Protein AF-0000000075079732 (afdb_homodimer)

Organism: Methylotuvimicrobium buryatense (NCBI:txid95641)

Structure (mmCIF, N/CA/C/O backbone):
data_AF-0000000075079732-model_v1
#
loop_
_entity.id
_entity.type
_entity.pdbx_description
1 polymer 'XdhC/CoxI family protein'
#
loop_
_atom_site.group_PDB
_atom_site.id
_atom_site.type_symbol
_atom_site.label_atom_id
_atom_site.label_alt_id
_atom_site.label_comp_id
_atom_site.label_asym_id
_atom_site.label_entity_id
_atom_site.label_seq_id
_atom_site.pdbx_PDB_ins_code
_atom_site.Cartn_x
_atom_site.Cartn_y
_atom_site.Cartn_z
_atom_site.occupancy
_atom_site.B_iso_or_equiv
_atom_site.auth_seq_id
_atom_site.auth_comp_id
_atom_site.auth_asym_id
_atom_site.auth_atom_id
_atom_site.pdbx_PDB_model_num
ATOM 1 N N . MET A 1 1 ? -6.883 -30.672 4.363 1 90.5 1 MET A N 1
ATOM 2 C CA . MET A 1 1 ? -7.301 -30.625 2.967 1 90.5 1 MET A CA 1
ATOM 3 C C . MET A 1 1 ? -7 -29.266 2.361 1 90.5 1 MET A C 1
ATOM 5 O O . MET A 1 1 ? -7.164 -28.234 3.021 1 90.5 1 MET A O 1
ATOM 9 N N . LEU A 1 2 ? -6.52 -29.328 1.132 1 90.88 2 LEU A N 1
ATOM 10 C CA . LEU A 1 2 ? -6.258 -28.125 0.359 1 90.88 2 LEU A CA 1
ATOM 11 C C . LEU A 1 2 ? -7.32 -27.922 -0.716 1 90.88 2 LEU A C 1
ATOM 13 O O . LEU A 1 2 ? -7.652 -28.844 -1.45 1 90.88 2 LEU A O 1
ATOM 17 N N . MET A 1 3 ? -7.914 -26.781 -0.709 1 91.69 3 MET A N 1
ATOM 18 C CA . MET A 1 3 ? -8.828 -26.359 -1.772 1 91.69 3 MET A CA 1
ATOM 19 C C . MET A 1 3 ? -8.18 -25.297 -2.658 1 91.69 3 MET A C 1
ATOM 21 O O . MET A 1 3 ? -7.691 -24.281 -2.162 1 91.69 3 MET A O 1
ATOM 25 N N . ILE A 1 4 ? -8.141 -25.547 -3.943 1 92.5 4 ILE A N 1
ATOM 26 C CA . ILE A 1 4 ? -7.453 -24.656 -4.867 1 92.5 4 ILE A CA 1
ATOM 27 C C . ILE A 1 4 ? -8.367 -24.328 -6.047 1 92.5 4 ILE A C 1
ATOM 29 O O . ILE A 1 4 ? -8.898 -25.219 -6.695 1 92.5 4 ILE A O 1
ATOM 33 N N . VAL A 1 5 ? -8.594 -23.016 -6.246 1 90.5 5 VAL A N 1
ATOM 34 C CA . VAL A 1 5 ? -9.266 -22.656 -7.484 1 90.5 5 VAL A CA 1
ATOM 35 C C . VAL A 1 5 ? -8.352 -22.922 -8.672 1 90.5 5 VAL A C 1
ATOM 37 O O . VAL A 1 5 ? -7.281 -22.328 -8.797 1 90.5 5 VAL A O 1
ATOM 40 N N . VAL A 1 6 ? -8.805 -23.797 -9.531 1 91.5 6 VAL A N 1
ATOM 41 C CA . VAL A 1 6 ? -7.91 -24.188 -10.617 1 91.5 6 VAL A CA 1
ATOM 42 C C . VAL A 1 6 ? -8.375 -23.547 -11.922 1 91.5 6 VAL A C 1
ATOM 44 O O . VAL A 1 6 ? -7.605 -23.438 -12.875 1 91.5 6 VAL A O 1
ATOM 47 N N . GLU A 1 7 ? -9.641 -23.156 -11.984 1 87.25 7 GLU A N 1
ATOM 48 C CA . GLU A 1 7 ? -10.227 -22.5 -13.148 1 87.25 7 GLU A CA 1
ATOM 49 C C . GLU A 1 7 ? -11.336 -21.531 -12.734 1 87.25 7 GLU A C 1
ATOM 51 O O . GLU A 1 7 ? -12.039 -21.781 -11.75 1 87.25 7 GLU A O 1
ATOM 56 N N . SER A 1 8 ? -11.383 -20.438 -13.406 1 81.81 8 SER A N 1
ATOM 57 C CA . SER A 1 8 ? -12.461 -19.484 -13.172 1 81.81 8 SER A CA 1
ATOM 58 C C . SER A 1 8 ? -12.945 -18.859 -14.477 1 81.81 8 SER A C 1
ATOM 60 O O . SER A 1 8 ? -12.148 -18.594 -15.375 1 81.81 8 SER A O 1
ATOM 62 N N . HIS A 1 9 ? -14.234 -18.891 -14.609 1 75.94 9 HIS A N 1
ATOM 63 C CA . HIS A 1 9 ? -14.875 -18.25 -15.75 1 75.94 9 HIS A CA 1
ATOM 64 C C . HIS A 1 9 ? -15.875 -17.188 -15.305 1 75.94 9 HIS A C 1
ATOM 66 O O . HIS A 1 9 ? -16.578 -17.375 -14.312 1 75.94 9 HIS A O 1
ATOM 72 N N . GLY A 1 10 ? -15.906 -16.125 -16.031 1 66.75 10 GLY A N 1
ATOM 73 C CA . GLY A 1 10 ? -16.844 -15.07 -15.703 1 66.75 10 GLY A CA 1
ATOM 74 C C . GLY A 1 10 ? -16.453 -14.297 -14.453 1 66.75 10 GLY A C 1
ATOM 75 O O . GLY A 1 10 ? -15.266 -14.188 -14.133 1 66.75 10 GLY A O 1
ATOM 76 N N . SER A 1 11 ? -17.453 -13.688 -13.734 1 60.59 11 SER A N 1
ATOM 77 C CA . SER A 1 11 ? -17.203 -12.852 -12.562 1 60.59 11 SER A CA 1
ATOM 78 C C . SER A 1 11 ? -17.156 -13.688 -11.289 1 60.59 11 SER A C 1
ATOM 80 O O . SER A 1 11 ? -18.016 -13.531 -10.406 1 60.59 11 SER A O 1
ATOM 82 N N . SER A 1 12 ? -16.297 -14.625 -11.234 1 61.84 12 SER A N 1
ATOM 83 C CA . SER A 1 12 ? -16.172 -15.453 -10.039 1 61.84 12 SER A CA 1
ATOM 84 C C . SER A 1 12 ? -15.258 -14.797 -9.008 1 61.84 12 SER A C 1
ATOM 86 O O . SER A 1 12 ? -14.281 -14.125 -9.367 1 61.84 12 SER A O 1
ATOM 88 N N . PRO A 1 13 ? -15.617 -14.953 -7.715 1 61.12 13 PRO A N 1
ATOM 89 C CA . PRO A 1 13 ? -14.867 -14.258 -6.664 1 61.12 13 PRO A CA 1
ATOM 90 C C . PRO A 1 13 ? -13.453 -14.812 -6.477 1 61.12 13 PRO A C 1
ATOM 92 O O . PRO A 1 13 ? -12.555 -14.094 -6.035 1 61.12 13 PRO A O 1
ATOM 95 N N . GLY A 1 14 ? -13.219 -16.094 -6.793 1 65 14 GLY A N 1
ATOM 96 C CA . GLY A 1 14 ? -11.914 -16.703 -6.633 1 65 14 GLY A CA 1
ATOM 97 C C . GLY A 1 14 ? -11.203 -16.938 -7.953 1 65 14 GLY A C 1
ATOM 98 O O . GLY A 1 14 ? -11.773 -17.531 -8.867 1 65 14 GLY A O 1
ATOM 99 N N . LYS A 1 15 ? -9.906 -16.406 -8.023 1 73.44 15 LYS A N 1
ATOM 100 C CA . LYS A 1 15 ? -9.117 -16.609 -9.234 1 73.44 15 LYS A CA 1
ATOM 101 C C . LYS A 1 15 ? -8.242 -17.844 -9.125 1 73.44 15 LYS A C 1
ATOM 103 O O . LYS A 1 15 ? -7.949 -18.312 -8.023 1 73.44 15 LYS A O 1
ATOM 108 N N . PRO A 1 16 ? -7.961 -18.375 -10.273 1 79.81 16 PRO A N 1
ATOM 109 C CA . PRO A 1 16 ? -7.047 -19.531 -10.234 1 79.81 16 PRO A CA 1
ATOM 110 C C . PRO A 1 16 ? -5.812 -19.266 -9.375 1 79.81 16 PRO A C 1
ATOM 112 O O . PRO A 1 16 ? -5.246 -18.172 -9.414 1 79.81 16 PRO A O 1
ATOM 115 N N . GLY A 1 17 ? -5.465 -20.266 -8.539 1 82.5 17 GLY A N 1
ATOM 116 C CA . GLY A 1 17 ? -4.332 -20.125 -7.645 1 82.5 17 GLY A CA 1
ATOM 117 C C . GLY A 1 17 ? -4.738 -19.828 -6.211 1 82.5 17 GLY A C 1
ATOM 118 O O . GLY A 1 17 ? -3.965 -20.047 -5.281 1 82.5 17 GLY A O 1
ATOM 119 N N . ALA A 1 18 ? -5.965 -19.281 -6.07 1 81.94 18 ALA A N 1
ATOM 120 C CA . ALA A 1 18 ? -6.465 -19.062 -4.715 1 81.94 18 ALA A CA 1
ATOM 121 C C . ALA A 1 18 ? -6.578 -20.391 -3.957 1 81.94 18 ALA A C 1
ATOM 123 O O . ALA A 1 18 ? -7 -21.406 -4.523 1 81.94 18 ALA A O 1
ATOM 124 N N . LYS A 1 19 ? -6.176 -20.297 -2.711 1 87.19 19 LYS A N 1
ATOM 125 C CA . LYS A 1 19 ? -6.125 -21.547 -1.957 1 87.19 19 LYS A CA 1
ATOM 126 C C . LYS A 1 19 ? -6.699 -21.375 -0.554 1 87.19 19 LYS A C 1
ATOM 128 O O . LYS A 1 19 ? -6.609 -20.281 0.023 1 87.19 19 LYS A O 1
ATOM 133 N N . MET A 1 20 ? -7.238 -22.5 -0.096 1 86.56 20 MET A N 1
ATOM 134 C CA . MET A 1 20 ? -7.711 -22.609 1.282 1 86.56 20 MET A CA 1
ATOM 135 C C . MET A 1 20 ? -7.375 -23.969 1.877 1 86.56 20 MET A C 1
ATOM 137 O O . MET A 1 20 ? -7.5 -24.984 1.203 1 86.56 20 MET A O 1
ATOM 141 N N . ALA A 1 21 ? -6.82 -23.906 3.104 1 87.44 21 ALA A N 1
ATOM 142 C CA . ALA A 1 21 ? -6.547 -25.141 3.824 1 87.44 21 ALA A CA 1
ATOM 143 C C . ALA A 1 21 ? -7.539 -25.344 4.965 1 87.44 21 ALA A C 1
ATOM 145 O O . ALA A 1 21 ? -7.895 -24.391 5.66 1 87.44 21 ALA A O 1
ATOM 146 N N . VAL A 1 22 ? -8.008 -26.547 5.039 1 86.62 22 VAL A N 1
ATOM 147 C CA . VAL A 1 22 ? -8.891 -26.891 6.141 1 86.62 22 VAL A CA 1
ATOM 148 C C . VAL A 1 22 ? -8.344 -28.109 6.875 1 86.62 22 VAL A C 1
ATOM 150 O O . VAL A 1 22 ? -7.895 -29.078 6.246 1 86.62 22 VAL A O 1
ATOM 153 N N . THR A 1 23 ? -8.398 -27.953 8.188 1 82.62 23 THR A N 1
ATOM 154 C CA . THR A 1 23 ? -7.91 -29.062 8.992 1 82.62 23 THR A CA 1
ATOM 155 C C . THR A 1 23 ? -9.07 -29.891 9.523 1 82.62 23 THR A C 1
ATOM 157 O O . THR A 1 23 ? -10.227 -29.469 9.477 1 82.62 23 THR A O 1
ATOM 160 N N . SER A 1 24 ? -8.656 -31.078 10.055 1 77.38 24 SER A N 1
ATOM 161 C CA . SER A 1 24 ? -9.656 -31.969 10.633 1 77.38 24 SER A CA 1
ATOM 162 C C . SER A 1 24 ? -10.273 -31.375 11.883 1 77.38 24 SER A C 1
ATOM 164 O O . SER A 1 24 ? -11.383 -31.75 12.281 1 77.38 24 SER A O 1
ATOM 166 N N . HIS A 1 25 ? -9.594 -30.469 12.469 1 75.88 25 HIS A N 1
ATOM 167 C CA . HIS A 1 25 ? -10.078 -29.859 13.695 1 75.88 25 HIS A CA 1
ATOM 168 C C . HIS A 1 25 ? -10.875 -28.578 13.398 1 75.88 25 HIS A C 1
ATOM 170 O O . HIS A 1 25 ? -11.344 -27.906 14.32 1 75.88 25 HIS A O 1
ATOM 176 N N . GLY A 1 26 ? -11.008 -28.312 12.117 1 74.5 26 GLY A N 1
ATOM 177 C CA . GLY A 1 26 ? -11.906 -27.25 11.734 1 74.5 26 GLY A CA 1
ATOM 178 C C . GLY A 1 26 ? -11.195 -25.938 11.469 1 74.5 26 GLY A C 1
ATOM 179 O O . GLY A 1 26 ? -11.828 -24.938 11.094 1 74.5 26 GLY A O 1
ATOM 180 N N . GLU A 1 27 ? -9.906 -25.906 11.664 1 77 27 GLU A N 1
ATOM 181 C CA . GLU A 1 27 ? -9.172 -24.672 11.367 1 77 27 GLU A CA 1
ATOM 182 C C . GLU A 1 27 ? -9.094 -24.438 9.867 1 77 27 GLU A C 1
ATOM 184 O O . GLU A 1 27 ? -8.969 -25.375 9.078 1 77 27 GLU A O 1
ATOM 189 N N . CYS A 1 28 ? -9.336 -23.141 9.438 1 78.25 28 CYS A N 1
ATOM 190 C CA . CYS A 1 28 ? -9.281 -22.766 8.031 1 78.25 28 CYS A CA 1
ATOM 191 C C . CYS A 1 28 ? -8.25 -21.656 7.801 1 78.25 28 CYS A C 1
ATOM 193 O O . CYS A 1 28 ? -8.102 -20.766 8.625 1 78.25 28 CYS A O 1
ATOM 195 N N . PHE A 1 29 ? -7.43 -21.812 6.73 1 76.12 29 PHE A N 1
ATOM 196 C CA . PHE A 1 29 ? -6.449 -20.812 6.328 1 76.12 29 PHE A CA 1
ATOM 197 C C . PHE A 1 29 ? -6.617 -20.453 4.855 1 76.12 29 PHE A C 1
ATOM 199 O O . PHE A 1 29 ? -6.707 -21.328 4 1 76.12 29 PHE A O 1
ATOM 206 N N . GLY A 1 30 ? -6.742 -19.109 4.574 1 75.06 30 GLY A N 1
ATOM 207 C CA . GLY A 1 30 ? -6.879 -18.672 3.195 1 75.06 30 GLY A CA 1
ATOM 208 C C . GLY A 1 30 ? -8.32 -18.531 2.75 1 75.06 30 GLY A C 1
ATOM 209 O O . GLY A 1 30 ? -9.242 -18.609 3.572 1 75.06 30 GLY A O 1
ATOM 210 N N . THR A 1 31 ? -8.492 -18.266 1.383 1 76.75 31 THR A N 1
ATOM 211 C CA . THR A 1 31 ? -9.82 -18.141 0.794 1 76.75 31 THR A CA 1
ATOM 212 C C . THR A 1 31 ? -9.789 -18.484 -0.692 1 76.75 31 THR A C 1
ATOM 214 O O . THR A 1 31 ? -8.758 -18.328 -1.349 1 76.75 31 THR A O 1
ATOM 217 N N . ILE A 1 32 ? -10.883 -19.047 -1.086 1 80.56 32 ILE A N 1
ATOM 218 C CA . ILE A 1 32 ? -11.008 -19.312 -2.514 1 80.56 32 ILE A CA 1
ATOM 219 C C . ILE A 1 32 ? -12.062 -18.391 -3.121 1 80.56 32 ILE A C 1
ATOM 221 O O . ILE A 1 32 ? -12.711 -18.75 -4.109 1 80.56 32 ILE A O 1
ATOM 225 N N . GLY A 1 33 ? -12.273 -17.25 -2.531 1 70.75 33 GLY A N 1
ATOM 226 C CA . GLY A 1 33 ? -13.18 -16.25 -3.084 1 70.75 33 GLY A CA 1
ATOM 227 C C . GLY A 1 33 ? -14.266 -15.828 -2.111 1 70.75 33 GLY A C 1
ATOM 228 O O . GLY A 1 33 ? -14.953 -14.836 -2.342 1 70.75 33 GLY A O 1
ATOM 229 N N . GLY A 1 34 ? -14.406 -16.594 -1.058 1 65.38 34 GLY A N 1
ATOM 230 C CA . GLY A 1 34 ? -15.406 -16.25 -0.058 1 65.38 34 GLY A CA 1
ATOM 231 C C . GLY A 1 34 ? -16.828 -16.578 -0.493 1 65.38 34 GLY A C 1
ATOM 232 O O . GLY A 1 34 ? -17.031 -17.375 -1.414 1 65.38 34 GLY A O 1
ATOM 233 N N . GLY A 1 35 ? -17.828 -16.234 0.413 1 65.81 35 GLY A N 1
ATOM 234 C CA . GLY A 1 35 ? -19.234 -16.328 0.06 1 65.81 35 GLY A CA 1
ATOM 235 C C . GLY A 1 35 ? -19.859 -17.656 0.436 1 65.81 35 GLY A C 1
ATOM 236 O O . GLY A 1 35 ? -19.25 -18.438 1.172 1 65.81 35 GLY A O 1
ATOM 237 N N . ALA A 1 36 ? -21.078 -17.75 -0.12 1 66.94 36 ALA A N 1
ATOM 238 C CA . ALA A 1 36 ? -21.906 -18.891 0.249 1 66.94 36 ALA A CA 1
ATOM 239 C C . ALA A 1 36 ? -21.328 -20.188 -0.334 1 66.94 36 ALA A C 1
ATOM 241 O O . ALA A 1 36 ? -21.375 -21.234 0.31 1 66.94 36 ALA A O 1
ATOM 242 N N . LEU A 1 37 ? -20.812 -20.031 -1.459 1 74.5 37 LEU A N 1
ATOM 243 C CA . LEU A 1 37 ? -20.297 -21.234 -2.111 1 74.5 37 LEU A CA 1
ATOM 244 C C . LEU A 1 37 ? -19.031 -21.734 -1.414 1 74.5 37 LEU A C 1
ATOM 246 O O . LEU A 1 37 ? -18.844 -22.953 -1.273 1 74.5 37 LEU A O 1
ATOM 250 N N . GLU A 1 38 ? -18.188 -20.766 -0.998 1 79.75 38 GLU A N 1
ATOM 251 C CA . GLU A 1 38 ? -17.016 -21.172 -0.218 1 79.75 38 GLU A CA 1
ATOM 252 C C . GLU A 1 38 ? -17.438 -21.859 1.076 1 79.75 38 GLU A C 1
ATOM 254 O O . GLU A 1 38 ? -16.875 -22.906 1.438 1 79.75 38 GLU A O 1
ATOM 259 N N . SER A 1 39 ? -18.469 -21.391 1.698 1 76.5 39 SER A N 1
ATOM 260 C CA . SER A 1 39 ? -18.969 -21.969 2.939 1 76.5 39 SER A CA 1
ATOM 261 C C . SER A 1 39 ? -19.5 -23.375 2.713 1 76.5 39 SER A C 1
ATOM 263 O O . SER A 1 39 ? -19.266 -24.281 3.525 1 76.5 39 SER A O 1
ATOM 265 N N . ALA A 1 40 ? -20.203 -23.484 1.681 1 81.75 40 ALA A N 1
ATOM 266 C CA . ALA A 1 40 ? -20.75 -24.797 1.348 1 81.75 40 ALA A CA 1
ATOM 267 C C . ALA A 1 40 ? -19.641 -25.797 1.081 1 81.75 40 ALA A C 1
ATOM 269 O O . ALA A 1 40 ? -19.703 -26.938 1.537 1 81.75 40 ALA A O 1
ATOM 270 N N . LEU A 1 41 ? -18.688 -25.344 0.39 1 85.88 41 LEU A N 1
ATOM 271 C CA . LEU A 1 41 ? -17.578 -26.219 0.058 1 85.88 41 LEU A CA 1
ATOM 272 C C . LEU A 1 41 ? -16.781 -26.594 1.307 1 85.88 41 LEU A C 1
ATOM 274 O O . LEU A 1 41 ? -16.281 -27.703 1.419 1 85.88 41 LEU A O 1
ATOM 278 N N . LEU A 1 42 ? -16.688 -25.688 2.172 1 83.88 42 LEU A N 1
ATOM 279 C CA . LEU A 1 42 ? -16 -25.922 3.438 1 83.88 42 LEU A CA 1
ATOM 280 C C . LEU A 1 42 ? -16.703 -27.016 4.23 1 83.88 42 LEU A C 1
ATOM 282 O O . LEU A 1 42 ? -16.047 -27.891 4.816 1 83.88 42 LEU A O 1
ATOM 286 N N . LYS A 1 43 ? -17.984 -26.922 4.246 1 82.75 43 LYS A N 1
ATOM 287 C CA . LYS A 1 43 ? -18.75 -27.953 4.93 1 82.75 43 LYS A CA 1
ATOM 288 C C . LYS A 1 43 ? -18.516 -29.328 4.297 1 82.75 43 LYS A C 1
ATOM 290 O O . LYS A 1 43 ? -18.328 -30.312 5.008 1 82.75 43 LYS A O 1
ATOM 295 N N . GLU A 1 44 ? -18.547 -29.281 3.031 1 84.88 44 GLU A N 1
ATOM 296 C CA . GLU A 1 44 ? -18.266 -30.516 2.305 1 84.88 44 GLU A CA 1
ATOM 297 C C . GLU A 1 44 ? -16.875 -31.047 2.631 1 84.88 44 GLU A C 1
ATOM 299 O O . GLU A 1 44 ? -16.703 -32.25 2.842 1 84.88 44 GLU A O 1
ATOM 304 N N . ALA A 1 45 ? -15.938 -30.156 2.613 1 86.94 45 ALA A N 1
ATOM 305 C CA . ALA A 1 45 ? -14.547 -30.531 2.873 1 86.94 45 ALA A CA 1
ATOM 306 C C . ALA A 1 45 ? -14.391 -31.125 4.273 1 86.94 45 ALA A C 1
ATOM 308 O O . ALA A 1 45 ? -13.711 -32.125 4.457 1 86.94 45 ALA A O 1
ATOM 309 N N . ARG A 1 46 ? -15 -30.594 5.203 1 84.31 46 ARG A N 1
ATOM 310 C CA . ARG A 1 46 ? -14.922 -31.062 6.582 1 84.31 46 ARG A CA 1
ATOM 311 C C . ARG A 1 46 ? -15.523 -32.469 6.719 1 84.31 46 ARG A C 1
ATOM 313 O O . ARG A 1 46 ? -14.969 -33.312 7.422 1 84.31 46 ARG A O 1
ATOM 320 N N . SER A 1 47 ? -16.641 -32.594 6.035 1 83.25 47 SER A N 1
ATOM 321 C CA . SER A 1 47 ? -17.281 -33.906 6.051 1 83.25 47 SER A CA 1
ATOM 322 C C . SER A 1 47 ? -16.391 -34.969 5.395 1 83.25 47 SER A C 1
ATOM 324 O O . SER A 1 47 ? -16.281 -36.062 5.895 1 83.25 47 SER A O 1
ATOM 326 N N . ALA A 1 48 ? -15.805 -34.531 4.352 1 83.56 48 ALA A N 1
ATOM 327 C CA . ALA A 1 48 ? -14.945 -35.438 3.611 1 83.56 48 ALA A CA 1
ATOM 328 C C . ALA A 1 48 ? -13.727 -35.844 4.441 1 83.56 48 ALA A C 1
ATOM 330 O O . ALA A 1 48 ? -13.234 -36.969 4.328 1 83.56 48 ALA A O 1
ATOM 331 N N . LEU A 1 49 ? -13.234 -34.906 5.148 1 85.5 49 LEU A N 1
ATOM 332 C CA . LEU A 1 49 ? -12.039 -35.156 5.949 1 85.5 49 LEU A CA 1
ATOM 333 C C . LEU A 1 49 ? -12.312 -36.219 7.008 1 85.5 49 LEU A C 1
ATOM 335 O O . LEU A 1 49 ? -11.375 -36.844 7.523 1 85.5 49 LEU A O 1
ATOM 339 N N . GLN A 1 50 ? -13.547 -36.312 7.293 1 78 50 GLN A N 1
ATOM 340 C CA . GLN A 1 50 ? -13.914 -37.344 8.266 1 78 50 GLN A CA 1
ATOM 341 C C . GLN A 1 50 ? -13.93 -38.719 7.617 1 78 50 GLN A C 1
ATOM 343 O O . GLN A 1 50 ? -13.867 -39.75 8.312 1 78 50 GLN A O 1
ATOM 348 N N . GLU A 1 51 ? -14.055 -38.594 6.383 1 71.81 51 GLU A N 1
ATOM 349 C CA . GLU A 1 51 ? -14.031 -39.875 5.656 1 71.81 51 GLU A CA 1
ATOM 350 C C . GLU A 1 51 ? -12.625 -40.188 5.172 1 71.81 51 GLU A C 1
ATOM 352 O O . GLU A 1 51 ? -11.836 -39.312 4.887 1 71.81 51 GLU A O 1
ATOM 357 N N . ASP A 1 52 ? -12.055 -41.312 5.512 1 61.31 52 ASP A N 1
ATOM 358 C CA . ASP A 1 52 ? -10.711 -41.719 5.141 1 61.31 52 ASP A CA 1
ATOM 359 C C . ASP A 1 52 ? -10.602 -41.938 3.631 1 61.31 52 ASP A C 1
ATOM 361 O O . ASP A 1 52 ? -11.555 -42.375 2.992 1 61.31 52 ASP A O 1
ATOM 365 N N . GLY A 1 53 ? -9.406 -41.594 2.994 1 60.25 53 GLY A N 1
ATOM 366 C CA . GLY A 1 53 ? -9.008 -42.094 1.686 1 60.25 53 GLY A CA 1
ATOM 367 C C . GLY A 1 53 ? -9.547 -41.25 0.541 1 60.25 53 GLY A C 1
ATOM 368 O O . GLY A 1 53 ? -9.898 -41.781 -0.513 1 60.25 53 GLY A O 1
ATOM 369 N N . LEU A 1 54 ? -9.594 -40 0.805 1 69.62 54 LEU A N 1
ATOM 370 C CA . LEU A 1 54 ? -10.305 -39.312 -0.269 1 69.62 54 LEU A CA 1
ATOM 371 C C . LEU A 1 54 ? -9.344 -38.875 -1.373 1 69.62 54 LEU A C 1
ATOM 373 O O . LEU A 1 54 ? -8.273 -38.344 -1.095 1 69.62 54 LEU A O 1
ATOM 377 N N . GLU A 1 55 ? -9.602 -39.469 -2.568 1 81.25 55 GLU A N 1
ATOM 378 C CA . GLU A 1 55 ? -8.969 -39.031 -3.818 1 81.25 55 GLU A CA 1
ATOM 379 C C . GLU A 1 55 ? -9.234 -37.562 -4.113 1 81.25 55 GLU A C 1
ATOM 381 O O . GLU A 1 55 ? -10.258 -37.031 -3.682 1 81.25 55 GLU A O 1
ATOM 386 N N . PRO A 1 56 ? -8.195 -36.969 -4.734 1 89.12 56 PRO A N 1
ATOM 387 C CA . PRO A 1 56 ? -8.438 -35.594 -5.172 1 89.12 56 PRO A CA 1
ATOM 388 C C . PRO A 1 56 ? -9.703 -35.469 -6.016 1 89.12 56 PRO A C 1
ATOM 390 O O . PRO A 1 56 ? -10.008 -36.344 -6.824 1 89.12 56 PRO A O 1
ATOM 393 N N . ARG A 1 57 ? -10.438 -34.406 -5.77 1 88.75 57 ARG A N 1
ATOM 394 C CA . ARG A 1 57 ? -11.695 -34.188 -6.465 1 88.75 57 ARG A CA 1
ATOM 395 C C . ARG A 1 57 ? -11.75 -32.781 -7.047 1 88.75 57 ARG A C 1
ATOM 397 O O . ARG A 1 57 ? -11.203 -31.828 -6.469 1 88.75 57 ARG A O 1
ATOM 404 N N . LEU A 1 58 ? -12.344 -32.719 -8.25 1 91.19 58 LEU A N 1
ATOM 405 C CA . LEU A 1 58 ? -12.648 -31.422 -8.844 1 91.19 58 LEU A CA 1
ATOM 406 C C . LEU A 1 58 ? -14.117 -31.062 -8.656 1 91.19 58 LEU A C 1
ATOM 408 O O . LEU A 1 58 ? -15 -31.844 -8.984 1 91.19 58 LEU A O 1
ATOM 412 N N . ARG A 1 59 ? -14.344 -29.922 -8.078 1 90.25 59 ARG A N 1
ATOM 413 C CA . ARG A 1 59 ? -15.695 -29.438 -7.852 1 90.25 59 ARG A CA 1
ATOM 414 C C . ARG A 1 59 ? -15.977 -28.188 -8.672 1 90.25 59 ARG A C 1
ATOM 416 O O . ARG A 1 59 ? -15.211 -27.219 -8.625 1 90.25 59 ARG A O 1
ATOM 423 N N . ARG A 1 60 ? -16.984 -28.266 -9.43 1 86.44 60 ARG A N 1
ATOM 424 C CA . ARG A 1 60 ? -17.438 -27.094 -10.18 1 86.44 60 ARG A CA 1
ATOM 425 C C . ARG A 1 60 ? -18.469 -26.312 -9.391 1 86.44 60 ARG A C 1
ATOM 427 O O . ARG A 1 60 ? -19.484 -26.859 -8.961 1 86.44 60 ARG A O 1
ATOM 434 N N . LEU A 1 61 ? -18.156 -25.109 -9.141 1 81.5 61 LEU A N 1
ATOM 435 C CA . LEU A 1 61 ? -19.047 -24.203 -8.422 1 81.5 61 LEU A CA 1
ATOM 436 C C . LEU A 1 61 ? -19.672 -23.188 -9.375 1 81.5 61 LEU A C 1
ATOM 438 O O . LEU A 1 61 ? -18.953 -22.484 -10.086 1 81.5 61 LEU A O 1
ATOM 442 N N . GLN A 1 62 ? -20.953 -23.25 -9.523 1 77.38 62 GLN A N 1
ATOM 443 C CA . GLN A 1 62 ? -21.672 -22.297 -10.352 1 77.38 62 GLN A CA 1
ATOM 444 C C . GLN A 1 62 ? -22.266 -21.172 -9.5 1 77.38 62 GLN A C 1
ATOM 446 O O . GLN A 1 62 ? -23.062 -21.438 -8.602 1 77.38 62 GLN A O 1
ATOM 451 N N . HIS A 1 63 ? -21.812 -20.188 -9.742 1 64.25 63 HIS A N 1
ATOM 452 C CA . HIS A 1 63 ? -22.359 -19 -9.07 1 64.25 63 HIS A CA 1
ATOM 453 C C . HIS A 1 63 ? -23.578 -18.453 -9.82 1 64.25 63 HIS A C 1
ATOM 455 O O . HIS A 1 63 ? -23.484 -18.141 -11.008 1 64.25 63 HIS A O 1
ATOM 461 N N . HIS A 1 64 ? -24.859 -19.125 -9.703 1 59.47 64 HIS A N 1
ATOM 462 C CA . HIS A 1 64 ? -26.078 -18.703 -10.383 1 59.47 64 HIS A CA 1
ATOM 463 C C . HIS A 1 64 ? -26.562 -17.344 -9.867 1 59.47 64 HIS A C 1
ATOM 465 O O . HIS A 1 64 ? -26.406 -17.047 -8.68 1 59.47 64 HIS A O 1
ATOM 471 N N . PRO A 1 65 ? -27.031 -16.719 -11.023 1 49.62 65 PRO A N 1
ATOM 472 C CA . PRO A 1 65 ? -27.797 -15.578 -10.531 1 49.62 65 PRO A CA 1
ATOM 473 C C . PRO A 1 65 ? -29.062 -16 -9.766 1 49.62 65 PRO A C 1
ATOM 475 O O . PRO A 1 65 ? -29.625 -17.047 -10.055 1 49.62 65 PRO A O 1
ATOM 478 N N . THR A 1 66 ? -29.281 -16.328 -8.68 1 43.56 66 THR A N 1
ATOM 479 C CA . THR A 1 66 ? -30.516 -16.828 -8.078 1 43.56 66 THR A CA 1
ATOM 480 C C . THR A 1 66 ? -31.734 -16.422 -8.914 1 43.56 66 THR A C 1
ATOM 482 O O . THR A 1 66 ? -31.828 -15.273 -9.352 1 43.56 66 THR A O 1
ATOM 485 N N . ARG A 1 67 ? -32.531 -17.375 -9.578 1 35.12 67 ARG A N 1
ATOM 486 C CA . ARG A 1 67 ? -33.844 -17.125 -10.141 1 35.12 67 ARG A CA 1
ATOM 487 C C . ARG A 1 67 ? -34.688 -16.234 -9.219 1 35.12 67 ARG A C 1
ATOM 489 O O . ARG A 1 67 ? -35.594 -15.547 -9.664 1 35.12 67 ARG A O 1
ATOM 496 N N . ASP A 1 68 ? -35.281 -16.922 -8.055 1 32.97 68 ASP A N 1
ATOM 497 C CA . ASP A 1 68 ? -36.156 -16.172 -7.148 1 32.97 68 ASP A CA 1
ATOM 498 C C . ASP A 1 68 ? -35.5 -14.883 -6.676 1 32.97 68 ASP A C 1
ATOM 500 O O . ASP A 1 68 ? -34.281 -14.844 -6.461 1 32.97 68 ASP A O 1
ATOM 504 N N . GLY A 1 69 ? -35.969 -13.727 -7.031 1 29.88 69 GLY A N 1
ATOM 505 C CA . GLY A 1 69 ? -35.781 -12.367 -6.551 1 29.88 69 GLY A CA 1
ATOM 506 C C . GLY A 1 69 ? -35.344 -12.297 -5.102 1 29.88 69 GLY A C 1
ATOM 507 O O . GLY A 1 69 ? -35.5 -11.273 -4.441 1 29.88 69 GLY A O 1
ATOM 508 N N . GLU A 1 70 ? -35.562 -13.234 -4.352 1 29.47 70 GLU A N 1
ATOM 509 C CA . GLU A 1 70 ? -35.094 -12.875 -3.02 1 29.47 70 GLU A CA 1
ATOM 510 C C . GLU A 1 70 ? -33.594 -12.586 -3.035 1 29.47 70 GLU A C 1
ATOM 512 O O . GLU A 1 70 ? -32.812 -13.297 -3.686 1 29.47 70 GLU A O 1
ATOM 517 N N . ALA A 1 71 ? -33.156 -11.391 -2.559 1 28.38 71 ALA A N 1
ATOM 518 C CA . ALA A 1 71 ? -32.094 -10.391 -2.598 1 28.38 71 ALA A CA 1
ATOM 519 C C . ALA A 1 71 ? -30.75 -11.023 -2.285 1 28.38 71 ALA A C 1
ATOM 521 O O . ALA A 1 71 ? -30.203 -10.836 -1.197 1 28.38 71 ALA A O 1
ATOM 522 N N . SER A 1 72 ? -30.5 -12.312 -2.314 1 31.56 72 SER A N 1
ATOM 523 C CA . SER A 1 72 ? -29.062 -12.352 -2.084 1 31.56 72 SER A CA 1
ATOM 524 C C . SER A 1 72 ? -28.297 -11.766 -3.264 1 31.56 72 SER A C 1
ATOM 526 O O . SER A 1 72 ? -28.562 -12.109 -4.418 1 31.56 72 SER A O 1
ATOM 528 N N . GLY A 1 73 ? -28.234 -10.617 -3.555 1 34.22 73 GLY A N 1
ATOM 529 C CA . GLY A 1 73 ? -27.688 -9.617 -4.465 1 34.22 73 GLY A CA 1
ATOM 530 C C . GLY A 1 73 ? -26.438 -10.078 -5.188 1 34.22 73 GLY A C 1
ATOM 531 O O . GLY A 1 73 ? -25.688 -9.258 -5.711 1 34.22 73 GLY A O 1
ATOM 532 N N . MET A 1 74 ? -26 -11.336 -5.055 1 37.31 74 MET A N 1
ATOM 533 C CA . MET A 1 74 ? -24.703 -11.555 -5.688 1 37.31 74 MET A CA 1
ATOM 534 C C . MET A 1 74 ? -24.859 -11.695 -7.199 1 37.31 74 MET A C 1
ATOM 536 O O . MET A 1 74 ? -25.609 -12.555 -7.676 1 37.31 74 MET A O 1
ATOM 540 N N . ILE A 1 75 ? -25.047 -10.828 -8.047 1 40.62 75 ILE A N 1
ATOM 541 C CA . ILE A 1 75 ? -24.938 -10.781 -9.5 1 40.62 75 ILE A CA 1
ATOM 542 C C . ILE A 1 75 ? -23.703 -11.555 -9.953 1 40.62 75 ILE A C 1
ATOM 544 O O . ILE A 1 75 ? -23.312 -11.477 -11.117 1 40.62 75 ILE A O 1
ATOM 548 N N . CYS A 1 76 ? -22.938 -12.195 -9.18 1 49.03 76 CYS A N 1
ATOM 549 C CA . CYS A 1 76 ? -21.719 -12.758 -9.75 1 49.03 76 CYS A CA 1
ATOM 550 C C . CYS A 1 76 ? -22.016 -14.031 -10.531 1 49.03 76 CYS A C 1
ATOM 552 O O . CYS A 1 76 ? -22.484 -15.016 -9.961 1 49.03 76 CYS A O 1
ATOM 554 N N . GLY A 1 77 ? -22.578 -14.102 -11.828 1 59.41 77 GLY A N 1
ATOM 555 C CA . GLY A 1 77 ? -22.75 -15.219 -12.742 1 59.41 77 GLY A CA 1
ATOM 556 C C . GLY A 1 77 ? -21.453 -15.859 -13.164 1 59.41 77 GLY A C 1
ATOM 557 O O . GLY A 1 77 ? -21.047 -15.773 -14.32 1 59.41 77 GLY A O 1
ATOM 558 N N . GLY A 1 78 ? -20.531 -16.203 -12.227 1 70.38 78 GLY A N 1
ATOM 559 C CA . GLY A 1 78 ? -19.281 -16.844 -12.617 1 70.38 78 GLY A CA 1
ATOM 560 C C . GLY A 1 78 ? -19.188 -18.297 -12.148 1 70.38 78 GLY A C 1
ATOM 561 O O . GLY A 1 78 ? -20.094 -18.797 -11.484 1 70.38 78 GLY A O 1
ATOM 562 N N . GLU A 1 79 ? -18.375 -19.094 -12.969 1 80.94 79 GLU A N 1
ATOM 563 C CA . GLU A 1 79 ? -18.094 -20.469 -12.602 1 80.94 79 GLU A CA 1
ATOM 564 C C . GLU A 1 79 ? -16.641 -20.641 -12.156 1 80.94 79 GLU A C 1
ATOM 566 O O . GLU A 1 79 ? -15.742 -19.984 -12.695 1 80.94 79 GLU A O 1
ATOM 571 N N . GLN A 1 80 ? -16.547 -21.438 -11.086 1 87.25 80 GLN A N 1
ATOM 572 C CA . GLN A 1 80 ? -15.211 -21.781 -10.625 1 87.25 80 GLN A CA 1
ATOM 573 C C . GLN A 1 80 ? -15.055 -23.297 -10.484 1 87.25 80 GLN A C 1
ATOM 575 O O . GLN A 1 80 ? -16.016 -24 -10.125 1 87.25 80 GLN A O 1
ATOM 580 N N . THR A 1 81 ? -13.891 -23.797 -10.875 1 91.25 81 THR A N 1
ATOM 581 C CA . THR A 1 81 ? -13.516 -25.156 -10.555 1 91.25 81 THR A CA 1
ATOM 582 C C . THR A 1 81 ? -12.516 -25.203 -9.398 1 91.25 81 THR A C 1
ATOM 584 O O . THR A 1 81 ? -11.484 -24.516 -9.445 1 91.25 81 THR A O 1
ATOM 587 N N . VAL A 1 82 ? -12.875 -25.938 -8.383 1 93.44 82 VAL A N 1
ATOM 588 C CA . VAL A 1 82 ? -12.039 -26.016 -7.191 1 93.44 82 VAL A CA 1
ATOM 589 C C . VAL A 1 82 ? -11.508 -27.438 -7.023 1 93.44 82 VAL A C 1
ATOM 591 O O . VAL A 1 82 ? -12.266 -28.406 -7.086 1 93.44 82 VAL A O 1
ATOM 594 N N . LEU A 1 83 ? -10.18 -27.531 -6.875 1 93.56 83 LEU A N 1
ATOM 595 C CA . LEU A 1 83 ? -9.531 -28.812 -6.555 1 93.56 83 LEU A CA 1
ATOM 596 C C . LEU A 1 83 ? -9.523 -29.047 -5.051 1 93.56 83 LEU A C 1
ATOM 598 O O . LEU A 1 83 ? -9.023 -28.219 -4.285 1 93.56 83 LEU A O 1
ATOM 602 N N . LEU A 1 84 ? -10.133 -30.125 -4.652 1 92.31 84 LEU A N 1
ATOM 603 C CA . LEU A 1 84 ? -10.039 -30.594 -3.273 1 92.31 84 LEU A CA 1
ATOM 604 C C . LEU A 1 84 ? -8.969 -31.672 -3.133 1 92.31 84 LEU A C 1
ATOM 606 O O . LEU A 1 84 ? -9.117 -32.781 -3.672 1 92.31 84 LEU A O 1
ATOM 610 N N . TYR A 1 85 ? -7.926 -31.297 -2.412 1 91.56 85 TYR A N 1
ATOM 611 C CA . TYR A 1 85 ? -6.801 -32.219 -2.258 1 91.56 85 TYR A CA 1
ATOM 612 C C . TYR A 1 85 ? -6.57 -32.562 -0.789 1 91.56 85 TYR A C 1
ATOM 614 O O . TYR A 1 85 ? -6.227 -31.672 0.009 1 91.56 85 TYR A O 1
ATOM 622 N N . THR A 1 86 ? -6.77 -33.812 -0.491 1 89.5 86 THR A N 1
ATOM 623 C CA . THR A 1 86 ? -6.531 -34.25 0.882 1 89.5 86 THR A CA 1
ATOM 624 C C . THR A 1 86 ? -5.051 -34.531 1.112 1 89.5 86 THR A C 1
ATOM 626 O O . THR A 1 86 ? -4.469 -35.406 0.462 1 89.5 86 THR A O 1
ATOM 629 N N . CYS A 1 87 ? -4.504 -33.75 2.016 1 87.56 87 CYS A N 1
ATOM 630 C CA . CYS A 1 87 ? -3.098 -33.938 2.355 1 87.56 87 CYS A CA 1
ATOM 631 C C . CYS A 1 87 ? -2.916 -35.156 3.268 1 87.56 87 CYS A C 1
ATOM 633 O O . CYS A 1 87 ? -3.553 -35.25 4.32 1 87.56 87 CYS A O 1
ATOM 635 N N . ARG A 1 88 ? -2.049 -36 2.854 1 82.5 88 ARG A N 1
ATOM 636 C CA . ARG A 1 88 ? -1.826 -37.25 3.58 1 82.5 88 ARG A CA 1
ATOM 637 C C . ARG A 1 88 ? -0.543 -37.188 4.402 1 82.5 88 ARG A C 1
ATOM 639 O O . ARG A 1 88 ? 0.346 -36.375 4.109 1 82.5 88 ARG A O 1
ATOM 646 N N . GLN A 1 89 ? -0.49 -38.062 5.375 1 82.31 89 GLN A N 1
ATOM 647 C CA . GLN A 1 89 ? 0.653 -38.094 6.281 1 82.31 89 GLN A CA 1
ATOM 648 C C . GLN A 1 89 ? 1.941 -38.406 5.535 1 82.31 89 GLN A C 1
ATOM 650 O O . GLN A 1 89 ? 3.012 -37.906 5.875 1 82.31 89 GLN A O 1
ATOM 655 N N . ASP A 1 90 ? 1.817 -39.312 4.543 1 84.31 90 ASP A N 1
ATOM 656 C CA . ASP A 1 90 ? 3.008 -39.719 3.807 1 84.31 90 ASP A CA 1
ATOM 657 C C . ASP A 1 90 ? 3.568 -38.562 2.98 1 84.31 90 ASP A C 1
ATOM 659 O O . ASP A 1 90 ? 4.676 -38.656 2.443 1 84.31 90 ASP A O 1
ATOM 663 N N . GLN A 1 91 ? 2.816 -37.531 2.904 1 86.56 91 GLN A N 1
ATOM 664 C CA . GLN A 1 91 ? 3.252 -36.375 2.154 1 86.56 91 GLN A CA 1
ATOM 665 C C . GLN A 1 91 ? 3.812 -35.281 3.084 1 86.56 91 GLN A C 1
ATOM 667 O O . GLN A 1 91 ? 4.133 -34.188 2.643 1 86.56 91 GLN A O 1
ATOM 672 N N . SER A 1 92 ? 3.908 -35.562 4.289 1 86.56 92 SER A N 1
ATOM 673 C CA . SER A 1 92 ? 4.336 -34.594 5.301 1 86.56 92 SER A CA 1
ATOM 674 C C . SER A 1 92 ? 5.727 -34.062 4.992 1 86.56 92 SER A C 1
ATOM 676 O O . SER A 1 92 ? 5.996 -32.875 5.203 1 86.56 92 SER A O 1
ATOM 678 N N . ALA A 1 93 ? 6.551 -34.938 4.492 1 86.19 93 ALA A N 1
ATOM 679 C CA . ALA A 1 93 ? 7.906 -34.5 4.172 1 86.19 93 ALA A CA 1
ATOM 680 C C . ALA A 1 93 ? 7.898 -33.438 3.094 1 86.19 93 ALA A C 1
ATOM 682 O O . ALA A 1 93 ? 8.648 -32.438 3.18 1 86.19 93 ALA A O 1
ATOM 683 N N . LEU A 1 94 ? 7.086 -33.625 2.109 1 86.5 94 LEU A N 1
ATOM 684 C CA . LEU A 1 94 ? 6.98 -32.656 1.027 1 86.5 94 LEU A CA 1
ATOM 685 C C . LEU A 1 94 ? 6.477 -31.312 1.551 1 86.5 94 LEU A C 1
ATOM 687 O O . LEU A 1 94 ? 7.062 -30.266 1.253 1 86.5 94 LEU A O 1
ATOM 691 N N . PHE A 1 95 ? 5.504 -31.234 2.387 1 84.62 95 PHE A N 1
ATOM 692 C CA . PHE A 1 95 ? 4.93 -30 2.895 1 84.62 95 PHE A CA 1
ATOM 693 C C . PHE A 1 95 ? 5.906 -29.297 3.83 1 84.62 95 PHE A C 1
ATOM 695 O O . PHE A 1 95 ? 5.965 -28.062 3.857 1 84.62 95 PHE A O 1
ATOM 702 N N . ARG A 1 96 ? 6.609 -30.031 4.5 1 81.69 96 ARG A N 1
ATOM 703 C CA . ARG A 1 96 ? 7.641 -29.438 5.344 1 81.69 96 ARG A CA 1
ATOM 704 C C . ARG A 1 96 ? 8.711 -28.75 4.496 1 81.69 96 ARG A C 1
ATOM 706 O O . ARG A 1 96 ? 9.172 -27.656 4.836 1 81.69 96 ARG A O 1
ATOM 713 N N . SER A 1 97 ? 9.008 -29.469 3.424 1 81.38 97 SER A N 1
ATOM 714 C CA . SER A 1 97 ? 10.008 -28.875 2.535 1 81.38 97 SER A CA 1
ATOM 715 C C . SER A 1 97 ? 9.484 -27.594 1.908 1 81.38 97 SER A C 1
ATOM 717 O O . SER A 1 97 ? 10.242 -26.641 1.723 1 81.38 97 SER A O 1
ATOM 719 N N . LEU A 1 98 ? 8.227 -27.562 1.669 1 80.19 98 LEU A N 1
ATOM 720 C CA . LEU A 1 98 ? 7.625 -26.391 1.052 1 80.19 98 LEU A CA 1
ATOM 721 C C . LEU A 1 98 ? 7.578 -25.219 2.033 1 80.19 98 LEU A C 1
ATOM 723 O O . LEU A 1 98 ? 7.59 -24.062 1.625 1 80.19 98 LEU A O 1
ATOM 727 N N . ALA A 1 99 ? 7.539 -25.625 3.297 1 72.5 99 ALA A N 1
ATOM 728 C CA . ALA A 1 99 ? 7.5 -24.609 4.344 1 72.5 99 ALA A CA 1
ATOM 729 C C . ALA A 1 99 ? 8.789 -23.812 4.371 1 72.5 99 ALA A C 1
ATOM 731 O O . ALA A 1 99 ? 8.812 -22.672 4.855 1 72.5 99 ALA A O 1
ATOM 732 N N . ASP A 1 100 ? 9.773 -24.422 3.82 1 68 100 ASP A N 1
ATOM 733 C CA . ASP A 1 100 ? 11.062 -23.734 3.787 1 68 100 ASP A CA 1
ATOM 734 C C . ASP A 1 100 ? 11.156 -22.812 2.58 1 68 100 ASP A C 1
ATOM 736 O O . ASP A 1 100 ? 12.242 -22.328 2.244 1 68 100 ASP A O 1
ATOM 740 N N . ASN A 1 101 ? 10.039 -22.641 1.94 1 65.5 101 ASN A N 1
ATOM 741 C CA . ASN A 1 101 ? 9.859 -21.703 0.836 1 65.5 101 ASN A CA 1
ATOM 742 C C . ASN A 1 101 ? 10.828 -21.984 -0.306 1 65.5 101 ASN A C 1
ATOM 744 O O . ASN A 1 101 ? 11.516 -21.078 -0.783 1 65.5 101 ASN A O 1
ATOM 748 N N . PRO A 1 102 ? 10.867 -23.266 -0.657 1 65.31 102 PRO A N 1
ATOM 749 C CA . PRO A 1 102 ? 11.688 -23.578 -1.83 1 65.31 102 PRO A CA 1
ATOM 750 C C . PRO A 1 102 ? 11.125 -22.969 -3.115 1 65.31 102 PRO A C 1
ATOM 752 O O . PRO A 1 102 ? 9.961 -22.594 -3.162 1 65.31 102 PRO A O 1
ATOM 755 N N . GLN A 1 103 ? 12.062 -22.75 -3.986 1 72.75 103 GLN A N 1
ATOM 756 C CA . GLN A 1 103 ? 11.641 -22.344 -5.32 1 72.75 103 GLN A CA 1
ATOM 757 C C . GLN A 1 103 ? 11.422 -23.562 -6.223 1 72.75 103 GLN A C 1
ATOM 759 O O . GLN A 1 103 ? 12.25 -24.484 -6.246 1 72.75 103 GLN A O 1
ATOM 764 N N . GLY A 1 104 ? 10.328 -23.703 -6.789 1 80.94 104 GLY A N 1
ATOM 765 C CA . GLY A 1 104 ? 10.039 -24.797 -7.699 1 80.94 104 GLY A CA 1
ATOM 766 C C . GLY A 1 104 ? 8.586 -24.859 -8.125 1 80.94 104 GLY A C 1
ATOM 767 O O . GLY A 1 104 ? 7.863 -23.859 -8.016 1 80.94 104 GLY A O 1
ATOM 768 N N . VAL A 1 105 ? 8.289 -25.953 -8.797 1 86.75 105 VAL A N 1
ATOM 769 C CA . VAL A 1 105 ? 6.93 -26.141 -9.297 1 86.75 105 VAL A CA 1
ATOM 770 C C . VAL A 1 105 ? 6.246 -27.266 -8.516 1 86.75 105 VAL A C 1
ATOM 772 O O . VAL A 1 105 ? 6.777 -28.375 -8.414 1 86.75 105 VAL A O 1
ATOM 775 N N . LEU A 1 106 ? 5.18 -26.922 -7.859 1 91.19 106 LEU A N 1
ATOM 776 C CA . LEU A 1 106 ? 4.297 -27.906 -7.246 1 91.19 106 LEU A CA 1
ATOM 777 C C . LEU A 1 106 ? 3.305 -28.453 -8.258 1 91.19 106 LEU A C 1
ATOM 779 O O . LEU A 1 106 ? 2.691 -27.688 -9.016 1 91.19 106 LEU A O 1
ATOM 783 N N . THR A 1 107 ? 3.232 -29.781 -8.359 1 93.31 107 THR A N 1
ATOM 784 C CA . THR A 1 107 ? 2.291 -30.422 -9.266 1 93.31 107 THR A CA 1
ATOM 785 C C . THR A 1 107 ? 1.311 -31.297 -8.484 1 93.31 107 THR A C 1
ATOM 787 O O . THR A 1 107 ? 1.722 -32.125 -7.664 1 93.31 107 THR A O 1
ATOM 790 N N . LEU A 1 108 ? 0.066 -31.016 -8.594 1 93.94 108 LEU A N 1
ATOM 791 C CA . LEU A 1 108 ? -0.982 -31.875 -8.07 1 93.94 108 LEU A CA 1
ATOM 792 C C . LEU A 1 108 ? -1.686 -32.625 -9.203 1 93.94 108 LEU A C 1
ATOM 794 O O . LEU A 1 108 ? -1.944 -32.062 -10.266 1 93.94 108 LEU A O 1
ATOM 798 N N . SER A 1 109 ? -1.948 -33.906 -9.055 1 93.19 109 SER A N 1
ATOM 799 C CA . SER A 1 109 ? -2.643 -34.781 -9.992 1 93.19 109 SER A CA 1
ATOM 800 C C . SER A 1 109 ? -3.369 -35.906 -9.258 1 93.19 109 SER A C 1
ATOM 802 O O . SER A 1 109 ? -3.219 -36.062 -8.047 1 93.19 109 SER A O 1
ATOM 804 N N . PRO A 1 110 ? -4.23 -36.625 -9.969 1 90.88 110 PRO A N 1
ATOM 805 C CA . PRO A 1 110 ? -4.852 -37.781 -9.312 1 90.88 110 PRO A CA 1
ATOM 806 C C . PRO A 1 110 ? -3.826 -38.75 -8.711 1 90.88 110 PRO A C 1
ATOM 808 O O . PRO A 1 110 ? -4.133 -39.469 -7.75 1 90.88 110 PRO A O 1
ATOM 811 N N . ALA A 1 111 ? -2.635 -38.688 -9.25 1 88.5 111 ALA A N 1
ATOM 812 C CA . ALA A 1 111 ? -1.582 -39.594 -8.773 1 88.5 111 ALA A CA 1
ATOM 813 C C . ALA A 1 111 ? -0.98 -39.062 -7.469 1 88.5 111 ALA A C 1
ATOM 815 O O . ALA A 1 111 ? -0.286 -39.812 -6.766 1 88.5 111 ALA A O 1
ATOM 816 N N . GLY A 1 112 ? -1.211 -37.875 -7.188 1 90.25 112 GLY A N 1
ATOM 817 C CA . GLY A 1 112 ? -0.674 -37.312 -5.957 1 90.25 112 GLY A CA 1
ATOM 818 C C . GLY A 1 112 ? -0.055 -35.938 -6.141 1 90.25 112 GLY A C 1
ATOM 819 O O . GLY A 1 112 ? -0.497 -35.156 -6.988 1 90.25 112 GLY A O 1
ATOM 820 N N . ILE A 1 113 ? 0.812 -35.562 -5.176 1 91.81 113 ILE A N 1
ATOM 821 C CA . ILE A 1 113 ? 1.47 -34.281 -5.145 1 91.81 113 ILE A CA 1
ATOM 822 C C . ILE A 1 113 ? 2.973 -34.438 -5.348 1 91.81 113 ILE A C 1
ATOM 824 O O . ILE A 1 113 ? 3.566 -35.406 -4.84 1 91.81 113 ILE A O 1
ATOM 828 N N . ALA A 1 114 ? 3.58 -33.625 -6.172 1 91.88 114 ALA A N 1
ATOM 829 C CA . ALA A 1 114 ? 5.02 -33.625 -6.414 1 91.88 114 ALA A CA 1
ATOM 830 C C . ALA A 1 114 ? 5.586 -32.219 -6.457 1 91.88 114 ALA A C 1
ATOM 832 O O . ALA A 1 114 ? 4.848 -31.25 -6.695 1 91.88 114 ALA A O 1
ATOM 833 N N . PHE A 1 115 ? 6.797 -32.125 -6.09 1 91.06 115 PHE A N 1
ATOM 834 C CA . PHE A 1 115 ? 7.527 -30.859 -6.137 1 91.06 115 PHE A CA 1
ATOM 835 C C . PHE A 1 115 ? 8.836 -31.016 -6.898 1 91.06 115 PHE A C 1
ATOM 837 O O . PHE A 1 115 ? 9.562 -31.984 -6.688 1 91.06 115 PHE A O 1
ATOM 844 N N . ASP A 1 116 ? 9.055 -30.172 -7.859 1 89.75 116 ASP A N 1
ATOM 845 C CA . ASP A 1 116 ? 10.273 -30.172 -8.656 1 89.75 116 ASP A CA 1
ATOM 846 C C . ASP A 1 116 ? 10.992 -28.828 -8.555 1 89.75 116 ASP A C 1
ATOM 848 O O . ASP A 1 116 ? 10.547 -27.828 -9.133 1 89.75 116 ASP A O 1
ATOM 852 N N . ASP A 1 117 ? 12.055 -28.75 -7.832 1 82.19 117 ASP A N 1
ATOM 853 C CA . ASP A 1 117 ? 12.781 -27.516 -7.598 1 82.19 117 ASP A CA 1
ATOM 854 C C . ASP A 1 117 ? 13.602 -27.109 -8.828 1 82.19 117 ASP A C 1
ATOM 856 O O . ASP A 1 117 ? 14.242 -26.062 -8.836 1 82.19 117 ASP A O 1
ATOM 860 N N . ALA A 1 118 ? 13.539 -28.031 -9.875 1 79.69 118 ALA A N 1
ATOM 861 C CA . ALA A 1 118 ? 14.281 -27.734 -11.094 1 79.69 118 ALA A CA 1
ATOM 862 C C . ALA A 1 118 ? 13.359 -27.172 -12.18 1 79.69 118 ALA A C 1
ATOM 864 O O . ALA A 1 118 ? 13.82 -26.75 -13.234 1 79.69 118 ALA A O 1
ATOM 865 N N . GLN A 1 119 ? 12.133 -27.203 -11.922 1 79.56 119 GLN A N 1
ATOM 866 C CA . GLN A 1 119 ? 11.156 -26.781 -12.914 1 79.56 119 GLN A CA 1
ATOM 867 C C . GLN A 1 119 ? 10.719 -25.344 -12.68 1 79.56 119 GLN A C 1
ATOM 869 O O . GLN A 1 119 ? 10.734 -24.859 -11.539 1 79.56 119 GLN A O 1
ATOM 874 N N . THR A 1 120 ? 10.484 -24.656 -13.773 1 73.75 120 THR A N 1
ATOM 875 C CA . THR A 1 120 ? 9.906 -23.312 -13.727 1 73.75 120 THR A CA 1
ATOM 876 C C . THR A 1 120 ? 8.648 -23.25 -14.586 1 73.75 120 THR A C 1
ATOM 878 O O . THR A 1 120 ? 8.492 -24.016 -15.539 1 73.75 120 THR A O 1
ATOM 881 N N . LEU A 1 121 ? 7.664 -22.516 -14.094 1 72.44 121 LEU A N 1
ATOM 882 C CA . LEU A 1 121 ? 6.449 -22.219 -14.844 1 72.44 121 LEU A CA 1
ATOM 883 C C . LEU A 1 121 ? 6.402 -20.75 -15.25 1 72.44 121 LEU A C 1
ATOM 885 O O . LEU A 1 121 ? 6.77 -19.875 -14.461 1 72.44 121 LEU A O 1
ATOM 889 N N . PRO A 1 122 ? 6.121 -20.578 -16.531 1 62.31 122 PRO A N 1
ATOM 890 C CA . PRO A 1 122 ? 6 -19.172 -16.938 1 62.31 122 PRO A CA 1
ATOM 891 C C . PRO A 1 122 ? 4.898 -18.438 -16.188 1 62.31 122 PRO A C 1
ATOM 893 O O . PRO A 1 122 ? 5.004 -17.234 -15.969 1 62.31 122 PRO A O 1
ATOM 896 N N . GLU A 1 123 ? 3.842 -19.188 -15.859 1 65.56 123 GLU A N 1
ATOM 897 C CA . GLU A 1 123 ? 2.715 -18.625 -15.125 1 65.56 123 GLU A CA 1
ATOM 898 C C . GLU A 1 123 ? 2.764 -19 -13.648 1 65.56 123 GLU A C 1
ATOM 900 O O . GLU A 1 123 ? 3.506 -19.906 -13.258 1 65.56 123 GLU A O 1
ATOM 905 N N . SER A 1 124 ? 2.018 -18.266 -12.859 1 70.31 124 SER A N 1
ATOM 906 C CA . SER A 1 124 ? 1.949 -18.578 -11.438 1 70.31 124 SER A CA 1
ATOM 907 C C . SER A 1 124 ? 1.328 -19.953 -11.203 1 70.31 124 SER A C 1
ATOM 909 O O . SER A 1 124 ? 1.751 -20.688 -10.305 1 70.31 124 SER A O 1
ATOM 911 N N . CYS A 1 125 ? 0.351 -20.25 -12.008 1 82.38 125 CYS A N 1
ATOM 912 C CA . CYS A 1 125 ? -0.264 -21.562 -11.93 1 82.38 125 CYS A CA 1
ATOM 913 C C . CYS A 1 125 ? -0.906 -21.953 -13.258 1 82.38 125 CYS A C 1
ATOM 915 O O . CYS A 1 125 ? -1.156 -21.078 -14.102 1 82.38 125 CYS A O 1
ATOM 917 N N . ARG A 1 126 ? -1.01 -23.219 -13.484 1 84.12 126 ARG A N 1
ATOM 918 C CA . ARG A 1 126 ? -1.587 -23.781 -14.711 1 84.12 126 ARG A CA 1
ATOM 919 C C . ARG A 1 126 ? -2.404 -25.031 -14.406 1 84.12 126 ARG A C 1
ATOM 921 O O . ARG A 1 126 ? -1.991 -25.875 -13.609 1 84.12 126 ARG A O 1
ATOM 928 N N . PHE A 1 127 ? -3.613 -25.109 -15.023 1 92.56 127 PHE A N 1
ATOM 929 C CA . PHE A 1 127 ? -4.465 -26.297 -14.898 1 92.56 127 PHE A CA 1
ATOM 930 C C . PHE A 1 127 ? -4.789 -26.875 -16.281 1 92.56 127 PHE A C 1
ATOM 932 O O . PHE A 1 127 ? -5.117 -26.125 -17.203 1 92.56 127 PHE A O 1
ATOM 939 N N . THR A 1 128 ? -4.641 -28.109 -16.406 1 92.25 128 THR A N 1
ATOM 940 C CA . THR A 1 128 ? -5.012 -28.828 -17.625 1 92.25 128 THR A CA 1
ATOM 941 C C . THR A 1 128 ? -5.836 -30.062 -17.297 1 92.25 128 THR A C 1
ATOM 943 O O . THR A 1 128 ? -5.527 -30.781 -16.359 1 92.25 128 THR A O 1
ATOM 946 N N . ARG A 1 129 ? -6.895 -30.234 -18.047 1 92.19 129 ARG A N 1
ATOM 947 C CA . ARG A 1 129 ? -7.766 -31.391 -17.844 1 92.19 129 ARG A CA 1
ATOM 948 C C . ARG A 1 129 ? -8.141 -32.031 -19.172 1 92.19 129 ARG A C 1
ATOM 950 O O . ARG A 1 129 ? -8.633 -31.375 -20.078 1 92.19 129 ARG A O 1
ATOM 957 N N . GLN A 1 130 ? -7.785 -33.25 -19.312 1 89.56 130 GLN A N 1
ATOM 958 C CA . GLN A 1 130 ? -8.156 -34.031 -20.484 1 89.56 130 GLN A CA 1
ATOM 959 C C . GLN A 1 130 ? -9.219 -35.062 -20.141 1 89.56 130 GLN A C 1
ATOM 961 O O . GLN A 1 130 ? -9.828 -35.656 -21.031 1 89.56 130 GLN A O 1
ATOM 966 N N . GLY A 1 131 ? -9.547 -35.344 -18.859 1 86.5 131 GLY A N 1
ATOM 967 C CA . GLY A 1 131 ? -10.5 -36.344 -18.359 1 86.5 131 GLY A CA 1
ATOM 968 C C . GLY A 1 131 ? -10.68 -36.281 -16.859 1 86.5 131 GLY A C 1
ATOM 969 O O . GLY A 1 131 ? -10.07 -35.438 -16.188 1 86.5 131 GLY A O 1
ATOM 970 N N . ASP A 1 132 ? -11.484 -37.031 -16.375 1 82.94 132 ASP A N 1
ATOM 971 C CA . ASP A 1 132 ? -11.805 -37.031 -14.945 1 82.94 132 ASP A CA 1
ATOM 972 C C . ASP A 1 132 ? -10.586 -37.406 -14.109 1 82.94 132 ASP A C 1
ATOM 974 O O . ASP A 1 132 ? -10.375 -36.844 -13.023 1 82.94 132 ASP A O 1
ATOM 978 N N . ASN A 1 133 ? -9.859 -38.312 -14.641 1 88.38 133 ASN A N 1
ATOM 979 C CA . ASN A 1 133 ? -8.664 -38.75 -13.93 1 88.38 133 ASN A CA 1
ATOM 980 C C . ASN A 1 133 ? -7.395 -38.344 -14.68 1 88.38 133 ASN A C 1
ATOM 982 O O . ASN A 1 133 ? -6.348 -38.969 -14.508 1 88.38 133 ASN A O 1
ATOM 986 N N . ASP A 1 134 ? -7.609 -37.469 -15.625 1 92.25 134 ASP A N 1
ATOM 987 C CA . ASP A 1 134 ? -6.484 -36.969 -16.422 1 92.25 134 ASP A CA 1
ATOM 988 C C . ASP A 1 134 ? -6.406 -35.438 -16.375 1 92.25 134 ASP A C 1
ATOM 990 O O . ASP A 1 134 ? -6.848 -34.781 -17.312 1 92.25 134 ASP A O 1
ATOM 994 N N . TRP A 1 135 ? -5.926 -34.969 -15.328 1 93.25 135 TRP A N 1
ATOM 995 C CA . TRP A 1 135 ? -5.73 -33.531 -15.125 1 93.25 135 TRP A CA 1
ATOM 996 C C . TRP A 1 135 ? -4.484 -33.25 -14.289 1 93.25 135 TRP A C 1
ATOM 998 O O . TRP A 1 135 ? -3.979 -34.156 -13.609 1 93.25 135 TRP A O 1
ATOM 1008 N N . TRP A 1 136 ? -3.865 -32.125 -14.422 1 93.62 136 TRP A N 1
ATOM 1009 C CA . TRP A 1 136 ? -2.789 -31.703 -13.539 1 93.62 136 TRP A CA 1
ATOM 1010 C C . TRP A 1 136 ? -2.916 -30.219 -13.219 1 93.62 136 TRP A C 1
ATOM 1012 O O . TRP A 1 136 ? -3.383 -29.438 -14.047 1 93.62 136 TRP A O 1
ATOM 1022 N N . TYR A 1 137 ? -2.666 -29.906 -12.008 1 94.94 137 TYR A N 1
ATOM 1023 C CA . TYR A 1 137 ? -2.479 -28.547 -11.539 1 94.94 137 TYR A CA 1
ATOM 1024 C C . TYR A 1 137 ? -1.021 -28.281 -11.172 1 94.94 137 TYR A C 1
ATOM 1026 O O . TYR A 1 137 ? -0.433 -29.031 -10.383 1 94.94 137 TYR A O 1
ATOM 1034 N N . LYS A 1 138 ? -0.446 -27.25 -11.828 1 91.19 138 LYS A N 1
ATOM 1035 C CA . LYS A 1 138 ? 0.92 -26.844 -11.516 1 91.19 138 LYS A CA 1
ATOM 1036 C C . LYS A 1 138 ? 0.959 -25.406 -10.984 1 91.19 138 LYS A C 1
ATOM 1038 O O . LYS A 1 138 ? 0.219 -24.547 -11.461 1 91.19 138 LYS A O 1
ATOM 1043 N N . GLU A 1 139 ? 1.78 -25.172 -9.977 1 87.69 139 GLU A N 1
ATOM 1044 C CA . GLU A 1 139 ? 1.94 -23.828 -9.422 1 87.69 139 GLU A CA 1
ATOM 1045 C C . GLU A 1 139 ? 3.4 -23.547 -9.078 1 87.69 139 GLU A C 1
ATOM 1047 O O . GLU A 1 139 ? 4.109 -24.422 -8.57 1 87.69 139 GLU A O 1
ATOM 1052 N N . SER A 1 140 ? 3.818 -22.422 -9.516 1 77.12 140 SER A N 1
ATOM 1053 C CA . SER A 1 140 ? 5.137 -21.969 -9.094 1 77.12 140 SER A CA 1
ATOM 1054 C C . SER A 1 140 ? 5.168 -21.672 -7.598 1 77.12 140 SER A C 1
ATOM 1056 O O . SER A 1 140 ? 4.367 -20.875 -7.102 1 77.12 140 SER A O 1
ATOM 1058 N N . VAL A 1 141 ? 5.867 -22.516 -6.949 1 73.69 141 VAL A N 1
ATOM 1059 C CA . VAL A 1 141 ? 6.035 -22.312 -5.516 1 73.69 141 VAL A CA 1
ATOM 1060 C C . VAL A 1 141 ? 7.352 -21.594 -5.242 1 73.69 141 VAL A C 1
ATOM 1062 O O . VAL A 1 141 ? 8.375 -21.891 -5.867 1 73.69 141 VAL A O 1
ATOM 1065 N N . GLY A 1 142 ? 7.305 -20.844 -4.453 1 61.31 142 GLY A N 1
ATOM 1066 C CA . GLY A 1 142 ? 8.531 -20.172 -4.035 1 61.31 142 GLY A CA 1
ATOM 1067 C C . GLY A 1 142 ? 8.938 -19.047 -4.961 1 61.31 142 GLY A C 1
ATOM 1068 O O . GLY A 1 142 ? 9.914 -18.344 -4.699 1 61.31 142 GLY A O 1
ATOM 1069 N N . TRP A 1 143 ? 8.242 -19.141 -6.27 1 57.06 143 TRP A N 1
ATOM 1070 C CA . TRP A 1 143 ? 8.641 -18.078 -7.191 1 57.06 143 TRP A CA 1
ATOM 1071 C C . TRP A 1 143 ? 7.996 -16.75 -6.805 1 57.06 143 TRP A C 1
ATOM 1073 O O . TRP A 1 143 ? 6.785 -16.578 -6.973 1 57.06 143 TRP A O 1
ATOM 1083 N N . SER A 1 144 ? 8.562 -16.312 -5.895 1 66.56 144 SER A N 1
ATOM 1084 C CA . SER A 1 144 ? 8.141 -14.992 -5.426 1 66.56 144 SER A CA 1
ATOM 1085 C C . SER A 1 144 ? 8.742 -13.883 -6.285 1 66.56 144 SER A C 1
ATOM 1087 O O . SER A 1 144 ? 9.789 -14.078 -6.914 1 66.56 144 SER A O 1
ATOM 1089 N N . LYS A 1 145 ? 7.855 -13.023 -6.961 1 84.38 145 LYS A N 1
ATOM 1090 C CA . LYS A 1 145 ? 8.438 -11.781 -7.461 1 84.38 145 LYS A CA 1
ATOM 1091 C C . LYS A 1 145 ? 9.625 -11.344 -6.613 1 84.38 145 LYS A C 1
ATOM 1093 O O . LYS A 1 145 ? 9.555 -11.367 -5.383 1 84.38 145 LYS A O 1
ATOM 1098 N N . GLN A 1 146 ? 10.773 -11.266 -7.344 1 89.75 146 GLN A N 1
ATOM 1099 C CA . GLN A 1 146 ? 11.969 -10.805 -6.629 1 89.75 146 GLN A CA 1
ATOM 1100 C C . GLN A 1 146 ? 12.141 -9.297 -6.758 1 89.75 146 GLN A C 1
ATOM 1102 O O . GLN A 1 146 ? 12.312 -8.781 -7.863 1 89.75 146 GLN A O 1
ATOM 1107 N N . ALA A 1 147 ? 12.062 -8.641 -5.676 1 96.56 147 ALA A N 1
ATOM 1108 C CA . ALA A 1 147 ? 12.266 -7.191 -5.652 1 96.56 147 ALA A CA 1
ATOM 1109 C C . ALA A 1 147 ? 13.664 -6.848 -5.145 1 96.56 147 ALA A C 1
ATOM 1111 O O . ALA A 1 147 ? 14.039 -7.223 -4.027 1 96.56 147 ALA A O 1
ATOM 1112 N N . TYR A 1 148 ? 14.445 -6.27 -5.984 1 97.69 148 TYR A N 1
ATOM 1113 C CA . TYR A 1 148 ? 15.727 -5.703 -5.594 1 97.69 148 TYR A CA 1
ATOM 1114 C C . TYR A 1 148 ? 15.617 -4.199 -5.367 1 97.69 148 TYR A C 1
ATOM 1116 O O . TYR A 1 148 ? 15.516 -3.426 -6.324 1 97.69 148 TYR A O 1
ATOM 1124 N N . ILE A 1 149 ? 15.609 -3.791 -4.125 1 98.56 149 ILE A N 1
ATOM 1125 C CA . ILE A 1 149 ? 15.531 -2.389 -3.73 1 98.56 149 ILE A CA 1
ATOM 1126 C C . ILE A 1 149 ? 16.938 -1.829 -3.508 1 98.56 149 ILE A C 1
ATOM 1128 O O . ILE A 1 149 ? 17.625 -2.23 -2.57 1 98.56 149 ILE A O 1
ATOM 1132 N N . ILE A 1 150 ? 17.328 -0.961 -4.395 1 98.56 150 ILE A N 1
ATOM 1133 C CA . ILE A 1 150 ? 18.656 -0.346 -4.27 1 98.56 150 ILE A CA 1
ATOM 1134 C C . ILE A 1 150 ? 18.531 0.995 -3.549 1 98.56 150 ILE A C 1
ATOM 1136 O O . ILE A 1 150 ? 18.156 2.002 -4.156 1 98.56 150 ILE A O 1
ATOM 1140 N N . GLY A 1 151 ? 18.969 1.063 -2.322 1 96.69 151 GLY A N 1
ATOM 1141 C CA . GLY A 1 151 ? 18.734 2.15 -1.386 1 96.69 151 GLY A CA 1
ATOM 1142 C C . GLY A 1 151 ? 17.938 1.724 -0.166 1 96.69 151 GLY A C 1
ATOM 1143 O O . GLY A 1 151 ? 16.734 1.434 -0.266 1 96.69 151 GLY A O 1
ATOM 1144 N N . GLY A 1 152 ? 18.547 1.733 0.975 1 94.06 152 GLY A N 1
ATOM 1145 C CA . GLY A 1 152 ? 17.922 1.265 2.205 1 94.06 152 GLY A CA 1
ATOM 1146 C C . GLY A 1 152 ? 17.422 2.391 3.088 1 94.06 152 GLY A C 1
ATOM 1147 O O . GLY A 1 152 ? 17.484 2.297 4.316 1 94.06 152 GLY A O 1
ATOM 1148 N N . GLY A 1 153 ? 17.016 3.48 2.455 1 90.06 153 GLY A N 1
ATOM 1149 C CA . GLY A 1 153 ? 16.516 4.613 3.221 1 90.06 153 GLY A CA 1
ATOM 1150 C C . GLY A 1 153 ? 15.07 4.453 3.652 1 90.06 153 GLY A C 1
ATOM 1151 O O . GLY A 1 153 ? 14.555 3.336 3.727 1 90.06 153 GLY A O 1
ATOM 1152 N N . HIS A 1 154 ? 14.422 5.57 3.961 1 84.38 154 HIS A N 1
ATOM 1153 C CA . HIS A 1 154 ? 13.07 5.574 4.512 1 84.38 154 HIS A CA 1
ATOM 1154 C C . HIS A 1 154 ? 12.062 5.004 3.518 1 84.38 154 HIS A C 1
ATOM 1156 O O . HIS A 1 154 ? 11.203 4.207 3.891 1 84.38 154 HIS A O 1
ATOM 1162 N N . VAL A 1 155 ? 12.211 5.387 2.262 1 93.06 155 VAL A N 1
ATOM 1163 C CA . VAL A 1 155 ? 11.281 4.883 1.258 1 93.06 155 VAL A CA 1
ATOM 1164 C C . VAL A 1 155 ? 11.516 3.393 1.031 1 93.06 155 VAL A C 1
ATOM 1166 O O . VAL A 1 155 ? 10.57 2.621 0.874 1 93.06 155 VAL A O 1
ATOM 1169 N N . GLY A 1 156 ? 12.781 2.971 1.003 1 96.19 156 GLY A N 1
ATOM 1170 C CA . GLY A 1 156 ? 13.086 1.556 0.878 1 96.19 156 GLY A CA 1
ATOM 1171 C C . GLY A 1 156 ? 12.469 0.71 1.974 1 96.19 156 GLY A C 1
ATOM 1172 O O . GLY A 1 156 ? 11.93 -0.364 1.705 1 96.19 156 GLY A O 1
ATOM 1173 N N . LEU A 1 157 ? 12.547 1.199 3.203 1 91.5 157 LEU A N 1
ATOM 1174 C CA . LEU A 1 157 ? 11.969 0.503 4.344 1 91.5 157 LEU A CA 1
ATOM 1175 C C . LEU A 1 157 ? 10.445 0.417 4.211 1 91.5 157 LEU A C 1
ATOM 1177 O O . LEU A 1 157 ? 9.867 -0.657 4.383 1 91.5 157 LEU A O 1
ATOM 1181 N N . ALA A 1 158 ? 9.844 1.548 3.908 1 93.94 158 ALA A N 1
ATOM 1182 C CA . ALA A 1 158 ? 8.391 1.578 3.746 1 93.94 158 ALA A CA 1
ATOM 1183 C C . ALA A 1 158 ? 7.945 0.645 2.625 1 93.94 158 ALA A C 1
ATOM 1185 O O . ALA A 1 158 ? 6.941 -0.057 2.754 1 93.94 158 ALA A O 1
ATOM 1186 N N . LEU A 1 159 ? 8.672 0.62 1.529 1 98.19 159 LEU A N 1
ATOM 1187 C CA . LEU A 1 159 ? 8.336 -0.229 0.393 1 98.19 159 LEU A CA 1
ATOM 1188 C C . LEU A 1 159 ? 8.492 -1.703 0.75 1 98.19 159 LEU A C 1
ATOM 1190 O O . LEU A 1 159 ? 7.656 -2.529 0.375 1 98.19 159 LEU A O 1
ATOM 1194 N N . SER A 1 160 ? 9.578 -1.999 1.466 1 94.94 160 SER A N 1
ATOM 1195 C CA . SER A 1 160 ? 9.773 -3.373 1.913 1 94.94 160 SER A CA 1
ATOM 1196 C C . SER A 1 160 ? 8.578 -3.871 2.717 1 94.94 160 SER A C 1
ATOM 1198 O O . SER A 1 160 ? 8.117 -4.996 2.52 1 94.94 160 SER A O 1
ATOM 1200 N N . ARG A 1 161 ? 8.102 -3.031 3.582 1 92.62 161 ARG A N 1
ATOM 1201 C CA . ARG A 1 161 ? 6.969 -3.377 4.434 1 92.62 161 ARG A CA 1
ATOM 1202 C C . ARG A 1 161 ? 5.738 -3.719 3.598 1 92.62 161 ARG A C 1
ATOM 1204 O O . ARG A 1 161 ? 5.078 -4.73 3.842 1 92.62 161 ARG A O 1
ATOM 1211 N N . ILE A 1 162 ? 5.441 -2.945 2.594 1 96.88 162 ILE A N 1
ATOM 1212 C CA . ILE A 1 162 ? 4.258 -3.158 1.768 1 96.88 162 ILE A CA 1
ATOM 1213 C C . ILE A 1 162 ? 4.465 -4.375 0.869 1 96.88 162 ILE A C 1
ATOM 1215 O O . ILE A 1 162 ? 3.584 -5.23 0.756 1 96.88 162 ILE A O 1
ATOM 1219 N N . LEU A 1 163 ? 5.656 -4.469 0.251 1 95.69 163 LEU A N 1
ATOM 1220 C CA . LEU A 1 163 ? 5.91 -5.562 -0.677 1 95.69 163 LEU A CA 1
ATOM 1221 C C . LEU A 1 163 ? 5.871 -6.906 0.044 1 95.69 163 LEU A C 1
ATOM 1223 O O . LEU A 1 163 ? 5.504 -7.922 -0.547 1 95.69 163 LEU A O 1
ATOM 1227 N N . ALA A 1 164 ? 6.219 -6.879 1.343 1 87.75 164 ALA A N 1
ATOM 1228 C CA . ALA A 1 164 ? 6.199 -8.102 2.137 1 87.75 164 ALA A CA 1
ATOM 1229 C C . ALA A 1 164 ? 4.781 -8.664 2.25 1 87.75 164 ALA A C 1
ATOM 1231 O O . ALA A 1 164 ? 4.594 -9.852 2.51 1 87.75 164 ALA A O 1
ATOM 1232 N N . THR A 1 165 ? 3.797 -7.762 2.129 1 86.88 165 THR A N 1
ATOM 1233 C CA . THR A 1 165 ? 2.412 -8.219 2.189 1 86.88 165 THR A CA 1
ATOM 1234 C C . THR A 1 165 ? 1.964 -8.766 0.838 1 86.88 165 THR A C 1
ATOM 1236 O O . THR A 1 165 ? 0.899 -9.375 0.734 1 86.88 165 THR A O 1
ATOM 1239 N N . LEU A 1 166 ? 2.855 -8.508 -0.029 1 89.19 166 LEU A N 1
ATOM 1240 C CA . LEU A 1 166 ? 2.592 -8.977 -1.383 1 89.19 166 LEU A CA 1
ATOM 1241 C C . LEU A 1 166 ? 3.475 -10.18 -1.722 1 89.19 166 LEU A C 1
ATOM 1243 O O . LEU A 1 166 ? 4.254 -10.633 -0.885 1 89.19 166 LEU A O 1
ATOM 1247 N N . ASP A 1 167 ? 3.432 -10.922 -2.738 1 77.19 167 ASP A N 1
ATOM 1248 C CA . ASP A 1 167 ? 4.168 -12.125 -3.121 1 77.19 167 ASP A CA 1
ATOM 1249 C C . ASP A 1 167 ? 5.562 -11.773 -3.629 1 77.19 167 ASP A C 1
ATOM 1251 O O . ASP A 1 167 ? 5.98 -12.242 -4.688 1 77.19 167 ASP A O 1
ATOM 1255 N N . PHE A 1 168 ? 6.293 -10.805 -2.848 1 89.12 168 PHE A N 1
ATOM 1256 C CA . PHE A 1 168 ? 7.641 -10.43 -3.256 1 89.12 168 PHE A CA 1
ATOM 1257 C C . PHE A 1 168 ? 8.672 -10.977 -2.275 1 89.12 168 PHE A C 1
ATOM 1259 O O . PHE A 1 168 ? 8.461 -10.945 -1.061 1 89.12 168 PHE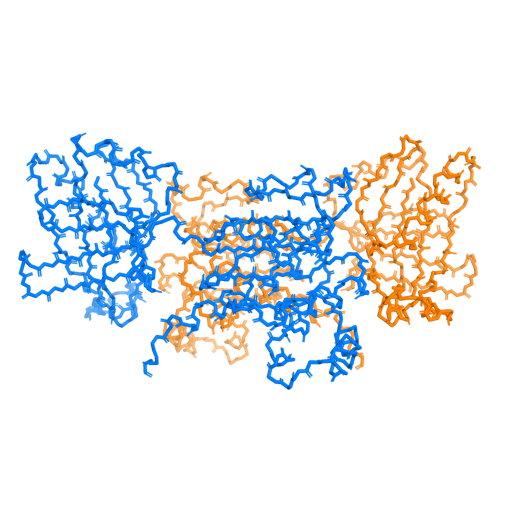 A O 1
ATOM 1266 N N . ASP A 1 169 ? 9.727 -11.578 -2.818 1 86.44 169 ASP A N 1
ATOM 1267 C CA . ASP A 1 169 ? 10.969 -11.797 -2.088 1 86.44 169 ASP A CA 1
ATOM 1268 C C . ASP A 1 169 ? 11.883 -10.578 -2.193 1 86.44 169 ASP A C 1
ATOM 1270 O O . ASP A 1 169 ? 12.25 -10.164 -3.295 1 86.44 169 ASP A O 1
ATOM 1274 N N . ILE A 1 170 ? 12.273 -9.953 -1.046 1 93.25 170 ILE A N 1
ATOM 1275 C CA . ILE A 1 170 ? 12.844 -8.609 -1.06 1 93.25 170 ILE A CA 1
ATOM 1276 C C . ILE A 1 170 ? 14.328 -8.672 -0.697 1 93.25 170 ILE A C 1
ATOM 1278 O O . ILE A 1 170 ? 14.703 -9.25 0.327 1 93.25 170 ILE A O 1
ATOM 1282 N N . THR A 1 171 ? 15.141 -8.188 -1.557 1 94.31 171 THR A N 1
ATOM 1283 C CA . THR A 1 171 ? 16.547 -7.922 -1.284 1 94.31 171 THR A CA 1
ATOM 1284 C C . THR A 1 171 ? 16.828 -6.422 -1.305 1 94.31 171 THR A C 1
ATOM 1286 O O . THR A 1 171 ? 16.5 -5.738 -2.279 1 94.31 171 THR A O 1
ATOM 1289 N N . VAL A 1 172 ? 17.375 -5.891 -0.208 1 97.25 172 VAL A N 1
ATOM 1290 C CA . VAL A 1 172 ? 17.734 -4.48 -0.148 1 97.25 172 VAL A CA 1
ATOM 1291 C C . VAL A 1 172 ? 19.25 -4.336 -0.235 1 97.25 172 VAL A C 1
ATOM 1293 O O . VAL A 1 172 ? 19.984 -5.047 0.451 1 97.25 172 VAL A O 1
ATOM 1296 N N . ILE A 1 173 ? 19.688 -3.469 -1.12 1 97.56 173 ILE A N 1
ATOM 1297 C CA . ILE A 1 173 ? 21.109 -3.232 -1.337 1 97.56 173 ILE A CA 1
ATOM 1298 C C . ILE A 1 173 ? 21.438 -1.775 -1.027 1 97.56 173 ILE A C 1
ATOM 1300 O O . ILE A 1 173 ? 20.75 -0.863 -1.479 1 97.56 173 ILE A O 1
ATOM 1304 N N . ASP A 1 174 ? 22.406 -1.544 -0.285 1 97 174 ASP A N 1
ATOM 1305 C CA . ASP A 1 174 ? 22.938 -0.21 -0.01 1 97 174 ASP A CA 1
ATOM 1306 C C . ASP A 1 174 ? 24.453 -0.242 0.162 1 97 174 ASP A C 1
ATOM 1308 O O . ASP A 1 174 ? 25 -1.218 0.674 1 97 174 ASP A O 1
ATOM 1312 N N . GLU A 1 175 ? 25.078 0.833 -0.298 1 96 175 GLU A N 1
ATOM 1313 C CA . GLU A 1 175 ? 26.531 0.855 -0.147 1 96 175 GLU A CA 1
ATOM 1314 C C . GLU A 1 175 ? 26.938 1.339 1.243 1 96 175 GLU A C 1
ATOM 1316 O O . GLU A 1 175 ? 28.047 1.089 1.691 1 96 175 GLU A O 1
ATOM 1321 N N . ARG A 1 176 ? 26 2.041 1.93 1 91.38 176 ARG A N 1
ATOM 1322 C CA . ARG A 1 176 ? 26.297 2.588 3.25 1 91.38 176 ARG A CA 1
ATOM 1323 C C . ARG A 1 176 ? 26.219 1.503 4.32 1 91.38 176 ARG A C 1
ATOM 1325 O O . ARG A 1 176 ? 25.328 0.651 4.289 1 91.38 176 ARG A O 1
ATOM 1332 N N . GLU A 1 177 ? 27.141 1.652 5.23 1 88.25 177 GLU A N 1
ATOM 1333 C CA . GLU A 1 177 ? 27.156 0.729 6.359 1 88.25 177 GLU A CA 1
ATOM 1334 C C . GLU A 1 177 ? 26.359 1.284 7.535 1 88.25 177 GLU A C 1
ATOM 1336 O O . GLU A 1 177 ? 26.25 2.502 7.699 1 88.25 177 GLU A O 1
ATOM 1341 N N . ASN A 1 178 ? 25.812 0.412 8.297 1 84.31 178 ASN A N 1
ATOM 1342 C CA . ASN A 1 178 ? 25.141 0.716 9.562 1 84.31 178 ASN A CA 1
ATOM 1343 C C . ASN A 1 178 ? 24.016 1.72 9.375 1 84.31 178 ASN A C 1
ATOM 1345 O O . ASN A 1 178 ? 23.859 2.639 10.18 1 84.31 178 ASN A O 1
ATOM 1349 N N . LEU A 1 179 ? 23.391 1.678 8.25 1 83.5 179 LEU A N 1
ATOM 1350 C CA . LEU A 1 179 ? 22.203 2.496 8.031 1 83.5 179 LEU A CA 1
ATOM 1351 C C . LEU A 1 179 ? 21.047 2.02 8.898 1 83.5 179 LEU A C 1
ATOM 1353 O O . LEU A 1 179 ? 20.609 0.873 8.781 1 83.5 179 LEU A O 1
ATOM 1357 N N . ASP A 1 180 ? 20.578 2.844 9.773 1 79 180 ASP A N 1
ATOM 1358 C CA . ASP A 1 180 ? 19.547 2.498 10.75 1 79 180 ASP A CA 1
ATOM 1359 C C . ASP A 1 180 ? 18.312 1.928 10.07 1 79 180 ASP A C 1
ATOM 1361 O O . ASP A 1 180 ? 17.781 0.906 10.5 1 79 180 ASP A O 1
ATOM 1365 N N . THR A 1 181 ? 17.812 2.592 9.008 1 83.25 181 THR A N 1
ATOM 1366 C CA . THR A 1 181 ? 16.625 2.141 8.289 1 83.25 181 THR A CA 1
ATOM 1367 C C . THR A 1 181 ? 16.828 0.735 7.73 1 83.25 181 THR A C 1
ATOM 1369 O O . THR A 1 181 ? 15.906 -0.079 7.727 1 83.25 181 THR A O 1
ATOM 1372 N N . LEU A 1 182 ? 18.047 0.429 7.277 1 88.75 182 LEU A N 1
ATOM 1373 C CA . LEU A 1 182 ? 18.344 -0.896 6.75 1 88.75 182 LEU A CA 1
ATOM 1374 C C . LEU A 1 182 ? 18.359 -1.938 7.867 1 88.75 182 LEU A C 1
ATOM 1376 O O . LEU A 1 182 ? 17.797 -3.029 7.703 1 88.75 182 LEU A O 1
ATOM 1380 N N . THR A 1 183 ? 18.953 -1.546 8.953 1 83.25 183 THR A N 1
ATOM 1381 C CA . THR A 1 183 ? 19.016 -2.449 10.094 1 83.25 183 THR A CA 1
ATOM 1382 C C . THR A 1 183 ? 17.609 -2.779 10.602 1 83.25 183 THR A C 1
ATOM 1384 O O . THR A 1 183 ? 17.328 -3.928 10.938 1 83.25 183 THR A O 1
ATOM 1387 N N . ARG A 1 184 ? 16.75 -1.831 10.547 1 81.44 184 ARG A N 1
ATOM 1388 C CA . ARG A 1 184 ? 15.391 -1.972 11.078 1 81.44 184 ARG A CA 1
ATOM 1389 C C . ARG A 1 184 ? 14.484 -2.68 10.078 1 81.44 184 ARG A C 1
ATOM 1391 O O . ARG A 1 184 ? 13.352 -3.045 10.414 1 81.44 184 ARG A O 1
ATOM 1398 N N . ASN A 1 185 ? 14.945 -2.883 8.867 1 90.81 185 ASN A N 1
ATOM 1399 C CA . ASN A 1 185 ? 14.117 -3.494 7.836 1 90.81 185 ASN A CA 1
ATOM 1400 C C . ASN A 1 185 ? 14.008 -5.004 8.023 1 90.81 185 ASN A C 1
ATOM 1402 O O . ASN A 1 185 ? 14.781 -5.766 7.445 1 90.81 185 ASN A O 1
ATOM 1406 N N . VAL A 1 186 ? 12.992 -5.473 8.789 1 87.38 186 VAL A N 1
ATOM 1407 C CA . VAL A 1 186 ? 12.805 -6.887 9.109 1 87.38 186 VAL A CA 1
ATOM 1408 C C . VAL A 1 186 ? 12.031 -7.566 7.98 1 87.38 186 VAL A C 1
ATOM 1410 O O . VAL A 1 186 ? 11.805 -8.781 8.016 1 87.38 186 VAL A O 1
ATOM 1413 N N . TYR A 1 187 ? 11.594 -6.812 6.969 1 85.5 187 TYR A N 1
ATOM 1414 C CA . TYR A 1 187 ? 10.75 -7.32 5.895 1 85.5 187 TYR A CA 1
ATOM 1415 C C . TYR A 1 187 ? 11.602 -7.879 4.754 1 85.5 187 TYR A C 1
ATOM 1417 O O . TYR A 1 187 ? 11.125 -8.695 3.959 1 85.5 187 TYR A O 1
ATOM 1425 N N . ALA A 1 188 ? 12.836 -7.367 4.637 1 89.56 188 ALA A N 1
ATOM 1426 C CA . ALA A 1 188 ? 13.75 -7.84 3.604 1 89.56 188 ALA A CA 1
ATOM 1427 C C . ALA A 1 188 ? 14.328 -9.211 3.963 1 89.56 188 ALA A C 1
ATOM 1429 O O . ALA A 1 188 ? 14.844 -9.398 5.066 1 89.56 188 ALA A O 1
ATOM 1430 N N . ARG A 1 189 ? 14.195 -10.109 3.068 1 82.44 189 ARG A N 1
ATOM 1431 C CA . ARG A 1 189 ? 14.805 -11.422 3.264 1 82.44 189 ARG A CA 1
ATOM 1432 C C . ARG A 1 189 ? 16.328 -11.312 3.316 1 82.44 189 ARG A C 1
ATOM 1434 O O . ARG A 1 189 ? 16.969 -12 4.113 1 82.44 189 ARG A O 1
ATOM 1441 N N . GLN A 1 190 ? 16.812 -10.445 2.389 1 88.44 190 GLN A N 1
ATOM 1442 C CA . GLN A 1 190 ? 18.266 -10.25 2.307 1 88.44 190 GLN A CA 1
ATOM 1443 C C . GLN A 1 190 ? 18.609 -8.766 2.299 1 88.44 190 GLN A C 1
ATOM 1445 O O . GLN A 1 190 ? 17.953 -7.961 1.646 1 88.44 190 GLN A O 1
ATOM 1450 N N . LYS A 1 191 ? 19.594 -8.414 3.055 1 93.44 191 LYS A N 1
ATOM 1451 C CA . LYS A 1 191 ? 20.188 -7.086 3.082 1 93.44 191 LYS A CA 1
ATOM 1452 C C . LYS A 1 191 ? 21.672 -7.145 2.703 1 93.44 191 LYS A C 1
ATOM 1454 O O . LYS A 1 191 ? 22.453 -7.816 3.371 1 93.44 191 LYS A O 1
ATOM 1459 N N . LEU A 1 192 ? 22.016 -6.504 1.636 1 93.69 192 LEU A N 1
ATOM 1460 C CA . LEU A 1 192 ? 23.375 -6.551 1.124 1 93.69 192 LEU A CA 1
ATOM 1461 C C . LEU A 1 192 ? 24.031 -5.18 1.212 1 93.69 192 LEU A C 1
ATOM 1463 O O . LEU A 1 192 ? 23.453 -4.176 0.795 1 93.69 192 LEU A O 1
ATOM 1467 N N . THR A 1 193 ? 25.188 -5.168 1.814 1 95.06 193 THR A N 1
ATOM 1468 C CA . THR A 1 193 ? 26.031 -3.979 1.782 1 95.06 193 THR A CA 1
ATOM 1469 C C . THR A 1 193 ? 27.188 -4.156 0.791 1 95.06 193 THR A C 1
ATOM 1471 O O . THR A 1 193 ? 28.125 -4.91 1.049 1 95.06 193 THR A O 1
ATOM 1474 N N . LEU A 1 194 ? 27.109 -3.492 -0.353 1 93.56 194 LEU A N 1
ATOM 1475 C CA . LEU A 1 194 ? 28.141 -3.584 -1.382 1 93.56 194 LEU A CA 1
ATOM 1476 C C . LEU A 1 194 ? 28.219 -2.291 -2.186 1 93.56 194 LEU A C 1
ATOM 1478 O O . LEU A 1 194 ? 27.234 -1.558 -2.291 1 93.56 194 LEU A O 1
ATOM 1482 N N . PRO A 1 195 ? 29.391 -2.104 -2.736 1 95.62 195 PRO A N 1
ATOM 1483 C CA . PRO A 1 195 ? 29.516 -0.929 -3.605 1 95.62 195 PRO A CA 1
ATOM 1484 C C . PRO A 1 195 ? 28.578 -0.994 -4.816 1 95.62 195 PRO A C 1
ATOM 1486 O O . PRO A 1 195 ? 28.406 -2.061 -5.414 1 95.62 195 PRO A O 1
ATOM 1489 N N . TYR A 1 196 ? 27.953 0.158 -5.156 1 95.44 196 TYR A N 1
ATOM 1490 C CA . TYR A 1 196 ? 26.984 0.197 -6.238 1 95.44 196 TYR A CA 1
ATOM 1491 C C . TYR A 1 196 ? 27.609 -0.218 -7.562 1 95.44 196 TYR A C 1
ATOM 1493 O O . TYR A 1 196 ? 26.922 -0.682 -8.469 1 95.44 196 TYR A O 1
ATOM 1501 N N . ARG A 1 197 ? 28.953 -0.107 -7.645 1 93.38 197 ARG A N 1
ATOM 1502 C CA . ARG A 1 197 ? 29.641 -0.52 -8.859 1 93.38 197 ARG A CA 1
ATOM 1503 C C . ARG A 1 197 ? 29.516 -2.025 -9.07 1 93.38 197 ARG A C 1
ATOM 1505 O O . ARG A 1 197 ? 29.719 -2.518 -10.188 1 93.38 197 ARG A O 1
ATOM 1512 N N . GLU A 1 198 ? 29.188 -2.799 -8.102 1 94.06 198 GLU A N 1
ATOM 1513 C CA . GLU A 1 198 ? 29.094 -4.254 -8.172 1 94.06 198 GLU A CA 1
ATOM 1514 C C . GLU A 1 198 ? 27.656 -4.723 -8.312 1 94.06 198 GLU A C 1
ATOM 1516 O O . GLU A 1 198 ? 27.391 -5.926 -8.305 1 94.06 198 GLU A O 1
ATOM 1521 N N . ILE A 1 199 ? 26.703 -3.852 -8.5 1 94.38 199 ILE A N 1
ATOM 1522 C CA . ILE A 1 199 ? 25.297 -4.176 -8.43 1 94.38 199 ILE A CA 1
ATOM 1523 C C . ILE A 1 199 ? 24.906 -5.066 -9.609 1 94.38 199 ILE A C 1
ATOM 1525 O O . ILE A 1 199 ? 24.016 -5.914 -9.492 1 94.38 199 ILE A O 1
ATOM 1529 N N . GLY A 1 200 ? 25.562 -4.883 -10.719 1 94 200 GLY A N 1
ATOM 1530 C CA . GLY A 1 200 ? 25.281 -5.676 -11.898 1 94 200 GLY A CA 1
ATOM 1531 C C . GLY A 1 200 ? 25.375 -7.172 -11.656 1 94 200 GLY A C 1
ATOM 1532 O O . GLY A 1 200 ? 24.562 -7.945 -12.156 1 94 200 GLY A O 1
ATOM 1533 N N . THR A 1 201 ? 26.328 -7.562 -10.852 1 92.25 201 THR A N 1
ATOM 1534 C CA . THR A 1 201 ? 26.562 -8.977 -10.578 1 92.25 201 THR A CA 1
ATOM 1535 C C . THR A 1 201 ? 25.641 -9.477 -9.477 1 92.25 201 THR A C 1
ATOM 1537 O O . THR A 1 201 ? 25.312 -10.664 -9.43 1 92.25 201 THR A O 1
ATOM 1540 N N . ALA A 1 202 ? 25.172 -8.602 -8.719 1 92.31 202 ALA A N 1
ATOM 1541 C CA . ALA A 1 202 ? 24.359 -8.969 -7.562 1 92.31 202 ALA A CA 1
ATOM 1542 C C . ALA A 1 202 ? 22.922 -9.219 -7.961 1 92.31 202 ALA A C 1
ATOM 1544 O O . ALA A 1 202 ? 22.172 -9.883 -7.23 1 92.31 202 ALA A O 1
ATOM 1545 N N . ILE A 1 203 ? 22.5 -8.703 -9.062 1 94.5 203 ILE A N 1
ATOM 1546 C CA . ILE A 1 203 ? 21.125 -8.82 -9.516 1 94.5 203 ILE A CA 1
ATOM 1547 C C . ILE A 1 203 ? 21.047 -9.773 -10.711 1 94.5 203 ILE A C 1
ATOM 1549 O O . ILE A 1 203 ? 21.672 -9.523 -11.742 1 94.5 203 ILE A O 1
ATOM 1553 N N . PRO A 1 204 ? 20.359 -10.789 -10.57 1 91.19 204 PRO A N 1
ATOM 1554 C CA . PRO A 1 204 ? 20.219 -11.727 -11.695 1 91.19 204 PRO A CA 1
ATOM 1555 C C . PRO A 1 204 ? 19.297 -11.195 -12.789 1 91.19 204 PRO A C 1
ATOM 1557 O O . PRO A 1 204 ? 18.562 -10.227 -12.578 1 91.19 204 PRO A O 1
ATOM 1560 N N . GLU A 1 205 ? 19.406 -11.812 -13.961 1 91.12 205 GLU A N 1
ATOM 1561 C CA . GLU A 1 205 ? 18.438 -11.586 -15.039 1 91.12 205 GLU A CA 1
ATOM 1562 C C . GLU A 1 205 ? 17.297 -12.609 -14.984 1 91.12 205 GLU A C 1
ATOM 1564 O O . GLU A 1 205 ? 17.453 -13.672 -14.383 1 91.12 205 GLU A O 1
ATOM 1569 N N . GLY A 1 206 ? 16.203 -12.195 -15.531 1 86.81 206 GLY A N 1
ATOM 1570 C CA . GLY A 1 206 ? 15.125 -13.164 -15.609 1 86.81 206 GLY A CA 1
ATOM 1571 C C . GLY A 1 206 ? 13.75 -12.539 -15.445 1 86.81 206 GLY A C 1
ATOM 1572 O O . GLY A 1 206 ? 13.633 -11.328 -15.25 1 86.81 206 GLY A O 1
ATOM 1573 N N . SER A 1 207 ? 12.82 -13.406 -15.594 1 83.88 207 SER A N 1
ATOM 1574 C CA . SER A 1 207 ? 11.438 -13 -15.352 1 83.88 207 SER A CA 1
ATOM 1575 C C . SER A 1 207 ? 11.172 -12.82 -13.859 1 83.88 207 SER A C 1
ATOM 1577 O O . SER A 1 207 ? 11.875 -13.391 -13.031 1 83.88 207 SER A O 1
ATOM 1579 N N . GLN A 1 208 ? 10.32 -11.914 -13.477 1 85.44 208 GLN A N 1
ATOM 1580 C CA . GLN A 1 208 ? 9.852 -11.672 -12.117 1 85.44 208 GLN A CA 1
ATOM 1581 C C . GLN A 1 208 ? 10.906 -10.961 -11.281 1 85.44 208 GLN A C 1
ATOM 1583 O O . GLN A 1 208 ? 10.945 -11.109 -10.055 1 85.44 208 GLN A O 1
ATOM 1588 N N . ILE A 1 209 ? 11.875 -10.398 -12.047 1 92 209 ILE A N 1
ATOM 1589 C CA . ILE A 1 209 ? 12.875 -9.578 -11.375 1 92 209 ILE A CA 1
ATOM 1590 C C . ILE A 1 209 ? 12.492 -8.102 -11.477 1 92 209 ILE A C 1
ATOM 1592 O O . ILE A 1 209 ? 12.336 -7.57 -12.578 1 92 209 ILE A O 1
ATOM 1596 N N . TYR A 1 210 ? 12.305 -7.48 -10.367 1 97 210 TYR A N 1
ATOM 1597 C CA . TYR A 1 210 ? 11.938 -6.074 -10.258 1 97 210 TYR A CA 1
ATOM 1598 C C . TYR A 1 210 ? 13.031 -5.277 -9.555 1 97 210 TYR A C 1
ATOM 1600 O O . TYR A 1 210 ? 13.344 -5.539 -8.391 1 97 210 TYR A O 1
ATOM 1608 N N . VAL A 1 211 ? 13.602 -4.34 -10.289 1 98.5 211 VAL A N 1
ATOM 1609 C CA . VAL A 1 211 ? 14.695 -3.547 -9.742 1 98.5 211 VAL A CA 1
ATOM 1610 C C . VAL A 1 211 ? 14.219 -2.119 -9.477 1 98.5 211 VAL A C 1
ATOM 1612 O O . VAL A 1 211 ? 13.719 -1.447 -10.383 1 98.5 211 VAL A O 1
ATOM 1615 N N . LEU A 1 212 ? 14.352 -1.703 -8.25 1 98.75 212 LEU A N 1
ATOM 1616 C CA . LEU A 1 212 ? 13.875 -0.396 -7.809 1 98.75 212 LEU A CA 1
ATOM 1617 C C . LEU A 1 212 ? 15.031 0.451 -7.281 1 98.75 212 LEU A C 1
ATOM 1619 O O . LEU A 1 212 ? 15.547 0.195 -6.191 1 98.75 212 LEU A O 1
ATOM 1623 N N . ILE A 1 213 ? 15.391 1.465 -8.031 1 98.62 213 ILE A N 1
ATOM 1624 C CA . ILE A 1 213 ? 16.547 2.303 -7.707 1 98.62 213 ILE A CA 1
ATOM 1625 C C . ILE A 1 213 ? 16.078 3.529 -6.922 1 98.62 213 ILE A C 1
ATOM 1627 O O . ILE A 1 213 ? 15.312 4.352 -7.438 1 98.62 213 ILE A O 1
ATOM 1631 N N . MET A 1 214 ? 16.516 3.637 -5.691 1 97.06 214 MET A N 1
ATOM 1632 C CA . MET A 1 214 ? 16.078 4.727 -4.828 1 97.06 214 MET A CA 1
ATOM 1633 C C . MET A 1 214 ? 17.156 5.07 -3.799 1 97.06 214 MET A C 1
ATOM 1635 O O . MET A 1 214 ? 16.875 5.098 -2.596 1 97.06 214 MET A O 1
ATOM 1639 N N . THR A 1 215 ? 18.344 5.34 -4.289 1 94.81 215 THR A N 1
ATOM 1640 C CA . THR A 1 215 ? 19.453 5.648 -3.387 1 94.81 215 THR A CA 1
ATOM 1641 C C . THR A 1 215 ? 19.344 7.086 -2.881 1 94.81 215 THR A C 1
ATOM 1643 O O . THR A 1 215 ? 18.391 7.797 -3.211 1 94.81 215 THR A O 1
ATOM 1646 N N . HIS A 1 216 ? 20.281 7.445 -2.074 1 85.12 216 HIS A N 1
ATOM 1647 C CA . HIS A 1 216 ? 20.312 8.781 -1.493 1 85.12 216 HIS A CA 1
ATOM 1648 C C . HIS A 1 216 ? 20.969 9.781 -2.447 1 85.12 216 HIS A C 1
ATOM 1650 O O . HIS A 1 216 ? 20.984 10.984 -2.168 1 85.12 216 HIS A O 1
ATOM 1656 N N . SER A 1 217 ? 21.438 9.289 -3.66 1 87.69 217 SER A N 1
ATOM 1657 C CA . SER A 1 217 ? 22.219 10.109 -4.57 1 87.69 217 SER A CA 1
ATOM 1658 C C . SER A 1 217 ? 21.688 10.031 -5.996 1 87.69 217 SER A C 1
ATOM 1660 O O . SER A 1 217 ? 21.609 8.945 -6.574 1 87.69 217 SER A O 1
ATOM 1662 N N . HIS A 1 218 ? 21.391 11.25 -6.57 1 89.19 218 HIS A N 1
ATOM 1663 C CA . HIS A 1 218 ? 20.953 11.281 -7.957 1 89.19 218 HIS A CA 1
ATOM 1664 C C . HIS A 1 218 ? 22 10.703 -8.891 1 89.19 218 HIS A C 1
ATOM 1666 O O . HIS A 1 218 ? 21.672 10 -9.852 1 89.19 218 HIS A O 1
ATOM 1672 N N . TYR A 1 219 ? 23.188 11.078 -8.57 1 92.44 219 TYR A N 1
ATOM 1673 C CA . TYR A 1 219 ? 24.297 10.578 -9.375 1 92.44 219 TYR A CA 1
ATOM 1674 C C . TYR A 1 219 ? 24.391 9.062 -9.297 1 92.44 219 TYR A C 1
ATOM 1676 O O . TYR A 1 219 ? 24.531 8.391 -10.32 1 92.44 219 TYR A O 1
ATOM 1684 N N . ALA A 1 220 ? 24.281 8.508 -8.078 1 95.5 220 ALA A N 1
ATOM 1685 C CA . ALA A 1 220 ? 24.312 7.062 -7.902 1 95.5 220 ALA A CA 1
ATOM 1686 C C . ALA A 1 220 ? 23.156 6.395 -8.648 1 95.5 220 ALA A C 1
ATOM 1688 O O . ALA A 1 220 ? 23.344 5.371 -9.305 1 95.5 220 ALA A O 1
ATOM 1689 N N . ASP A 1 221 ? 22 7 -8.531 1 97 221 ASP A N 1
ATOM 1690 C CA . ASP A 1 221 ? 20.844 6.473 -9.242 1 97 221 ASP A CA 1
ATOM 1691 C C . ASP A 1 221 ? 21.109 6.391 -10.742 1 97 221 ASP A C 1
ATOM 1693 O O . ASP A 1 221 ? 20.812 5.379 -11.375 1 97 221 ASP A O 1
ATOM 1697 N N . GLN A 1 222 ? 21.688 7.457 -11.266 1 97 222 GLN A N 1
ATOM 1698 C CA . GLN A 1 222 ? 21.984 7.512 -12.695 1 97 222 GLN A CA 1
ATOM 1699 C C . GLN A 1 222 ? 22.969 6.422 -13.094 1 97 222 GLN A C 1
ATOM 1701 O O . GLN A 1 222 ? 22.766 5.723 -14.086 1 97 222 GLN A O 1
ATOM 1706 N N . LYS A 1 223 ? 24.016 6.297 -12.383 1 97.25 223 LYS A N 1
ATOM 1707 C CA . LYS A 1 223 ? 25.062 5.328 -12.703 1 97.25 223 LYS A CA 1
ATOM 1708 C C . LYS A 1 223 ? 24.531 3.898 -12.586 1 97.25 223 LYS A C 1
ATOM 1710 O O . LYS A 1 223 ? 24.875 3.041 -13.406 1 97.25 223 LYS A O 1
ATOM 1715 N N . ILE A 1 224 ? 23.766 3.635 -11.594 1 98 224 ILE A N 1
ATOM 1716 C CA . ILE A 1 224 ? 23.188 2.312 -11.391 1 98 224 ILE A CA 1
ATOM 1717 C C . ILE A 1 224 ? 22.266 1.98 -12.555 1 98 224 ILE A C 1
ATOM 1719 O O . ILE A 1 224 ? 22.312 0.882 -13.117 1 98 224 ILE A O 1
ATOM 1723 N N . ALA A 1 225 ? 21.391 2.943 -12.875 1 98.06 225 ALA A N 1
ATOM 1724 C CA . ALA A 1 225 ? 20.5 2.752 -14.016 1 98.06 225 ALA A CA 1
ATOM 1725 C C . ALA A 1 225 ? 21.281 2.438 -15.289 1 98.06 225 ALA A C 1
ATOM 1727 O O . ALA A 1 225 ? 20.906 1.552 -16.047 1 98.06 225 ALA A O 1
ATOM 1728 N N . GLU A 1 226 ? 22.344 3.143 -15.445 1 97.12 226 GLU A N 1
ATOM 1729 C CA . GLU A 1 226 ? 23.203 2.93 -16.609 1 97.12 226 GLU A CA 1
ATOM 1730 C C . GLU A 1 226 ? 23.766 1.513 -16.625 1 97.12 226 GLU A C 1
ATOM 1732 O O . GLU A 1 226 ? 23.734 0.841 -17.656 1 97.12 226 GLU A O 1
ATOM 1737 N N . ARG A 1 227 ? 24.203 1.085 -15.562 1 96.44 227 ARG A N 1
ATOM 1738 C CA . ARG A 1 227 ? 24.828 -0.226 -15.438 1 96.44 227 ARG A CA 1
ATOM 1739 C C . ARG A 1 227 ? 23.828 -1.343 -15.68 1 96.44 227 ARG A C 1
ATOM 1741 O O . ARG A 1 227 ? 24.188 -2.408 -16.188 1 96.44 227 ARG A O 1
ATOM 1748 N N . LEU A 1 228 ? 22.578 -1.11 -15.359 1 97.5 228 LEU A N 1
ATOM 1749 C CA . LEU A 1 228 ? 21.578 -2.166 -15.391 1 97.5 228 LEU A CA 1
ATOM 1750 C C . LEU A 1 228 ? 20.703 -2.061 -16.641 1 97.5 228 LEU A C 1
ATOM 1752 O O . LEU A 1 228 ? 19.859 -2.916 -16.891 1 97.5 228 LEU A O 1
ATOM 1756 N N . ALA A 1 229 ? 20.938 -1.048 -17.438 1 96 229 ALA A N 1
ATOM 1757 C CA . ALA A 1 229 ? 20.078 -0.726 -18.578 1 96 229 ALA A CA 1
ATOM 1758 C C . ALA A 1 229 ? 19.984 -1.908 -19.531 1 96 229 ALA A C 1
ATOM 1760 O O . ALA A 1 229 ? 18.938 -2.111 -20.172 1 96 229 ALA A O 1
ATOM 1761 N N . GLY A 1 230 ? 20.953 -2.686 -19.641 1 93.25 230 GLY A N 1
ATOM 1762 C CA . GLY A 1 230 ? 20.969 -3.805 -20.562 1 93.25 230 GLY A CA 1
ATOM 1763 C C . GLY A 1 230 ? 20.5 -5.105 -19.953 1 93.25 230 GLY A C 1
ATOM 1764 O O . GLY A 1 230 ? 20.344 -6.109 -20.641 1 93.25 230 GLY A O 1
ATOM 1765 N N . LYS A 1 231 ? 20.25 -5.129 -18.719 1 94.5 231 LYS A N 1
ATOM 1766 C CA . LYS A 1 231 ? 19.859 -6.344 -18.016 1 94.5 231 LYS A CA 1
ATOM 1767 C C . LYS A 1 231 ? 18.406 -6.703 -18.297 1 94.5 231 LYS A C 1
ATOM 1769 O O . LYS A 1 231 ? 17.531 -5.84 -18.25 1 94.5 231 LYS A O 1
ATOM 1774 N N . LYS A 1 232 ? 18.203 -7.918 -18.609 1 94.38 232 LYS A N 1
ATOM 1775 C CA . LYS A 1 232 ? 16.844 -8.383 -18.875 1 94.38 232 LYS A CA 1
ATOM 1776 C C . LYS A 1 232 ? 16.078 -8.633 -17.578 1 94.38 232 LYS A C 1
ATOM 1778 O O . LYS A 1 232 ? 16.172 -9.711 -16.984 1 94.38 232 LYS A O 1
ATOM 1783 N N . VAL A 1 233 ? 15.266 -7.699 -17.203 1 94.88 233 VAL A N 1
ATOM 1784 C CA . VAL A 1 233 ? 14.422 -7.781 -16.016 1 94.88 233 VAL A CA 1
ATOM 1785 C C . VAL A 1 233 ? 13.016 -7.301 -16.344 1 94.88 233 VAL A C 1
ATOM 1787 O O . VAL A 1 233 ? 12.805 -6.613 -17.344 1 94.88 233 VAL A O 1
ATOM 1790 N N . ASP A 1 234 ? 12.094 -7.625 -15.562 1 93.88 234 ASP A N 1
ATOM 1791 C CA . ASP A 1 234 ? 10.703 -7.277 -15.844 1 93.88 234 ASP A CA 1
ATOM 1792 C C . ASP A 1 234 ? 10.43 -5.812 -15.516 1 93.88 234 ASP A C 1
ATOM 1794 O O . ASP A 1 234 ? 9.492 -5.219 -16.047 1 93.88 234 ASP A O 1
ATOM 1798 N N . TYR A 1 235 ? 11.25 -5.316 -14.641 1 97.12 235 TYR A N 1
ATOM 1799 C CA . TYR A 1 235 ? 11.031 -3.934 -14.234 1 97.12 235 TYR A CA 1
ATOM 1800 C C . TYR A 1 235 ? 12.336 -3.285 -13.781 1 97.12 235 TYR A C 1
ATOM 1802 O O . TYR A 1 235 ? 13.109 -3.883 -13.031 1 97.12 235 TYR A O 1
ATOM 1810 N N . LEU A 1 236 ? 12.586 -2.182 -14.266 1 98.38 236 LEU A N 1
ATOM 1811 C CA . LEU A 1 236 ? 13.695 -1.316 -13.867 1 98.38 236 LEU A CA 1
ATOM 1812 C C . LEU A 1 236 ? 13.219 0.122 -13.688 1 98.38 236 LEU A C 1
ATOM 1814 O O . LEU A 1 236 ? 12.914 0.808 -14.664 1 98.38 236 LEU A O 1
ATOM 1818 N N . GLY A 1 237 ? 13.148 0.565 -12.422 1 98.44 237 GLY A N 1
ATOM 1819 C CA . GLY A 1 237 ? 12.602 1.887 -12.148 1 98.44 237 GLY A CA 1
ATOM 1820 C C . GLY A 1 237 ? 13.516 2.734 -11.281 1 98.44 237 GLY A C 1
ATOM 1821 O O . GLY A 1 237 ? 14.258 2.207 -10.453 1 98.44 237 GLY A O 1
ATOM 1822 N N . VAL A 1 238 ? 13.414 4.043 -11.453 1 98.44 238 VAL A N 1
ATOM 1823 C CA . VAL A 1 238 ? 14.172 5.004 -10.664 1 98.44 238 VAL A CA 1
ATOM 1824 C C . VAL A 1 238 ? 13.219 5.934 -9.914 1 98.44 238 VAL A C 1
ATOM 1826 O O . VAL A 1 238 ? 12.289 6.48 -10.508 1 98.44 238 VAL A O 1
ATOM 1829 N N . LEU A 1 239 ? 13.422 6.031 -8.641 1 96.81 239 LEU A N 1
ATOM 1830 C CA . LEU A 1 239 ? 12.641 6.961 -7.828 1 96.81 239 LEU A CA 1
ATOM 1831 C C . LEU A 1 239 ? 13.109 8.398 -8.047 1 96.81 239 LEU A C 1
ATOM 1833 O O . LEU A 1 239 ? 14.305 8.656 -8.172 1 96.81 239 LEU A O 1
ATOM 1837 N N . GLY A 1 240 ? 12.141 9.297 -8.086 1 92.5 240 GLY A N 1
ATOM 1838 C CA . GLY A 1 240 ? 12.508 10.703 -8.164 1 92.5 240 GLY A CA 1
ATOM 1839 C C . GLY A 1 240 ? 11.383 11.578 -8.68 1 92.5 240 GLY A C 1
ATOM 1840 O O . GLY A 1 240 ? 10.391 11.078 -9.211 1 92.5 240 GLY A O 1
ATOM 1841 N N . SER A 1 241 ? 11.617 12.859 -8.523 1 86.44 241 SER A N 1
ATOM 1842 C CA . SER A 1 241 ? 10.695 13.82 -9.117 1 86.44 241 SER A CA 1
ATOM 1843 C C . SER A 1 241 ? 10.773 13.797 -10.641 1 86.44 241 SER A C 1
ATOM 1845 O O . SER A 1 241 ? 11.711 13.234 -11.211 1 86.44 241 SER A O 1
ATOM 1847 N N . ARG A 1 242 ? 9.742 14.375 -11.266 1 89.5 242 ARG A N 1
ATOM 1848 C CA . ARG A 1 242 ? 9.742 14.461 -12.719 1 89.5 242 ARG A CA 1
ATOM 1849 C C . ARG A 1 242 ? 10.992 15.164 -13.227 1 89.5 242 ARG A C 1
ATOM 1851 O O . ARG A 1 242 ? 11.594 14.742 -14.219 1 89.5 242 ARG A O 1
ATOM 1858 N N . LYS A 1 243 ? 11.352 16.172 -12.539 1 88.5 243 LYS A N 1
ATOM 1859 C CA . LYS A 1 243 ? 12.539 16.938 -12.93 1 88.5 243 LYS A CA 1
ATOM 1860 C C . LYS A 1 243 ? 13.797 16.094 -12.781 1 88.5 243 LYS A C 1
ATOM 1862 O O . LYS A 1 243 ? 14.633 16.047 -13.688 1 88.5 243 LYS A O 1
ATOM 1867 N N . LYS A 1 244 ? 13.891 15.422 -11.625 1 86.88 244 LYS A N 1
ATOM 1868 C CA . LYS A 1 244 ? 15.039 14.547 -11.398 1 86.88 244 LYS A CA 1
ATOM 1869 C C . LYS A 1 244 ? 15.141 13.477 -12.477 1 86.88 244 LYS A C 1
ATOM 1871 O O . LYS A 1 244 ? 16.219 13.227 -13.023 1 86.88 244 LYS A O 1
ATOM 1876 N N . ILE A 1 245 ? 14.078 12.883 -12.812 1 94.31 245 ILE A N 1
ATOM 1877 C CA . ILE A 1 245 ? 14.055 11.789 -13.773 1 94.31 245 ILE A CA 1
ATOM 1878 C C . ILE A 1 245 ? 14.422 12.312 -15.164 1 94.31 245 ILE A C 1
ATOM 1880 O O . ILE A 1 245 ? 15.164 11.664 -15.906 1 94.31 245 ILE A O 1
ATOM 1884 N N . ALA A 1 246 ? 13.906 13.461 -15.469 1 94.31 246 ALA A N 1
ATOM 1885 C CA . ALA A 1 246 ? 14.234 14.062 -16.766 1 94.31 246 ALA A CA 1
ATOM 1886 C C . ALA A 1 246 ? 15.742 14.289 -16.891 1 94.31 246 ALA A C 1
ATOM 1888 O O . ALA A 1 246 ? 16.328 14.016 -17.938 1 94.31 246 ALA A O 1
ATOM 1889 N N . GLN A 1 247 ? 16.328 14.727 -15.875 1 94.44 247 GLN A N 1
ATOM 1890 C CA . GLN A 1 247 ? 17.766 14.961 -15.875 1 94.44 247 GLN A CA 1
ATOM 1891 C C . GLN A 1 247 ? 18.547 13.656 -16.016 1 94.44 247 GLN A C 1
ATOM 1893 O O . GLN A 1 247 ? 19.5 13.57 -16.797 1 94.44 247 GLN A O 1
ATOM 1898 N N . ILE A 1 248 ? 18.125 12.68 -15.273 1 95.56 248 ILE A N 1
ATOM 1899 C CA . ILE A 1 248 ? 18.766 11.375 -15.32 1 95.56 248 ILE A CA 1
ATOM 1900 C C . ILE A 1 248 ? 18.656 10.797 -16.734 1 95.56 248 ILE A C 1
ATOM 1902 O O . ILE A 1 248 ? 19.641 10.32 -17.297 1 95.56 248 ILE A O 1
ATOM 1906 N N . LYS A 1 249 ? 17.531 10.867 -17.297 1 96.25 249 LYS A N 1
ATOM 1907 C CA . LYS A 1 249 ? 17.312 10.312 -18.641 1 96.25 249 LYS A CA 1
ATOM 1908 C C . LYS A 1 249 ? 18.125 11.062 -19.688 1 96.25 249 LYS A C 1
ATOM 1910 O O . LYS A 1 249 ? 18.625 10.469 -20.641 1 96.25 249 LYS A O 1
ATOM 1915 N N . ALA A 1 250 ? 18.203 12.375 -19.547 1 96.44 250 ALA A N 1
ATOM 1916 C CA . ALA A 1 250 ? 19.016 13.172 -20.469 1 96.44 250 ALA A CA 1
ATOM 1917 C C . ALA A 1 250 ? 20.469 12.711 -20.453 1 96.44 250 ALA A C 1
ATOM 1919 O O . ALA A 1 250 ? 21.094 12.562 -21.5 1 96.44 250 ALA A O 1
ATOM 1920 N N . LYS A 1 251 ? 20.953 12.516 -19.312 1 96.69 251 LYS A N 1
ATOM 1921 C CA . LYS A 1 251 ? 22.344 12.062 -19.172 1 96.69 251 LYS A CA 1
ATOM 1922 C C . LYS A 1 251 ? 22.516 10.648 -19.719 1 96.69 251 LYS A C 1
ATOM 1924 O O . LYS A 1 251 ? 23.5 10.359 -20.391 1 96.69 251 LYS A O 1
ATOM 1929 N N . LEU A 1 252 ? 21.609 9.836 -19.438 1 97.38 252 LEU A N 1
ATOM 1930 C CA . LEU A 1 252 ? 21.672 8.453 -19.891 1 97.38 252 LEU A CA 1
ATOM 1931 C C . LEU A 1 252 ? 21.578 8.359 -21.406 1 97.38 252 LEU A C 1
ATOM 1933 O O . LEU A 1 252 ? 22.125 7.441 -22.016 1 97.38 252 LEU A O 1
ATOM 1937 N N . ALA A 1 253 ? 20.859 9.289 -22 1 96.81 253 ALA A N 1
ATOM 1938 C CA . ALA A 1 253 ? 20.656 9.305 -23.453 1 96.81 253 ALA A CA 1
ATOM 1939 C C . ALA A 1 253 ? 21.984 9.492 -24.172 1 96.81 253 ALA A C 1
ATOM 1941 O O . ALA A 1 253 ? 22.109 9.18 -25.359 1 96.81 253 ALA A O 1
ATOM 1942 N N . GLU A 1 254 ? 22.938 9.977 -23.469 1 96.56 254 GLU A N 1
ATOM 1943 C CA . GLU A 1 254 ? 24.25 10.188 -24.047 1 96.56 254 GLU A CA 1
ATOM 1944 C C . GLU A 1 254 ? 24.984 8.867 -24.266 1 96.56 254 GLU A C 1
ATOM 1946 O O . GLU A 1 254 ? 25.891 8.781 -25.094 1 96.56 254 GLU A O 1
ATOM 1951 N N . THR A 1 255 ? 24.625 7.902 -23.562 1 95.75 255 THR A N 1
ATOM 1952 C CA . THR A 1 255 ? 25.422 6.68 -23.594 1 95.75 255 THR A CA 1
ATOM 1953 C C . THR A 1 255 ? 24.562 5.477 -23.953 1 95.75 255 THR A C 1
ATOM 1955 O O . THR A 1 255 ? 25.078 4.434 -24.359 1 95.75 255 THR A O 1
ATOM 1958 N N . LEU A 1 256 ? 23.297 5.535 -23.828 1 97.06 256 LEU A N 1
ATOM 1959 C CA . LEU A 1 256 ? 22.422 4.391 -24.031 1 97.06 256 LEU A CA 1
ATOM 1960 C C . LEU A 1 256 ? 21.656 4.52 -25.344 1 97.06 256 LEU A C 1
ATOM 1962 O O . LEU A 1 256 ? 21.391 5.629 -25.812 1 97.06 256 LEU A O 1
ATOM 1966 N N . SER A 1 257 ? 21.281 3.377 -25.812 1 96.5 257 SER A N 1
ATOM 1967 C CA . SER A 1 257 ? 20.375 3.361 -26.969 1 96.5 257 SER A CA 1
ATOM 1968 C C . SER A 1 257 ? 18.969 3.775 -26.562 1 96.5 257 SER A C 1
ATOM 1970 O O . SER A 1 257 ? 18.625 3.783 -25.375 1 96.5 257 SER A O 1
ATOM 1972 N N . ALA A 1 258 ? 18.156 4.094 -27.516 1 95 258 ALA A N 1
ATOM 1973 C CA . ALA A 1 258 ? 16.766 4.48 -27.281 1 95 258 ALA A CA 1
ATOM 1974 C C . ALA A 1 258 ? 15.992 3.35 -26.609 1 95 258 ALA A C 1
ATOM 1976 O O . ALA A 1 258 ? 15.172 3.592 -25.719 1 95 258 ALA A O 1
ATOM 1977 N N . ASP A 1 259 ? 16.344 2.186 -27.062 1 95.06 259 ASP A N 1
ATOM 1978 C CA . ASP A 1 259 ? 15.664 1.017 -26.5 1 95.06 259 ASP A CA 1
ATOM 1979 C C . ASP A 1 259 ? 16.016 0.821 -25.031 1 95.06 259 ASP A C 1
ATOM 1981 O O . ASP A 1 259 ? 15.133 0.548 -24.219 1 95.06 259 ASP A O 1
ATOM 1985 N N . GLU A 1 260 ? 17.25 0.93 -24.734 1 95.38 260 GLU A N 1
ATOM 1986 C CA . GLU A 1 260 ? 17.703 0.795 -23.344 1 95.38 260 GLU A CA 1
ATOM 1987 C C . GLU A 1 260 ? 17.094 1.876 -22.469 1 95.38 260 GLU A C 1
ATOM 1989 O O . GLU A 1 260 ? 16.672 1.599 -21.344 1 95.38 260 GLU A O 1
ATOM 1994 N N . LEU A 1 261 ? 17.016 3.037 -22.984 1 96.56 261 LEU A N 1
ATOM 1995 C CA . LEU A 1 261 ? 16.484 4.172 -22.25 1 96.56 261 LEU A CA 1
ATOM 1996 C C . LEU A 1 261 ? 15 3.977 -21.953 1 96.56 261 LEU A C 1
ATOM 1998 O O . LEU A 1 261 ? 14.539 4.301 -20.859 1 96.56 261 LEU A O 1
ATOM 2002 N N . GLN A 1 262 ? 14.297 3.471 -22.891 1 94.5 262 GLN A N 1
ATOM 2003 C CA . GLN A 1 262 ? 12.859 3.27 -22.766 1 94.5 262 GLN A CA 1
ATOM 2004 C C . GLN A 1 262 ? 12.539 2.238 -21.688 1 94.5 262 GLN A C 1
ATOM 2006 O O . GLN A 1 262 ? 11.461 2.271 -21.078 1 94.5 262 GLN A O 1
ATOM 2011 N N . ARG A 1 263 ? 13.469 1.388 -21.406 1 95.06 263 ARG A N 1
ATOM 2012 C CA . ARG A 1 263 ? 13.273 0.328 -20.422 1 95.06 263 ARG A CA 1
ATOM 2013 C C . ARG A 1 263 ? 13.375 0.871 -19.016 1 95.06 263 ARG A C 1
ATOM 2015 O O . ARG A 1 263 ? 12.93 0.227 -18.062 1 95.06 263 ARG A O 1
ATOM 2022 N N . ILE A 1 264 ? 14.047 1.946 -18.906 1 97.5 264 ILE A N 1
ATOM 2023 C CA . ILE A 1 264 ? 14.211 2.562 -17.594 1 97.5 264 ILE A CA 1
ATOM 2024 C C . ILE A 1 264 ? 12.977 3.4 -17.25 1 97.5 264 ILE A C 1
ATOM 2026 O O . ILE A 1 264 ? 12.727 4.426 -17.891 1 97.5 264 ILE A O 1
ATOM 2030 N N . ARG A 1 265 ? 12.234 2.979 -16.312 1 96.94 265 ARG A N 1
ATOM 2031 C CA . ARG A 1 265 ? 11.031 3.684 -15.883 1 96.94 265 ARG A CA 1
ATOM 2032 C C . ARG A 1 265 ? 11.352 4.73 -14.82 1 96.94 265 ARG A C 1
ATOM 2034 O O . ARG A 1 265 ? 12.219 4.516 -13.977 1 96.94 265 ARG A O 1
ATOM 2041 N N . GLY A 1 266 ? 10.562 5.855 -14.891 1 95.38 266 GLY A N 1
ATOM 2042 C CA . GLY A 1 266 ? 10.656 6.93 -13.914 1 95.38 266 GLY A CA 1
ATOM 2043 C C . GLY A 1 266 ? 9.758 8.109 -14.234 1 95.38 266 GLY A C 1
ATOM 2044 O O . GLY A 1 266 ? 9.523 8.414 -15.406 1 95.38 266 GLY A O 1
ATOM 2045 N N . PRO A 1 267 ? 9.328 8.766 -13.242 1 95.94 267 PRO A N 1
ATOM 2046 C CA . PRO A 1 267 ? 9.344 8.469 -11.805 1 95.94 267 PRO A CA 1
ATOM 2047 C C . PRO A 1 267 ? 8.617 7.168 -11.461 1 95.94 267 PRO A C 1
ATOM 2049 O O . PRO A 1 267 ? 7.582 6.855 -12.062 1 95.94 267 PRO A O 1
ATOM 2052 N N . MET A 1 268 ? 9.133 6.398 -10.555 1 96.31 268 MET A N 1
ATOM 2053 C CA . MET A 1 268 ? 8.516 5.156 -10.094 1 96.31 268 MET A CA 1
ATOM 2054 C C . MET A 1 268 ? 7.227 5.434 -9.336 1 96.31 268 MET A C 1
ATOM 2056 O O . MET A 1 268 ? 7.168 6.359 -8.523 1 96.31 268 MET A O 1
ATOM 2060 N N . GLY A 1 269 ? 6.227 4.566 -9.633 1 97.56 269 GLY A N 1
ATOM 2061 C CA . GLY A 1 269 ? 4.969 4.656 -8.906 1 97.56 269 GLY A CA 1
ATOM 2062 C C . GLY A 1 269 ? 3.863 5.316 -9.711 1 97.56 269 GLY A C 1
ATOM 2063 O O . GLY A 1 269 ? 4.133 6.035 -10.68 1 97.56 269 GLY A O 1
ATOM 2064 N N . LEU A 1 270 ? 2.641 5.117 -9.367 1 97.5 270 LEU A N 1
ATOM 2065 C CA . LEU A 1 270 ? 1.496 5.785 -9.977 1 97.5 270 LEU A CA 1
ATOM 2066 C C . LEU A 1 270 ? 1.385 7.227 -9.492 1 97.5 270 LEU A C 1
ATOM 2068 O O . LEU A 1 270 ? 1.814 7.551 -8.383 1 97.5 270 LEU A O 1
ATOM 2072 N N . PRO A 1 271 ? 0.853 8.117 -10.328 1 95.44 271 PRO A N 1
ATOM 2073 C CA . PRO A 1 271 ? 0.727 9.531 -9.953 1 95.44 271 PRO A CA 1
ATOM 2074 C C . PRO A 1 271 ? -0.44 9.789 -9 1 95.44 271 PRO A C 1
ATOM 2076 O O . PRO A 1 271 ? -1.454 10.367 -9.406 1 95.44 271 PRO A O 1
ATOM 2079 N N . ILE A 1 272 ? -0.245 9.523 -7.727 1 95.12 272 ILE A N 1
ATOM 2080 C CA . ILE A 1 272 ? -1.338 9.625 -6.766 1 95.12 272 ILE A CA 1
ATOM 2081 C C . ILE A 1 272 ? -1.051 10.75 -5.773 1 95.12 272 ILE A C 1
ATOM 2083 O O . ILE A 1 272 ? -1.625 10.781 -4.68 1 95.12 272 ILE A O 1
ATOM 2087 N N . HIS A 1 273 ? -0.098 11.57 -6.125 1 91.31 273 HIS A N 1
ATOM 2088 C CA . HIS A 1 273 ? 0.264 12.719 -5.297 1 91.31 273 HIS A CA 1
ATOM 2089 C C . HIS A 1 273 ? 0.788 12.273 -3.936 1 91.31 273 HIS A C 1
ATOM 2091 O O . HIS A 1 273 ? 0.363 12.797 -2.902 1 91.31 273 HIS A O 1
ATOM 2097 N N . SER A 1 274 ? 1.631 11.305 -3.961 1 90.38 274 SER A N 1
ATOM 2098 C CA . SER A 1 274 ? 2.223 10.781 -2.732 1 90.38 274 SER A CA 1
ATOM 2099 C C . SER A 1 274 ? 3.303 11.719 -2.201 1 90.38 274 SER A C 1
ATOM 2101 O O . SER A 1 274 ? 4.059 12.305 -2.977 1 90.38 274 SER A O 1
ATOM 2103 N N . HIS A 1 275 ? 3.379 11.781 -0.854 1 80.5 275 HIS A N 1
ATOM 2104 C CA . HIS A 1 275 ? 4.328 12.711 -0.248 1 80.5 275 HIS A CA 1
ATOM 2105 C C . HIS A 1 275 ? 5.223 11.992 0.763 1 80.5 275 HIS A C 1
ATOM 2107 O O . HIS A 1 275 ? 6.438 12.219 0.789 1 80.5 275 HIS A O 1
ATOM 2113 N N . THR A 1 276 ? 4.668 11.195 1.592 1 82.69 276 THR A N 1
ATOM 2114 C CA . THR A 1 276 ? 5.422 10.516 2.643 1 82.69 276 THR A CA 1
ATOM 2115 C C . THR A 1 276 ? 6.043 9.227 2.119 1 82.69 276 THR A C 1
ATOM 2117 O O . THR A 1 276 ? 5.605 8.688 1.098 1 82.69 276 THR A O 1
ATOM 2120 N N . PRO A 1 277 ? 7.062 8.68 2.787 1 88.94 277 PRO A N 1
ATOM 2121 C CA . PRO A 1 277 ? 7.648 7.398 2.385 1 88.94 277 PRO A CA 1
ATOM 2122 C C . PRO A 1 277 ? 6.605 6.293 2.23 1 88.94 277 PRO A C 1
ATOM 2124 O O . PRO A 1 277 ? 6.66 5.52 1.271 1 88.94 277 PRO A O 1
ATOM 2127 N N . GLU A 1 278 ? 5.613 6.301 3.131 1 92.38 278 GLU A N 1
ATOM 2128 C CA . GLU A 1 278 ? 4.574 5.277 3.111 1 92.38 278 GLU A CA 1
ATOM 2129 C C . GLU A 1 278 ? 3.65 5.453 1.908 1 92.38 278 GLU A C 1
ATOM 2131 O O . GLU A 1 278 ? 3.268 4.473 1.267 1 92.38 278 GLU A O 1
ATOM 2136 N N . GLU A 1 279 ? 3.32 6.699 1.622 1 94.56 279 GLU A N 1
ATOM 2137 C CA . GLU A 1 279 ? 2.488 6.965 0.453 1 94.56 279 GLU A CA 1
ATOM 2138 C C . GLU A 1 279 ? 3.223 6.621 -0.838 1 94.56 279 GLU A C 1
ATOM 2140 O O . GLU A 1 279 ? 2.639 6.043 -1.757 1 94.56 279 GLU A O 1
ATOM 2145 N N . ILE A 1 280 ? 4.473 6.973 -0.895 1 95.31 280 ILE A N 1
ATOM 2146 C CA . ILE A 1 280 ? 5.297 6.656 -2.055 1 95.31 280 ILE A CA 1
ATOM 2147 C C . ILE A 1 280 ? 5.383 5.141 -2.232 1 95.31 280 ILE A C 1
ATOM 2149 O O . ILE A 1 280 ? 5.293 4.637 -3.354 1 95.31 280 ILE A O 1
ATOM 2153 N N . ALA A 1 281 ? 5.551 4.402 -1.125 1 97.81 281 ALA A N 1
ATOM 2154 C CA . ALA A 1 281 ? 5.602 2.943 -1.159 1 97.81 281 ALA A CA 1
ATOM 2155 C C . ALA A 1 281 ? 4.32 2.367 -1.762 1 97.81 281 ALA A C 1
ATOM 2157 O O . ALA A 1 281 ? 4.375 1.448 -2.582 1 97.81 281 ALA A O 1
ATOM 2158 N N . VAL A 1 282 ? 3.166 2.93 -1.368 1 98.44 282 VAL A N 1
ATOM 2159 C CA . VAL A 1 282 ? 1.893 2.477 -1.917 1 98.44 282 VAL A CA 1
ATOM 2160 C C . VAL A 1 282 ? 1.852 2.75 -3.42 1 98.44 282 VAL A C 1
ATOM 2162 O O . VAL A 1 282 ? 1.41 1.903 -4.199 1 98.44 282 VAL A O 1
ATOM 2165 N N . SER A 1 283 ? 2.289 3.918 -3.812 1 98.44 283 SER A N 1
ATOM 2166 C CA . SER A 1 283 ? 2.34 4.305 -5.219 1 98.44 283 SER A CA 1
ATOM 2167 C C . SER A 1 283 ? 3.164 3.318 -6.035 1 98.44 283 SER A C 1
ATOM 2169 O O . SER A 1 283 ? 2.717 2.844 -7.082 1 98.44 283 SER A O 1
ATOM 2171 N N . ILE A 1 284 ? 4.328 2.979 -5.543 1 98.62 284 ILE A N 1
ATOM 2172 C CA . ILE A 1 284 ? 5.238 2.074 -6.234 1 98.62 284 ILE A CA 1
ATOM 2173 C C . ILE A 1 284 ? 4.641 0.67 -6.277 1 98.62 284 ILE A C 1
ATOM 2175 O O . ILE A 1 284 ? 4.637 0.02 -7.324 1 98.62 284 ILE A O 1
ATOM 2179 N N . ALA A 1 285 ? 4.133 0.227 -5.152 1 98.44 285 ALA A N 1
ATOM 2180 C CA . ALA A 1 285 ? 3.518 -1.098 -5.098 1 98.44 285 ALA A CA 1
ATOM 2181 C C . ALA A 1 285 ? 2.365 -1.208 -6.094 1 98.44 285 ALA A C 1
ATOM 2183 O O . ALA A 1 285 ? 2.205 -2.236 -6.754 1 98.44 285 ALA A O 1
ATOM 2184 N N . ALA A 1 286 ? 1.563 -0.161 -6.176 1 98.44 286 ALA A N 1
ATOM 2185 C CA . ALA A 1 286 ? 0.442 -0.153 -7.109 1 98.44 286 ALA A CA 1
ATOM 2186 C C . ALA A 1 286 ? 0.925 -0.318 -8.547 1 98.44 286 ALA A C 1
ATOM 2188 O O . ALA A 1 286 ? 0.337 -1.075 -9.32 1 98.44 286 ALA A O 1
ATOM 2189 N N . GLU A 1 287 ? 1.948 0.376 -8.906 1 98.12 287 GLU A N 1
ATOM 2190 C CA . GLU A 1 287 ? 2.512 0.243 -10.25 1 98.12 287 GLU A CA 1
ATOM 2191 C C . GLU A 1 287 ? 3.018 -1.175 -10.5 1 98.12 287 GLU A C 1
ATOM 2193 O O . GLU A 1 287 ? 2.793 -1.741 -11.57 1 98.12 287 GLU A O 1
ATOM 2198 N N . LEU A 1 288 ? 3.725 -1.735 -9.531 1 97.31 288 LEU A N 1
ATOM 2199 C CA . LEU A 1 288 ? 4.273 -3.078 -9.68 1 97.31 288 LEU A CA 1
ATOM 2200 C C . LEU A 1 288 ? 3.162 -4.102 -9.875 1 97.31 288 LEU A C 1
ATOM 2202 O O . LEU A 1 288 ? 3.291 -5.02 -10.688 1 97.31 288 LEU A O 1
ATOM 2206 N N . ILE A 1 289 ? 2.078 -3.947 -9.086 1 95.12 289 ILE A N 1
ATOM 2207 C CA . ILE A 1 289 ? 0.929 -4.832 -9.242 1 95.12 289 ILE A CA 1
ATOM 2208 C C . ILE A 1 289 ? 0.376 -4.715 -10.656 1 95.12 289 ILE A C 1
ATOM 2210 O O . ILE A 1 289 ? 0.112 -5.727 -11.312 1 95.12 289 ILE A O 1
ATOM 2214 N N . GLN A 1 290 ? 0.189 -3.459 -11.133 1 96.12 290 GLN A N 1
ATOM 2215 C CA . GLN A 1 290 ? -0.348 -3.197 -12.461 1 96.12 290 GLN A CA 1
ATOM 2216 C C . GLN A 1 290 ? 0.498 -3.871 -13.539 1 96.12 290 GLN A C 1
ATOM 2218 O O . GLN A 1 290 ? -0.036 -4.523 -14.438 1 96.12 290 GLN A O 1
ATOM 2223 N N . ILE A 1 291 ? 1.777 -3.797 -13.414 1 93.56 291 ILE A N 1
ATOM 2224 C CA . ILE A 1 291 ? 2.695 -4.34 -14.406 1 93.56 291 ILE A CA 1
ATOM 2225 C C . ILE A 1 291 ? 2.711 -5.863 -14.32 1 93.56 291 ILE A C 1
ATOM 2227 O O . ILE A 1 291 ? 2.635 -6.547 -15.344 1 93.56 291 ILE A O 1
ATOM 2231 N N . SER A 1 292 ? 2.842 -6.363 -13.117 1 88.62 292 SER A N 1
ATOM 2232 C CA . SER A 1 292 ? 2.928 -7.805 -12.922 1 88.62 292 SER A CA 1
ATOM 2233 C C . SER A 1 292 ? 1.658 -8.508 -13.398 1 88.62 292 SER A C 1
ATOM 2235 O O . SER A 1 292 ? 1.722 -9.594 -13.969 1 88.62 292 SER A O 1
ATOM 2237 N N . ASN A 1 293 ? 0.509 -7.898 -13.141 1 85.44 293 ASN A N 1
ATOM 2238 C CA . ASN A 1 293 ? -0.762 -8.539 -13.461 1 85.44 293 ASN A CA 1
ATOM 2239 C C . ASN A 1 293 ? -1.167 -8.305 -14.914 1 85.44 293 ASN A C 1
ATOM 2241 O O . ASN A 1 293 ? -2.008 -9.023 -15.453 1 85.44 293 ASN A O 1
ATOM 2245 N N . SER A 1 294 ? -0.774 -7.18 -15.477 1 79.62 294 SER A N 1
ATOM 2246 C CA . SER A 1 294 ? -1.028 -6.969 -16.906 1 79.62 294 SER A CA 1
ATOM 2247 C C . SER A 1 294 ? -0.281 -7.984 -17.75 1 79.62 294 SER A C 1
ATOM 2249 O O . SER A 1 294 ? -0.75 -8.367 -18.828 1 79.62 294 SER A O 1
ATOM 2251 N N . ALA A 1 295 ? 0.847 -8.312 -17.266 1 62.28 295 ALA A N 1
ATOM 2252 C CA . ALA A 1 295 ? 1.631 -9.32 -17.984 1 62.28 295 ALA A CA 1
ATOM 2253 C C . ALA A 1 295 ? 0.93 -10.672 -17.969 1 62.28 295 ALA A C 1
ATOM 2255 O O . ALA A 1 295 ? 1.066 -11.461 -18.906 1 62.28 295 ALA A O 1
ATOM 2256 N N . ASN A 1 296 ? 0.132 -10.859 -16.938 1 52.06 296 ASN A N 1
ATOM 2257 C CA . ASN A 1 296 ? -0.546 -12.141 -16.781 1 52.06 296 ASN A CA 1
ATOM 2258 C C . ASN A 1 296 ? -1.939 -12.117 -17.406 1 52.06 296 ASN A C 1
ATOM 2260 O O . ASN A 1 296 ? -2.637 -13.133 -17.406 1 52.06 296 ASN A O 1
ATOM 2264 N N . SER A 1 297 ? -2.604 -10.961 -17.609 1 49.44 297 SER A N 1
ATOM 2265 C CA . SER A 1 297 ? -3.951 -10.883 -18.172 1 49.44 297 SER A CA 1
ATOM 2266 C C . SER A 1 297 ? -3.957 -11.219 -19.656 1 49.44 297 SER A C 1
ATOM 2268 O O . SER A 1 297 ? -3.193 -10.641 -20.422 1 49.44 297 SER A O 1
ATOM 2270 N N . THR A 1 298 ? -4.09 -12.461 -19.953 1 36.31 298 THR A N 1
ATOM 2271 C CA . THR A 1 298 ? -4.453 -12.812 -21.312 1 36.31 298 THR A CA 1
ATOM 2272 C C . THR A 1 298 ? -5.523 -11.867 -21.844 1 36.31 298 THR A C 1
ATOM 2274 O O . THR A 1 298 ? -6.5 -11.57 -21.156 1 36.31 298 THR A O 1
ATOM 2277 N N . PRO A 1 299 ? -5.152 -11.109 -23.016 1 32.69 299 PRO A N 1
ATOM 2278 C CA . PRO A 1 299 ? -6.227 -10.336 -23.641 1 32.69 299 PRO A CA 1
ATOM 2279 C C . PRO A 1 299 ? -7.559 -11.086 -23.656 1 32.69 299 PRO A C 1
ATOM 2281 O O . PRO A 1 299 ? -7.594 -12.281 -23.984 1 32.69 299 PRO A O 1
ATOM 2284 N N . GLU A 1 300 ? -8.453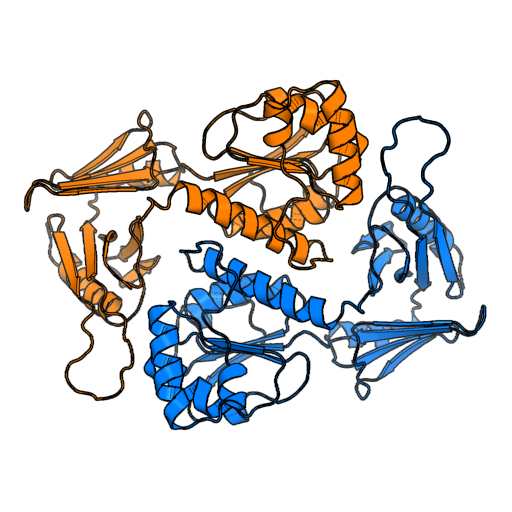 -10.703 -22.766 1 29.83 300 GLU A N 1
ATOM 2285 C CA . GLU A 1 300 ? -9.742 -11.172 -23.266 1 29.83 300 GLU A CA 1
ATOM 2286 C C . GLU A 1 300 ? -10.055 -10.547 -24.625 1 29.83 300 GLU A C 1
ATOM 2288 O O . GLU A 1 300 ? -9.727 -9.383 -24.875 1 29.83 300 GLU A O 1
ATOM 2293 N N . MET B 1 1 ? 14.562 18.891 20.484 1 90.56 1 MET B N 1
ATOM 2294 C CA . MET B 1 1 ? 14.297 19.906 19.453 1 90.56 1 MET B CA 1
ATOM 2295 C C . MET B 1 1 ? 13.461 19.312 18.328 1 90.56 1 MET B C 1
ATOM 2297 O O . MET B 1 1 ? 13.664 18.172 17.922 1 90.56 1 MET B O 1
ATOM 2301 N N . LEU B 1 2 ? 12.508 20.141 17.875 1 91 2 LEU B N 1
ATOM 2302 C CA . LEU B 1 2 ? 11.664 19.781 16.75 1 91 2 LEU B CA 1
ATOM 2303 C C . LEU B 1 2 ? 12.062 20.578 15.508 1 91 2 LEU B C 1
ATOM 2305 O O . LEU B 1 2 ? 12.234 21.797 15.57 1 91 2 LEU B O 1
ATOM 2309 N N . MET B 1 3 ? 12.328 19.891 14.469 1 91.75 3 MET B N 1
ATOM 2310 C CA . MET B 1 3 ? 12.555 20.5 13.156 1 91.75 3 MET B CA 1
ATOM 2311 C C . MET B 1 3 ? 11.359 20.266 12.242 1 91.75 3 MET B C 1
ATOM 2313 O O . MET B 1 3 ? 10.93 19.125 12.047 1 91.75 3 MET B O 1
ATOM 2317 N N . ILE B 1 4 ? 10.805 21.328 11.703 1 92.56 4 ILE B N 1
ATOM 2318 C CA . ILE B 1 4 ? 9.594 21.234 10.891 1 92.56 4 ILE B CA 1
ATOM 2319 C C . ILE B 1 4 ? 9.789 21.984 9.578 1 92.56 4 ILE B C 1
ATOM 2321 O O . ILE B 1 4 ? 10.164 23.156 9.578 1 92.56 4 ILE B O 1
ATOM 2325 N N . VAL B 1 5 ? 9.586 21.266 8.477 1 90.69 5 VAL B N 1
ATOM 2326 C CA . VAL B 1 5 ? 9.539 22 7.211 1 90.69 5 VAL B CA 1
ATOM 2327 C C . VAL B 1 5 ? 8.281 22.859 7.156 1 90.69 5 VAL B C 1
ATOM 2329 O O . VAL B 1 5 ? 7.164 22.328 7.176 1 90.69 5 VAL B O 1
ATOM 2332 N N . VAL B 1 6 ? 8.492 24.125 7.078 1 91.69 6 VAL B N 1
ATOM 2333 C CA . VAL B 1 6 ? 7.328 25 7.152 1 91.69 6 VAL B CA 1
ATOM 2334 C C . VAL B 1 6 ? 7.008 25.547 5.766 1 91.69 6 VAL B C 1
ATOM 2336 O O . VAL B 1 6 ? 5.891 26 5.512 1 91.69 6 VAL B O 1
ATOM 2339 N N . GLU B 1 7 ? 7.977 25.562 4.879 1 87.5 7 GLU B N 1
ATOM 2340 C CA . GLU B 1 7 ? 7.82 26.016 3.5 1 87.5 7 GLU B CA 1
ATOM 2341 C C . GLU B 1 7 ? 8.742 25.25 2.561 1 87.5 7 GLU B C 1
ATOM 2343 O O . GLU B 1 7 ? 9.852 24.859 2.945 1 87.5 7 GLU B O 1
ATOM 2348 N N . SER B 1 8 ? 8.25 24.953 1.413 1 82 8 SER B N 1
ATOM 2349 C CA . SER B 1 8 ? 9.07 24.328 0.391 1 82 8 SER B CA 1
ATOM 2350 C C . SER B 1 8 ? 8.773 24.891 -0.992 1 82 8 SER B C 1
ATOM 2352 O O . SER B 1 8 ? 7.617 25.188 -1.312 1 82 8 SER B O 1
ATOM 2354 N N . HIS B 1 9 ? 9.828 25.234 -1.641 1 76.12 9 HIS B N 1
ATOM 2355 C CA . HIS B 1 9 ? 9.727 25.703 -3.018 1 76.12 9 HIS B CA 1
ATOM 2356 C C . HIS B 1 9 ? 10.555 24.828 -3.957 1 76.12 9 HIS B C 1
ATOM 2358 O O . HIS B 1 9 ? 11.648 24.391 -3.598 1 76.12 9 HIS B O 1
ATOM 2364 N N . GLY B 1 10 ? 10.039 24.625 -5.098 1 66.56 10 GLY B N 1
ATOM 2365 C CA . GLY B 1 10 ? 10.766 23.812 -6.066 1 66.56 10 GLY B CA 1
ATOM 2366 C C . GLY B 1 10 ? 10.805 22.344 -5.703 1 66.56 10 GLY B C 1
ATOM 2367 O O . GLY B 1 10 ? 9.906 21.828 -5.039 1 66.56 10 GLY B O 1
ATOM 2368 N N . SER B 1 11 ? 11.836 21.609 -6.188 1 60.66 11 SER B N 1
ATOM 2369 C CA . SER B 1 11 ? 11.961 20.172 -5.984 1 60.66 11 SER B CA 1
ATOM 2370 C C . SER B 1 11 ? 12.68 19.844 -4.68 1 60.66 11 SER B C 1
ATOM 2372 O O . SER B 1 11 ? 13.789 19.312 -4.695 1 60.66 11 SER B O 1
ATOM 2374 N N . SER B 1 12 ? 12.18 20.297 -3.596 1 61.88 12 SER B N 1
ATOM 2375 C CA . SER B 1 12 ? 12.789 20 -2.303 1 61.88 12 SER B CA 1
ATOM 2376 C C . SER B 1 12 ? 12.305 18.672 -1.75 1 61.88 12 SER B C 1
ATOM 2378 O O . SER B 1 12 ? 11.156 18.281 -1.957 1 61.88 12 SER B O 1
ATOM 2380 N N . PRO B 1 13 ? 13.227 17.938 -1.096 1 61 13 PRO B N 1
ATOM 2381 C CA . PRO B 1 13 ? 12.898 16.594 -0.637 1 61 13 PRO B CA 1
ATOM 2382 C C . PRO B 1 13 ? 11.875 16.594 0.501 1 61 13 PRO B C 1
ATOM 2384 O O . PRO B 1 13 ? 11.141 15.617 0.677 1 61 13 PRO B O 1
ATOM 2387 N N . GLY B 1 14 ? 11.805 17.641 1.31 1 65.25 14 GLY B N 1
ATOM 2388 C CA . GLY B 1 14 ? 10.875 17.719 2.424 1 65.25 14 GLY B CA 1
ATOM 2389 C C . GLY B 1 14 ? 9.727 18.688 2.18 1 65.25 14 GLY B C 1
ATOM 2390 O O . GLY B 1 14 ? 9.945 19.844 1.809 1 65.25 14 GLY B O 1
ATOM 2391 N N . LYS B 1 15 ? 8.445 18.141 2.369 1 73.62 15 LYS B N 1
ATOM 2392 C CA . LYS B 1 15 ? 7.266 18.984 2.188 1 73.62 15 LYS B CA 1
ATOM 2393 C C . LYS B 1 15 ? 6.836 19.625 3.506 1 73.62 15 LYS B C 1
ATOM 2395 O O . LYS B 1 15 ? 7.18 19.125 4.582 1 73.62 15 LYS B O 1
ATOM 2400 N N . PRO B 1 16 ? 6.195 20.734 3.355 1 80.25 16 PRO B N 1
ATOM 2401 C CA . PRO B 1 16 ? 5.68 21.328 4.586 1 80.25 16 PRO B CA 1
ATOM 2402 C C . PRO B 1 16 ? 4.934 20.344 5.469 1 80.25 16 PRO B C 1
ATOM 2404 O O . PRO B 1 16 ? 4.176 19.5 4.965 1 80.25 16 PRO B O 1
ATOM 2407 N N . GLY B 1 17 ? 5.234 20.391 6.77 1 83.56 17 GLY B N 1
ATOM 2408 C CA . GLY B 1 17 ? 4.617 19.469 7.707 1 83.56 17 GLY B CA 1
ATOM 2409 C C . GLY B 1 17 ? 5.539 18.328 8.117 1 83.56 17 GLY B C 1
ATOM 2410 O O . GLY B 1 17 ? 5.328 17.703 9.156 1 83.56 17 GLY B O 1
ATOM 2411 N N . ALA B 1 18 ? 6.543 18.078 7.254 1 82.25 18 ALA B N 1
ATOM 2412 C CA . ALA B 1 18 ? 7.531 17.062 7.637 1 82.25 18 ALA B CA 1
ATOM 2413 C C . ALA B 1 18 ? 8.266 17.484 8.914 1 82.25 18 ALA B C 1
ATOM 2415 O O . ALA B 1 18 ? 8.609 18.656 9.086 1 82.25 18 ALA B O 1
ATOM 2416 N N . LYS B 1 19 ? 8.477 16.469 9.75 1 87.62 19 LYS B N 1
ATOM 2417 C CA . LYS B 1 19 ? 9.047 16.812 11.047 1 87.62 19 LYS B CA 1
ATOM 2418 C C . LYS B 1 19 ? 10.125 15.805 11.453 1 87.62 19 LYS B C 1
ATOM 2420 O O . LYS B 1 19 ? 10.062 14.633 11.078 1 87.62 19 LYS B O 1
ATOM 2425 N N . MET B 1 20 ? 11.055 16.359 12.219 1 86.88 20 MET B N 1
ATOM 2426 C CA . MET B 1 20 ? 12.102 15.562 12.844 1 86.88 20 MET B CA 1
ATOM 2427 C C . MET B 1 20 ? 12.375 16.031 14.266 1 86.88 20 MET B C 1
ATOM 2429 O O . MET B 1 20 ? 12.414 17.234 14.523 1 86.88 20 MET B O 1
ATOM 2433 N N . ALA B 1 21 ? 12.43 15.047 15.188 1 87.69 21 ALA B N 1
ATOM 2434 C CA . ALA B 1 21 ? 12.789 15.359 16.562 1 87.69 21 ALA B CA 1
ATOM 2435 C C . ALA B 1 21 ? 14.203 14.883 16.891 1 87.69 21 ALA B C 1
ATOM 2437 O O . ALA B 1 21 ? 14.609 13.797 16.453 1 87.69 21 ALA B O 1
ATOM 2438 N N . VAL B 1 22 ? 14.922 15.727 17.516 1 86.94 22 VAL B N 1
ATOM 2439 C CA . VAL B 1 22 ? 16.266 15.375 17.953 1 86.94 22 VAL B CA 1
ATOM 2440 C C . VAL B 1 22 ? 16.391 15.609 19.453 1 86.94 22 VAL B C 1
ATOM 2442 O O . VAL B 1 22 ? 15.938 16.641 19.969 1 86.94 22 VAL B O 1
ATOM 2445 N N . THR B 1 23 ? 16.984 14.602 20.078 1 82.94 23 THR B N 1
ATOM 2446 C CA . THR B 1 23 ? 17.172 14.734 21.516 1 82.94 23 THR B CA 1
ATOM 2447 C C . THR B 1 23 ? 18.609 15.148 21.844 1 82.94 23 THR B C 1
ATOM 2449 O O . THR B 1 23 ? 19.484 15.07 20.984 1 82.94 23 THR B O 1
ATOM 2452 N N . SER B 1 24 ? 18.75 15.523 23.125 1 77.44 24 SER B N 1
ATOM 2453 C CA . SER B 1 24 ? 20.078 15.922 23.594 1 77.44 24 SER B CA 1
ATOM 2454 C C . SER B 1 24 ? 21.031 14.734 23.609 1 77.44 24 SER B C 1
ATOM 2456 O O . SER B 1 24 ? 22.25 14.914 23.562 1 77.44 24 SER B O 1
ATOM 2458 N N . HIS B 1 25 ? 20.5 13.594 23.641 1 76.25 25 HIS B N 1
ATOM 2459 C CA . HIS B 1 25 ? 21.328 12.391 23.688 1 76.25 25 HIS B CA 1
ATOM 2460 C C . HIS B 1 25 ? 21.594 11.844 22.281 1 76.25 25 HIS B C 1
ATOM 2462 O O . HIS B 1 25 ? 22.266 10.82 22.141 1 76.25 25 HIS B O 1
ATOM 2468 N N . GLY B 1 26 ? 21.078 12.57 21.312 1 74.69 26 GLY B N 1
ATOM 2469 C CA . GLY B 1 26 ? 21.453 12.234 19.953 1 74.69 26 GLY B CA 1
ATOM 2470 C C . GLY B 1 26 ? 20.422 11.375 19.234 1 74.69 26 GLY B C 1
ATOM 2471 O O . GLY B 1 26 ? 20.578 11.047 18.062 1 74.69 26 GLY B O 1
ATOM 2472 N N . GLU B 1 27 ? 19.375 11 19.922 1 77.25 27 GLU B N 1
ATOM 2473 C CA . GLU B 1 27 ? 18.328 10.234 19.25 1 77.25 27 GLU B CA 1
ATOM 2474 C C . GLU B 1 27 ? 17.547 11.094 18.281 1 77.25 27 GLU B C 1
ATOM 2476 O O . GLU B 1 27 ? 17.297 12.273 18.531 1 77.25 27 GLU B O 1
ATOM 2481 N N . CYS B 1 28 ? 17.266 10.547 17.047 1 78.81 28 CYS B N 1
ATOM 2482 C CA . CYS B 1 28 ? 16.5 11.25 16.016 1 78.81 28 CYS B CA 1
ATOM 2483 C C . CYS B 1 28 ? 15.25 10.469 15.625 1 78.81 28 CYS B C 1
ATOM 2485 O O . CYS B 1 28 ? 15.289 9.234 15.539 1 78.81 28 CYS B O 1
ATOM 2487 N N . PHE B 1 29 ? 14.102 11.164 15.5 1 76.81 29 PHE B N 1
ATOM 2488 C CA . PHE B 1 29 ? 12.852 10.57 15.047 1 76.81 29 PHE B CA 1
ATOM 2489 C C . PHE B 1 29 ? 12.258 11.375 13.898 1 76.81 29 PHE B C 1
ATOM 2491 O O . PHE B 1 29 ? 12.156 12.602 13.969 1 76.81 29 PHE B O 1
ATOM 2498 N N . GLY B 1 30 ? 11.938 10.68 12.766 1 75.19 30 GLY B N 1
ATOM 2499 C CA . GLY B 1 30 ? 11.344 11.352 11.625 1 75.19 30 GLY B CA 1
ATOM 2500 C C . GLY B 1 30 ? 12.367 11.828 10.609 1 75.19 30 GLY B C 1
ATOM 2501 O O . GLY B 1 30 ? 13.539 11.469 10.695 1 75.19 30 GLY B O 1
ATOM 2502 N N . THR B 1 31 ? 11.844 12.617 9.578 1 76.56 31 THR B N 1
ATOM 2503 C CA . THR B 1 31 ? 12.711 13.18 8.547 1 76.56 31 THR B CA 1
ATOM 2504 C C . THR B 1 31 ? 12.094 14.445 7.961 1 76.56 31 THR B C 1
ATOM 2506 O O . THR B 1 31 ? 10.875 14.609 7.961 1 76.56 31 THR B O 1
ATOM 2509 N N . ILE B 1 32 ? 13 15.305 7.621 1 80.75 32 ILE B N 1
ATOM 2510 C CA . ILE B 1 32 ? 12.531 16.516 6.941 1 80.75 32 ILE B CA 1
ATOM 2511 C C . ILE B 1 32 ? 12.969 16.469 5.477 1 80.75 32 ILE B C 1
ATOM 2513 O O . ILE B 1 32 ? 13.188 17.516 4.863 1 80.75 32 ILE B O 1
ATOM 2517 N N . GLY B 1 33 ? 13.164 15.305 4.922 1 70.81 33 GLY B N 1
ATOM 2518 C CA . GLY B 1 33 ? 13.469 15.148 3.51 1 70.81 33 GLY B CA 1
ATOM 2519 C C . GLY B 1 33 ? 14.742 14.367 3.258 1 70.81 33 GLY B C 1
ATOM 2520 O O . GLY B 1 33 ? 15.008 13.953 2.127 1 70.81 33 GLY B O 1
ATOM 2521 N N . GLY B 1 34 ? 15.516 14.188 4.297 1 65.38 34 GLY B N 1
ATOM 2522 C CA . GLY B 1 34 ? 16.75 13.43 4.156 1 65.38 34 GLY B CA 1
ATOM 2523 C C . GLY B 1 34 ? 17.859 14.219 3.479 1 65.38 34 GLY B C 1
ATOM 2524 O O . GLY B 1 34 ? 17.812 15.445 3.418 1 65.38 34 GLY B O 1
ATOM 2525 N N . GLY B 1 35 ? 19.047 13.516 3.277 1 65.69 35 GLY B N 1
ATOM 2526 C CA . GLY B 1 35 ? 20.141 14.078 2.484 1 65.69 35 GLY B CA 1
ATOM 2527 C C . GLY B 1 35 ? 21.141 14.859 3.312 1 65.69 35 GLY B C 1
ATOM 2528 O O . GLY B 1 35 ? 21.125 14.781 4.543 1 65.69 35 GLY B O 1
ATOM 2529 N N . ALA B 1 36 ? 21.969 15.516 2.496 1 66.75 36 ALA B N 1
ATOM 2530 C CA . ALA B 1 36 ? 23.109 16.203 3.098 1 66.75 36 ALA B CA 1
ATOM 2531 C C . ALA B 1 36 ? 22.656 17.406 3.916 1 66.75 36 ALA B C 1
ATOM 2533 O O . ALA B 1 36 ? 23.219 17.703 4.973 1 66.75 36 ALA B O 1
ATOM 2534 N N . LEU B 1 37 ? 21.672 18.016 3.438 1 74.38 37 LEU B N 1
ATOM 2535 C CA . LEU B 1 37 ? 21.203 19.219 4.129 1 74.38 37 LEU B CA 1
ATOM 2536 C C . LEU B 1 37 ? 20.547 18.859 5.453 1 74.38 37 LEU B C 1
ATOM 2538 O O . LEU B 1 37 ? 20.703 19.562 6.449 1 74.38 37 LEU B O 1
ATOM 2542 N N . GLU B 1 38 ? 19.766 17.734 5.426 1 79.69 38 GLU B N 1
ATOM 2543 C CA . GLU B 1 38 ? 19.203 17.266 6.688 1 79.69 38 GLU B CA 1
ATOM 2544 C C . GLU B 1 38 ? 20.297 16.922 7.695 1 79.69 38 GLU B C 1
ATOM 2546 O O . GLU B 1 38 ? 20.203 17.297 8.867 1 79.69 38 GLU B O 1
ATOM 2551 N N . SER B 1 39 ? 21.359 16.312 7.227 1 76.5 39 SER B N 1
ATOM 2552 C CA . SER B 1 39 ? 22.484 15.945 8.086 1 76.5 39 SER B CA 1
ATOM 2553 C C . SER B 1 39 ? 23.156 17.188 8.672 1 76.5 39 SER B C 1
ATOM 2555 O O . SER B 1 39 ? 23.516 17.203 9.852 1 76.5 39 SER B O 1
ATOM 2557 N N . ALA B 1 40 ? 23.328 18.094 7.832 1 81.75 40 ALA B N 1
ATOM 2558 C CA . ALA B 1 40 ? 23.953 19.344 8.289 1 81.75 40 ALA B CA 1
ATOM 2559 C C . ALA B 1 40 ? 23.094 20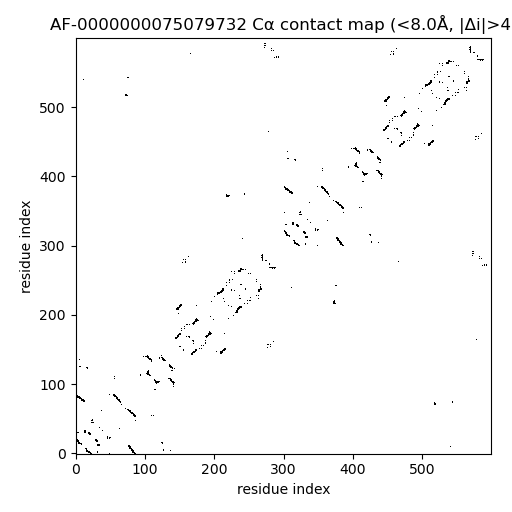.031 9.344 1 81.75 40 ALA B C 1
ATOM 2561 O O . ALA B 1 40 ? 23.609 20.516 10.352 1 81.75 40 ALA B O 1
ATOM 2562 N N . LEU B 1 41 ? 21.859 20.031 9.094 1 85.88 41 LEU B N 1
ATOM 2563 C CA . LEU B 1 41 ? 20.953 20.672 10.023 1 85.88 41 LEU B CA 1
ATOM 2564 C C . LEU B 1 41 ? 20.891 19.922 11.352 1 85.88 41 LEU B C 1
ATOM 2566 O O . LEU B 1 41 ? 20.75 20.531 12.414 1 85.88 41 LEU B O 1
ATOM 2570 N N . LEU B 1 42 ? 20.984 18.672 11.266 1 84.25 42 LEU B N 1
ATOM 2571 C CA . LEU B 1 42 ? 21.016 17.844 12.461 1 84.25 42 LEU B CA 1
ATOM 2572 C C . LEU B 1 42 ? 22.234 18.172 13.328 1 84.25 42 LEU B C 1
ATOM 2574 O O . LEU B 1 42 ? 22.125 18.25 14.555 1 84.25 42 LEU B O 1
ATOM 2578 N N . LYS B 1 43 ? 23.312 18.312 12.672 1 82.88 43 LYS B N 1
ATOM 2579 C CA . LYS B 1 43 ? 24.516 18.688 13.398 1 82.88 43 LYS B CA 1
ATOM 2580 C C . LYS B 1 43 ? 24.344 20.031 14.086 1 82.88 43 LYS B C 1
ATOM 2582 O O . LYS B 1 43 ? 24.719 20.203 15.25 1 82.88 43 LYS B O 1
ATOM 2587 N N . GLU B 1 44 ? 23.797 20.891 13.32 1 84.88 44 GLU B N 1
ATOM 2588 C CA . GLU B 1 44 ? 23.516 22.219 13.875 1 84.88 44 GLU B CA 1
ATOM 2589 C C . GLU B 1 44 ? 22.562 22.109 15.078 1 84.88 44 GLU B C 1
ATOM 2591 O O . GLU B 1 44 ? 22.781 22.766 16.094 1 84.88 44 GLU B O 1
ATOM 2596 N N . ALA B 1 45 ? 21.547 21.344 14.906 1 87 45 ALA B N 1
ATOM 2597 C CA . ALA B 1 45 ? 20.547 21.172 15.953 1 87 45 ALA B CA 1
ATOM 2598 C C . ALA B 1 45 ? 21.156 20.578 17.219 1 87 45 ALA B C 1
ATOM 2600 O O . ALA B 1 45 ? 20.891 21.047 18.328 1 87 45 ALA B O 1
ATOM 2601 N N . ARG B 1 46 ? 21.984 19.672 17.094 1 84.56 46 ARG B N 1
ATOM 2602 C CA . ARG B 1 46 ? 22.641 19.031 18.219 1 84.56 46 ARG B CA 1
ATOM 2603 C C . ARG B 1 46 ? 23.531 20.016 18.969 1 84.56 46 ARG B C 1
ATOM 2605 O O . ARG B 1 46 ? 23.562 20.016 20.203 1 84.56 46 ARG B O 1
ATOM 2612 N N . SER B 1 47 ? 24.234 20.766 18.141 1 83.31 47 SER B N 1
ATOM 2613 C CA . SER B 1 47 ? 25.094 21.781 18.75 1 83.31 47 SER B CA 1
ATOM 2614 C C . SER B 1 47 ? 24.266 22.812 19.516 1 83.31 47 SER B C 1
ATOM 2616 O O . SER B 1 47 ? 24.641 23.219 20.609 1 83.31 47 SER B O 1
ATOM 2618 N N . ALA B 1 48 ? 23.188 23.141 18.906 1 83.62 48 ALA B N 1
ATOM 2619 C CA . ALA B 1 48 ? 22.328 24.141 19.516 1 83.62 48 ALA B CA 1
ATOM 2620 C C . ALA B 1 48 ? 21.734 23.641 20.828 1 83.62 48 ALA B C 1
ATOM 2622 O O . ALA B 1 48 ? 21.516 24.406 21.766 1 83.62 48 ALA B O 1
ATOM 2623 N N . LEU B 1 49 ? 21.406 22.406 20.828 1 85.75 49 LEU B N 1
ATOM 2624 C CA . LEU B 1 49 ? 20.781 21.812 22 1 85.75 49 LEU B CA 1
ATOM 2625 C C . LEU B 1 49 ? 21.719 21.859 23.203 1 85.75 49 LEU B C 1
ATOM 2627 O O . LEU B 1 49 ? 21.281 21.781 24.344 1 85.75 49 LEU B O 1
ATOM 2631 N N . GLN B 1 50 ? 22.938 21.953 22.859 1 78.25 50 GLN B N 1
ATOM 2632 C CA . GLN B 1 50 ? 23.922 22.062 23.938 1 78.25 50 GLN B CA 1
ATOM 2633 C C . GLN B 1 50 ? 23.969 23.469 24.5 1 78.25 50 GLN B C 1
ATOM 2635 O O . GLN B 1 50 ? 24.453 23.688 25.609 1 78.25 50 GLN B O 1
ATOM 2640 N N . GLU B 1 51 ? 23.5 24.266 23.656 1 72 51 GLU B N 1
ATOM 2641 C CA . GLU B 1 51 ? 23.438 25.656 24.109 1 72 51 GLU B CA 1
ATOM 2642 C C . GLU B 1 51 ? 22.078 25.984 24.719 1 72 51 GLU B C 1
ATOM 2644 O O . GLU B 1 51 ? 21.062 25.406 24.328 1 72 51 GLU B O 1
ATOM 2649 N N . ASP B 1 52 ? 22 26.422 25.938 1 61.66 52 ASP B N 1
ATOM 2650 C CA . ASP B 1 52 ? 20.75 26.734 26.641 1 61.66 52 ASP B CA 1
ATOM 2651 C C . ASP B 1 52 ? 20.031 27.906 25.984 1 61.66 52 ASP B C 1
ATOM 2653 O O . ASP B 1 52 ? 20.672 28.844 25.484 1 61.66 52 ASP B O 1
ATOM 2657 N N . GLY B 1 53 ? 18.641 27.906 25.953 1 60.62 53 GLY B N 1
ATOM 2658 C CA . GLY B 1 53 ? 17.828 29.094 25.734 1 60.62 53 GLY B CA 1
ATOM 2659 C C . GLY B 1 53 ? 17.594 29.406 24.266 1 60.62 53 GLY B C 1
ATOM 2660 O O . GLY B 1 53 ? 17.547 30.578 23.875 1 60.62 53 GLY B O 1
ATOM 2661 N N . LEU B 1 54 ? 17.469 28.344 23.516 1 69.81 54 LEU B N 1
ATOM 2662 C CA . LEU B 1 54 ? 17.453 28.734 22.109 1 69.81 54 LEU B CA 1
ATOM 2663 C C . LEU B 1 54 ? 16.031 29.047 21.656 1 69.81 54 LEU B C 1
ATOM 2665 O O . LEU B 1 54 ? 15.109 28.281 21.938 1 69.81 54 LEU B O 1
ATOM 2669 N N . GLU B 1 55 ? 15.852 30.312 21.25 1 81.5 55 GLU B N 1
ATOM 2670 C CA . GLU B 1 55 ? 14.648 30.781 20.578 1 81.5 55 GLU B CA 1
ATOM 2671 C C . GLU B 1 55 ? 14.414 30.016 19.281 1 81.5 55 GLU B C 1
ATOM 2673 O O . GLU B 1 55 ? 15.359 29.5 18.672 1 81.5 55 GLU B O 1
ATOM 2678 N N . PRO B 1 56 ? 13.094 29.859 19.016 1 89 56 PRO B N 1
ATOM 2679 C CA . PRO B 1 56 ? 12.797 29.234 17.719 1 89 56 PRO B CA 1
ATOM 2680 C C . PRO B 1 56 ? 13.484 29.953 16.547 1 89 56 PRO B C 1
ATOM 2682 O O . PRO B 1 56 ? 13.594 31.188 16.547 1 89 56 PRO B O 1
ATOM 2685 N N . ARG B 1 57 ? 13.992 29.203 15.633 1 88.75 57 ARG B N 1
ATOM 2686 C CA . ARG B 1 57 ? 14.719 29.734 14.492 1 88.75 57 ARG B CA 1
ATOM 2687 C C . ARG B 1 57 ? 14.188 29.172 13.18 1 88.75 57 ARG B C 1
ATOM 2689 O O . ARG B 1 57 ? 13.758 28.016 13.133 1 88.75 57 ARG B O 1
ATOM 2696 N N . LEU B 1 58 ? 14.156 30.062 12.188 1 91.19 58 LEU B N 1
ATOM 2697 C CA . LEU B 1 58 ? 13.859 29.625 10.828 1 91.19 58 LEU B CA 1
ATOM 2698 C C . LEU B 1 58 ? 15.133 29.5 10.008 1 91.19 58 LEU B C 1
ATOM 2700 O O . LEU B 1 58 ? 15.93 30.438 9.945 1 91.19 58 LEU B O 1
ATOM 2704 N N . ARG B 1 59 ? 15.336 28.344 9.453 1 90.25 59 ARG B N 1
ATOM 2705 C CA . ARG B 1 59 ? 16.5 28.094 8.617 1 90.25 59 ARG B CA 1
ATOM 2706 C C . ARG B 1 59 ? 16.094 27.844 7.168 1 90.25 59 ARG B C 1
ATOM 2708 O O . ARG B 1 59 ? 15.227 27.016 6.895 1 90.25 59 ARG B O 1
ATOM 2715 N N . ARG B 1 60 ? 16.656 28.609 6.344 1 86.31 60 ARG B N 1
ATOM 2716 C CA . ARG B 1 60 ? 16.438 28.391 4.918 1 86.31 60 ARG B CA 1
ATOM 2717 C C . ARG B 1 60 ? 17.5 27.469 4.336 1 86.31 60 ARG B C 1
ATOM 2719 O O . ARG B 1 60 ? 18.703 27.734 4.48 1 86.31 60 ARG B O 1
ATOM 2726 N N . LEU B 1 61 ? 17.062 26.438 3.82 1 81.5 61 LEU B N 1
ATOM 2727 C CA . LEU B 1 61 ? 17.953 25.469 3.189 1 81.5 61 LEU B CA 1
ATOM 2728 C C . LEU B 1 61 ? 17.844 25.531 1.67 1 81.5 61 LEU B C 1
ATOM 2730 O O . LEU B 1 61 ? 16.734 25.406 1.124 1 81.5 61 LEU B O 1
ATOM 2734 N N . GLN B 1 62 ? 18.891 25.906 1.056 1 77.31 62 GLN B N 1
ATOM 2735 C CA . GLN B 1 62 ? 18.922 25.938 -0.403 1 77.31 62 GLN B CA 1
ATOM 2736 C C . GLN B 1 62 ? 19.562 24.688 -0.966 1 77.31 62 GLN B C 1
ATOM 2738 O O . GLN B 1 62 ? 20.719 24.375 -0.656 1 77.31 62 GLN B O 1
ATOM 2743 N N . HIS B 1 63 ? 18.859 24.094 -1.547 1 64.12 63 HIS B N 1
ATOM 2744 C CA . HIS B 1 63 ? 19.375 22.922 -2.229 1 64.12 63 HIS B CA 1
ATOM 2745 C C . HIS B 1 63 ? 19.953 23.266 -3.588 1 64.12 63 HIS B C 1
ATOM 2747 O O . HIS B 1 63 ? 19.281 23.859 -4.43 1 64.12 63 HIS B O 1
ATOM 2753 N N . HIS B 1 64 ? 21.281 23.891 -3.629 1 59.38 64 HIS B N 1
ATOM 2754 C CA . HIS B 1 64 ? 21.938 24.297 -4.863 1 59.38 64 HIS B CA 1
ATOM 2755 C C . HIS B 1 64 ? 22.281 23.094 -5.734 1 59.38 64 HIS B C 1
ATOM 2757 O O . HIS B 1 64 ? 22.594 22.016 -5.215 1 59.38 64 HIS B O 1
ATOM 2763 N N . PRO B 1 65 ? 22.062 23.578 -7.004 1 49.25 65 PRO B N 1
ATOM 2764 C CA . PRO B 1 65 ? 22.688 22.594 -7.875 1 49.25 65 PRO B CA 1
ATOM 2765 C C . PRO B 1 65 ? 24.203 22.547 -7.723 1 49.25 65 PRO B C 1
ATOM 2767 O O . PRO B 1 65 ? 24.828 23.578 -7.406 1 49.25 65 PRO B O 1
ATOM 2770 N N . THR B 1 66 ? 24.969 22.031 -6.996 1 43 66 THR B N 1
ATOM 2771 C CA . THR B 1 66 ? 26.422 22.156 -6.879 1 43 66 THR B CA 1
ATOM 2772 C C . THR B 1 66 ? 27.016 22.766 -8.141 1 43 66 THR B C 1
ATOM 2774 O O . THR B 1 66 ? 26.656 22.375 -9.258 1 43 66 THR B O 1
ATOM 2777 N N . ARG B 1 67 ? 27.656 24.047 -8.148 1 35.16 67 ARG B N 1
ATOM 2778 C CA . ARG B 1 67 ? 28.5 24.594 -9.211 1 35.16 67 ARG B CA 1
ATOM 2779 C C . ARG B 1 67 ? 29.422 23.516 -9.789 1 35.16 67 ARG B C 1
ATOM 2781 O O . ARG B 1 67 ? 29.859 23.625 -10.938 1 35.16 67 ARG B O 1
ATOM 2788 N N . ASP B 1 68 ? 30.609 23.203 -8.984 1 32.84 68 ASP B N 1
ATOM 2789 C CA . ASP B 1 68 ? 31.578 22.25 -9.516 1 32.84 68 ASP B CA 1
ATOM 2790 C C . ASP B 1 68 ? 30.875 20.984 -9.992 1 32.84 68 ASP B C 1
ATOM 2792 O O . ASP B 1 68 ? 29.984 20.469 -9.32 1 32.84 68 ASP B O 1
ATOM 2796 N N . GLY B 1 69 ? 30.766 20.719 -11.258 1 29.89 69 GLY B N 1
ATOM 2797 C CA . GLY B 1 69 ? 30.5 19.516 -12.031 1 29.89 69 GLY B CA 1
ATOM 2798 C C . GLY B 1 69 ? 30.875 18.25 -11.297 1 29.89 69 GLY B C 1
ATOM 2799 O O . GLY B 1 69 ? 31.094 17.203 -11.914 1 29.89 69 GLY B O 1
ATOM 2800 N N . GLU B 1 70 ? 31.672 18.266 -10.367 1 29.27 70 GLU B N 1
ATOM 2801 C CA . GLU B 1 70 ? 31.781 16.891 -9.867 1 29.27 70 GLU B CA 1
ATOM 2802 C C . GLU B 1 70 ? 30.422 16.375 -9.406 1 29.27 70 GLU B C 1
ATOM 2804 O O . GLU B 1 70 ? 29.625 17.125 -8.844 1 29.27 70 GLU B O 1
ATOM 2809 N N . ALA B 1 71 ? 30.031 15.109 -9.781 1 28.22 71 ALA B N 1
ATOM 2810 C CA . ALA B 1 71 ? 28.859 14.273 -10.047 1 28.22 71 ALA B CA 1
ATOM 2811 C C . ALA B 1 71 ? 27.938 14.234 -8.836 1 28.22 71 ALA B C 1
ATOM 2813 O O . ALA B 1 71 ? 27.797 13.188 -8.188 1 28.22 71 ALA B O 1
ATOM 2814 N N . SER B 1 72 ? 28.031 14.977 -7.754 1 31.31 72 SER B N 1
ATOM 2815 C CA . SER B 1 72 ? 26.922 14.523 -6.93 1 31.31 72 SER B CA 1
ATOM 2816 C C . SER B 1 72 ? 25.578 14.953 -7.52 1 31.31 72 SER B C 1
ATOM 2818 O O . SER B 1 72 ? 25.391 16.125 -7.855 1 31.31 72 SER B O 1
ATOM 2820 N N . GLY B 1 73 ? 25.016 14.508 -8.508 1 33.84 73 GLY B N 1
ATOM 2821 C CA . GLY B 1 73 ? 23.875 14.5 -9.398 1 33.84 73 GLY B CA 1
ATOM 2822 C C . GLY B 1 73 ? 22.609 15.031 -8.742 1 33.84 73 GLY B C 1
ATOM 2823 O O . GLY B 1 73 ? 21.5 14.766 -9.211 1 33.84 73 GLY B O 1
ATOM 2824 N N . MET B 1 74 ? 22.625 15.586 -7.555 1 37.25 74 MET B N 1
ATOM 2825 C CA . MET B 1 74 ? 21.312 15.906 -7.023 1 37.25 74 MET B CA 1
ATOM 2826 C C . MET B 1 74 ? 20.719 17.141 -7.715 1 37.25 74 MET B C 1
ATOM 2828 O O . MET B 1 74 ? 21.328 18.203 -7.699 1 37.25 74 MET B O 1
ATOM 2832 N N . ILE B 1 75 ? 20.25 17.266 -8.852 1 40.72 75 ILE B N 1
ATOM 2833 C CA . ILE B 1 75 ? 19.453 18.297 -9.523 1 40.72 75 ILE B CA 1
ATOM 2834 C C . ILE B 1 75 ? 18.375 18.812 -8.578 1 40.72 75 ILE B C 1
ATOM 2836 O O . ILE B 1 75 ? 17.453 19.516 -9 1 40.72 75 ILE B O 1
ATOM 2840 N N . CYS B 1 76 ? 18.312 18.531 -7.348 1 48.88 76 CYS B N 1
ATOM 2841 C CA . CYS B 1 76 ? 17.172 19.047 -6.598 1 48.88 76 CYS B CA 1
ATOM 2842 C C . CYS B 1 76 ? 17.359 20.531 -6.281 1 48.88 76 CYS B C 1
ATOM 2844 O O . CYS B 1 76 ? 18.266 20.906 -5.535 1 48.88 76 CYS B O 1
ATOM 2846 N N . GLY B 1 77 ? 17.234 21.594 -7.223 1 59.19 77 GLY B N 1
ATOM 2847 C CA . GLY B 1 77 ? 17.25 23.031 -7.035 1 59.19 77 GLY B CA 1
ATOM 2848 C C . GLY B 1 77 ? 16.109 23.547 -6.188 1 59.19 77 GLY B C 1
ATOM 2849 O O . GLY B 1 77 ? 15.414 24.484 -6.574 1 59.19 77 GLY B O 1
ATOM 2850 N N . GLY B 1 78 ? 15.719 22.859 -5.09 1 70.56 78 GLY B N 1
ATOM 2851 C CA . GLY B 1 78 ? 14.609 23.344 -4.285 1 70.56 78 GLY B CA 1
ATOM 2852 C C . GLY B 1 78 ? 15.055 24.016 -2.994 1 70.56 78 GLY B C 1
ATOM 2853 O O . GLY B 1 78 ? 16.25 24.062 -2.703 1 70.56 78 GLY B O 1
ATOM 2854 N N . GLU B 1 79 ? 14.18 24.969 -2.525 1 80.81 79 GLU B N 1
ATOM 2855 C CA . GLU B 1 79 ? 14.414 25.625 -1.242 1 80.81 79 GLU B CA 1
ATOM 2856 C C . GLU B 1 79 ? 13.391 25.188 -0.201 1 80.81 79 GLU B C 1
ATOM 2858 O O . GLU B 1 79 ? 12.227 24.938 -0.53 1 80.81 79 GLU B O 1
ATOM 2863 N N . GLN B 1 80 ? 13.977 24.953 0.973 1 87.31 80 GLN B N 1
ATOM 2864 C CA . GLN B 1 80 ? 13.094 24.641 2.098 1 87.31 80 GLN B CA 1
ATOM 2865 C C . GLN B 1 80 ? 13.367 25.562 3.277 1 87.31 80 GLN B C 1
ATOM 2867 O O . GLN B 1 80 ? 14.508 25.969 3.504 1 87.31 80 GLN B O 1
ATOM 2872 N N . THR B 1 81 ? 12.305 25.969 3.951 1 91.19 81 THR B N 1
ATOM 2873 C CA . THR B 1 81 ? 12.43 26.625 5.242 1 91.19 81 THR B CA 1
ATOM 2874 C C . THR B 1 81 ? 12.086 25.672 6.379 1 91.19 81 THR B C 1
ATOM 2876 O O . THR B 1 81 ? 11.023 25.047 6.375 1 91.19 81 THR B O 1
ATOM 2879 N N . VAL B 1 82 ? 13.023 25.531 7.273 1 93.44 82 VAL B N 1
ATOM 2880 C CA . VAL B 1 82 ? 12.844 24.609 8.391 1 93.44 82 VAL B CA 1
ATOM 2881 C C . VAL B 1 82 ? 12.773 25.391 9.695 1 93.44 82 VAL B C 1
ATOM 2883 O O . VAL B 1 82 ? 13.625 26.234 9.969 1 93.44 82 VAL B O 1
ATOM 2886 N N . LEU B 1 83 ? 11.719 25.125 10.469 1 93.5 83 LEU B N 1
ATOM 2887 C CA . LEU B 1 83 ? 11.586 25.672 11.812 1 93.5 83 LEU B CA 1
ATOM 2888 C C . LEU B 1 83 ? 12.297 24.781 12.828 1 93.5 83 LEU B C 1
ATOM 2890 O O . LEU B 1 83 ? 12.016 23.594 12.93 1 93.5 83 LEU B O 1
ATOM 2894 N N . LEU B 1 84 ? 13.242 25.359 13.492 1 92.38 84 LEU B N 1
ATOM 2895 C CA . LEU B 1 84 ? 13.883 24.703 14.633 1 92.38 84 LEU B CA 1
ATOM 2896 C C . LEU B 1 84 ? 13.258 25.172 15.945 1 92.38 84 LEU B C 1
ATOM 2898 O O . LEU B 1 84 ? 13.398 26.328 16.328 1 92.38 84 LEU B O 1
ATOM 2902 N N . TYR B 1 85 ? 12.602 24.234 16.594 1 91.56 85 TYR B N 1
ATOM 2903 C CA . TYR B 1 85 ? 11.898 24.562 17.828 1 91.56 85 TYR B CA 1
ATOM 2904 C C . TYR B 1 85 ? 12.43 23.734 19 1 91.56 85 TYR B C 1
ATOM 2906 O O . TYR B 1 85 ? 12.289 22.516 19.016 1 91.56 85 TYR B O 1
ATOM 2914 N N . THR B 1 86 ? 13.023 24.453 19.938 1 89.56 86 THR B N 1
ATOM 2915 C CA . THR B 1 86 ? 13.523 23.75 21.109 1 89.56 86 THR B CA 1
ATOM 2916 C C . THR B 1 86 ? 12.406 23.531 22.125 1 89.56 86 THR B C 1
ATOM 2918 O O . THR B 1 86 ? 11.812 24.484 22.625 1 89.56 86 THR B O 1
ATOM 2921 N N . CYS B 1 87 ? 12.156 22.266 22.359 1 87.56 87 CYS B N 1
ATOM 2922 C CA . CYS B 1 87 ? 11.133 21.906 23.344 1 87.56 87 CYS B CA 1
ATOM 2923 C C . CYS B 1 87 ? 11.656 22.094 24.766 1 87.56 87 CYS B C 1
ATOM 2925 O O . CYS B 1 87 ? 12.703 21.547 25.109 1 87.56 87 CYS B O 1
ATOM 2927 N N . ARG B 1 88 ? 10.914 22.828 25.516 1 82.69 88 ARG B N 1
ATOM 2928 C CA . ARG B 1 88 ? 11.32 23.141 26.891 1 82.69 88 ARG B CA 1
ATOM 2929 C C . ARG B 1 88 ? 10.562 22.297 27.906 1 82.69 88 ARG B C 1
ATOM 2931 O O . ARG B 1 88 ? 9.477 21.797 27.609 1 82.69 88 ARG B O 1
ATOM 2938 N N . GLN B 1 89 ? 11.141 22.219 29.062 1 82.44 89 GLN B N 1
ATOM 2939 C CA . GLN B 1 89 ? 10.555 21.391 30.125 1 82.44 89 GLN B CA 1
ATOM 2940 C C . GLN B 1 89 ? 9.18 21.922 30.531 1 82.44 89 GLN B C 1
ATOM 2942 O O . GLN B 1 89 ? 8.297 21.141 30.875 1 82.44 89 GLN B O 1
ATOM 2947 N N . ASP B 1 90 ? 9.047 23.25 30.531 1 84.56 90 ASP B N 1
ATOM 2948 C CA . ASP B 1 90 ? 7.781 23.828 30.953 1 84.56 90 ASP B CA 1
ATOM 2949 C C . ASP B 1 90 ? 6.668 23.516 29.953 1 84.56 90 ASP B C 1
ATOM 2951 O O . ASP B 1 90 ? 5.492 23.766 30.234 1 84.56 90 ASP B O 1
ATOM 2955 N N . GLN B 1 91 ? 7.039 22.984 28.859 1 86.81 91 GLN B N 1
ATOM 2956 C CA . GLN B 1 91 ? 6.062 22.625 27.844 1 86.81 91 GLN B CA 1
ATOM 2957 C C . GLN B 1 91 ? 5.746 21.125 27.906 1 86.81 91 GLN B C 1
ATOM 2959 O O . GLN B 1 91 ? 5.02 20.609 27.047 1 86.81 91 GLN B O 1
ATOM 2964 N N . SER B 1 92 ? 6.27 20.453 28.812 1 86.81 92 SER B N 1
ATOM 2965 C CA . SER B 1 92 ? 6.129 19 28.938 1 86.81 92 SER B CA 1
ATOM 2966 C C . SER B 1 92 ? 4.664 18.594 29.031 1 86.81 92 SER B C 1
ATOM 2968 O O . SER B 1 92 ? 4.254 17.578 28.484 1 86.81 92 SER B O 1
ATOM 2970 N N . ALA B 1 93 ? 3.93 19.422 29.719 1 86.38 93 ALA B N 1
ATOM 2971 C CA . ALA B 1 93 ? 2.512 19.109 29.891 1 86.38 93 ALA B CA 1
ATOM 2972 C C . ALA B 1 93 ? 1.792 19.109 28.547 1 86.38 93 ALA B C 1
ATOM 2974 O O . ALA B 1 93 ? 0.961 18.234 28.281 1 86.38 93 ALA B O 1
ATOM 2975 N N . LEU B 1 94 ? 2.105 20.078 27.75 1 86.56 94 LEU B N 1
ATOM 2976 C CA . LEU B 1 94 ? 1.495 20.172 26.438 1 86.56 94 LEU B CA 1
ATOM 2977 C C . LEU B 1 94 ? 1.857 18.953 25.578 1 86.56 94 LEU B C 1
ATOM 2979 O O . LEU B 1 94 ? 0.981 18.328 24.969 1 86.56 94 LEU B O 1
ATOM 2983 N N . PHE B 1 95 ? 3.051 18.484 25.547 1 84.81 95 PHE B N 1
ATOM 2984 C CA . PHE B 1 95 ? 3.492 17.375 24.719 1 84.81 95 PHE B CA 1
ATOM 2985 C C . PHE B 1 95 ? 2.904 16.062 25.219 1 84.81 95 PHE B C 1
ATOM 2987 O O . PHE B 1 95 ? 2.58 15.172 24.422 1 84.81 95 PHE B O 1
ATOM 2994 N N . ARG B 1 96 ? 2.752 15.992 26.438 1 82.12 96 ARG B N 1
ATOM 2995 C CA . ARG B 1 96 ? 2.098 14.805 26.984 1 82.12 96 ARG B CA 1
ATOM 2996 C C . ARG B 1 96 ? 0.641 14.734 26.547 1 82.12 96 ARG B C 1
ATOM 2998 O O . ARG B 1 96 ? 0.142 13.656 26.203 1 82.12 96 ARG B O 1
ATOM 3005 N N . SER B 1 97 ? 0.072 15.914 26.562 1 81.94 97 SER B N 1
ATOM 3006 C CA . SER B 1 97 ? -1.319 15.945 26.125 1 81.94 97 SER B CA 1
ATOM 3007 C C . SER B 1 97 ? -1.439 15.578 24.641 1 81.94 97 SER B C 1
ATOM 3009 O O . SER B 1 97 ? -2.398 14.914 24.25 1 81.94 97 SER B O 1
ATOM 3011 N N . LEU B 1 98 ? -0.475 15.938 23.891 1 81.06 98 LEU B N 1
ATOM 3012 C CA . LEU B 1 98 ? -0.493 15.656 22.469 1 81.06 98 LEU B CA 1
ATOM 3013 C C . LEU B 1 98 ? -0.278 14.164 22.203 1 81.06 98 LEU B C 1
ATOM 3015 O O . LEU B 1 98 ? -0.731 13.641 21.188 1 81.06 98 LEU B O 1
ATOM 3019 N N . ALA B 1 99 ? 0.395 13.57 23.172 1 73.75 99 ALA B N 1
ATOM 3020 C CA . ALA B 1 99 ? 0.667 12.141 23.047 1 73.75 99 ALA B CA 1
ATOM 3021 C C . ALA B 1 99 ? -0.623 11.328 23.125 1 73.75 99 ALA B C 1
ATOM 3023 O O . ALA B 1 99 ? -0.682 10.195 22.641 1 73.75 99 ALA B O 1
ATOM 3024 N N . ASP B 1 100 ? -1.579 11.953 23.703 1 69.56 100 ASP B N 1
ATOM 3025 C CA . ASP B 1 100 ? -2.861 11.273 23.828 1 69.56 100 ASP B CA 1
ATOM 3026 C C . ASP B 1 100 ? -3.707 11.438 22.562 1 69.56 100 ASP B C 1
ATOM 3028 O O . ASP B 1 100 ? -4.906 11.156 22.578 1 69.56 100 ASP B O 1
ATOM 3032 N N . ASN B 1 101 ? -3.086 11.938 21.562 1 66.69 101 ASN B N 1
ATOM 3033 C CA . ASN B 1 101 ? -3.648 12.078 20.219 1 66.69 101 ASN B CA 1
ATOM 3034 C C . ASN B 1 101 ? -4.922 12.922 20.234 1 66.69 101 ASN B C 1
ATOM 3036 O O . ASN B 1 101 ? -5.949 12.508 19.688 1 66.69 101 ASN B O 1
ATOM 3040 N N . PRO B 1 102 ? -4.797 14.055 20.875 1 67.12 102 PRO B N 1
ATOM 3041 C CA . PRO B 1 102 ? -5.949 14.961 20.812 1 67.12 102 PRO B CA 1
ATOM 3042 C C . PRO B 1 102 ? -6.188 15.516 19.406 1 67.12 102 PRO B C 1
ATOM 3044 O O . PRO B 1 102 ? -5.312 15.414 18.547 1 67.12 102 PRO B O 1
ATOM 3047 N N . GLN B 1 103 ? -7.414 15.898 19.234 1 75.19 103 GLN B N 1
ATOM 3048 C CA . GLN B 1 103 ? -7.738 16.641 18.016 1 75.19 103 GLN B CA 1
ATOM 3049 C C . GLN B 1 103 ? -7.656 18.141 18.234 1 75.19 103 GLN B C 1
ATOM 3051 O O . GLN B 1 103 ? -8.125 18.641 19.266 1 75.19 103 GLN B O 1
ATOM 3056 N N . GLY B 1 104 ? -6.938 18.812 17.453 1 83.62 104 GLY B N 1
ATOM 3057 C CA . GLY B 1 104 ? -6.832 20.266 17.547 1 83.62 104 GLY B CA 1
ATOM 3058 C C . GLY B 1 104 ? -5.738 20.844 16.672 1 83.62 104 GLY B C 1
ATOM 3059 O O . GLY B 1 104 ? -5.289 20.203 15.719 1 83.62 104 GLY B O 1
ATOM 3060 N N . VAL B 1 105 ? -5.531 22.125 16.922 1 88.5 105 VAL B N 1
ATOM 3061 C CA . VAL B 1 105 ? -4.527 22.828 16.141 1 88.5 105 VAL B CA 1
ATOM 3062 C C . VAL B 1 105 ? -3.338 23.203 17.016 1 88.5 105 VAL B C 1
ATOM 3064 O O . VAL B 1 105 ? -3.508 23.797 18.078 1 88.5 105 VAL B O 1
ATOM 3067 N N . LEU B 1 106 ? -2.193 22.703 16.641 1 91.56 106 LEU B N 1
ATOM 3068 C CA . LEU B 1 106 ? -0.935 23.125 17.25 1 91.56 106 LEU B CA 1
ATOM 3069 C C . LEU B 1 106 ? -0.399 24.391 16.594 1 91.56 106 LEU B C 1
ATOM 3071 O O . LEU B 1 106 ? -0.371 24.484 15.367 1 91.56 106 LEU B O 1
ATOM 3075 N N . THR B 1 107 ? -0.081 25.391 17.406 1 93.62 107 THR B N 1
ATOM 3076 C CA . THR B 1 107 ? 0.486 26.641 16.891 1 93.62 107 THR B CA 1
ATOM 3077 C C . THR B 1 107 ? 1.88 26.875 17.469 1 93.62 107 THR B C 1
ATOM 3079 O O . THR B 1 107 ? 2.074 26.797 18.688 1 93.62 107 THR B O 1
ATOM 3082 N N . LEU B 1 108 ? 2.848 27 16.625 1 94 108 LEU B N 1
ATOM 3083 C CA . LEU B 1 108 ? 4.188 27.406 17.016 1 94 108 LEU B CA 1
ATOM 3084 C C . LEU B 1 108 ? 4.469 28.844 16.562 1 94 108 LEU B C 1
ATOM 3086 O O . LEU B 1 108 ? 4.094 29.219 15.453 1 94 108 LEU B O 1
ATOM 3090 N N . SER B 1 109 ? 5.059 29.672 17.406 1 93.31 109 SER B N 1
ATOM 3091 C CA . SER B 1 109 ? 5.449 31.047 17.156 1 93.31 109 SER B CA 1
ATOM 3092 C C . SER B 1 109 ? 6.656 31.453 18 1 93.31 109 SER B C 1
ATOM 3094 O O . SER B 1 109 ? 7.102 30.688 18.859 1 93.31 109 SER B O 1
ATOM 3096 N N . PRO B 1 110 ? 7.25 32.594 17.688 1 91 110 PRO B N 1
ATOM 3097 C CA . PRO B 1 110 ? 8.336 33.062 18.547 1 91 110 PRO B CA 1
ATOM 3098 C C . PRO B 1 110 ? 7.93 33.125 20.016 1 91 110 PRO B C 1
ATOM 3100 O O . PRO B 1 110 ? 8.781 33 20.906 1 91 110 PRO B O 1
ATOM 3103 N N . ALA B 1 111 ? 6.648 33.25 20.219 1 88.56 111 ALA B N 1
ATOM 3104 C CA . ALA B 1 111 ? 6.148 33.375 21.594 1 88.56 111 ALA B CA 1
ATOM 3105 C C . ALA B 1 111 ? 6.086 31.984 22.266 1 88.56 111 ALA B C 1
ATOM 3107 O O . ALA B 1 111 ? 5.957 31.906 23.484 1 88.56 111 ALA B O 1
ATOM 3108 N N . GLY B 1 112 ? 6.137 30.984 21.484 1 90.19 112 GLY B N 1
ATOM 3109 C CA . GLY B 1 112 ? 6.094 29.656 22.062 1 90.19 112 GLY B CA 1
ATOM 3110 C C . GLY B 1 112 ? 5.16 28.719 21.312 1 90.19 112 GLY B C 1
ATOM 3111 O O . GLY B 1 112 ? 4.988 28.844 20.094 1 90.19 112 GLY B O 1
ATOM 3112 N N . ILE B 1 113 ? 4.738 27.641 22.016 1 92.06 113 ILE B N 1
ATOM 3113 C CA . ILE B 1 113 ? 3.885 26.594 21.453 1 92.06 113 ILE B CA 1
ATOM 3114 C C . ILE B 1 113 ? 2.529 26.609 22.156 1 92.06 113 ILE B C 1
ATOM 3116 O O . ILE B 1 113 ? 2.455 26.812 23.375 1 92.06 113 ILE B O 1
ATOM 3120 N N . ALA B 1 114 ? 1.455 26.484 21.406 1 92 114 ALA B N 1
ATOM 3121 C CA . ALA B 1 114 ? 0.101 26.422 21.953 1 92 114 ALA B CA 1
ATOM 3122 C C . ALA B 1 114 ? -0.73 25.359 21.219 1 92 114 ALA B C 1
ATOM 3124 O O . ALA B 1 114 ? -0.416 24.984 20.094 1 92 114 ALA B O 1
ATOM 3125 N N . PHE B 1 115 ? -1.653 24.828 21.938 1 91.44 115 PHE B N 1
ATOM 3126 C CA . PHE B 1 115 ? -2.592 23.844 21.391 1 91.44 115 PHE B CA 1
ATOM 3127 C C . PHE B 1 115 ? -4.031 24.266 21.672 1 91.44 115 PHE B C 1
ATOM 3129 O O . PHE B 1 115 ? -4.352 24.672 22.797 1 91.44 115 PHE B O 1
ATOM 3136 N N . ASP B 1 116 ? -4.832 24.312 20.672 1 90.44 116 ASP B N 1
ATOM 3137 C CA . ASP B 1 116 ? -6.246 24.656 20.781 1 90.44 116 ASP B CA 1
ATOM 3138 C C . ASP B 1 116 ? -7.133 23.531 20.266 1 90.44 116 ASP B C 1
ATOM 3140 O O . ASP B 1 116 ? -7.227 23.312 19.062 1 90.44 116 ASP B O 1
ATOM 3144 N N . ASP B 1 117 ? -7.773 22.797 21.125 1 83.94 117 ASP B N 1
ATOM 3145 C CA . ASP B 1 117 ? -8.586 21.641 20.75 1 83.94 117 ASP B CA 1
ATOM 3146 C C . ASP B 1 117 ? -9.922 22.078 20.156 1 83.94 117 ASP B C 1
ATOM 3148 O O . ASP B 1 117 ? -10.719 21.234 19.734 1 83.94 117 ASP B O 1
ATOM 3152 N N . ALA B 1 118 ? -10.125 23.453 20.156 1 81.69 118 ALA B N 1
ATOM 3153 C CA . ALA B 1 118 ? -11.375 23.969 19.594 1 81.69 118 ALA B CA 1
ATOM 3154 C C . ALA B 1 118 ? -11.18 24.484 18.188 1 81.69 118 ALA B C 1
ATOM 3156 O O . ALA B 1 118 ? -12.141 24.859 17.5 1 81.69 118 ALA B O 1
ATOM 3157 N N . GLN B 1 119 ? -9.984 24.531 17.781 1 81.81 119 GLN B N 1
ATOM 3158 C CA . GLN B 1 119 ? -9.68 25.094 16.469 1 81.81 119 GLN B CA 1
ATOM 3159 C C . GLN B 1 119 ? -9.516 24 15.422 1 81.81 119 GLN B C 1
ATOM 3161 O O . GLN B 1 119 ? -9.141 22.875 15.75 1 81.81 119 GLN B O 1
ATOM 3166 N N . THR B 1 120 ? -9.969 24.312 14.234 1 76.75 120 THR B N 1
ATOM 3167 C CA . THR B 1 120 ? -9.75 23.438 13.078 1 76.75 120 THR B CA 1
ATOM 3168 C C . THR B 1 120 ? -9.047 24.203 11.961 1 76.75 120 THR B C 1
ATOM 3170 O O . THR B 1 120 ? -9.148 25.422 11.875 1 76.75 120 THR B O 1
ATOM 3173 N N . LEU B 1 121 ? -8.156 23.516 11.273 1 74.69 121 LEU B N 1
ATOM 3174 C CA . LEU B 1 121 ? -7.492 24.047 10.094 1 74.69 121 LEU B CA 1
ATOM 3175 C C . LEU B 1 121 ? -7.957 23.312 8.836 1 74.69 121 LEU B C 1
ATOM 3177 O O . LEU B 1 121 ? -8.133 22.094 8.844 1 74.69 121 LEU B O 1
ATOM 3181 N N . PRO B 1 122 ? -8.328 24.125 7.879 1 64.94 122 PRO B N 1
ATOM 3182 C CA . PRO B 1 122 ? -8.719 23.469 6.633 1 64.94 122 PRO B CA 1
ATOM 3183 C C . PRO B 1 122 ? -7.59 22.625 6.031 1 64.94 122 PRO B C 1
ATOM 3185 O O . PRO B 1 122 ? -7.848 21.609 5.391 1 64.94 122 PRO B O 1
ATOM 3188 N N . GLU B 1 123 ? -6.363 23.141 6.238 1 68.62 123 GLU B N 1
ATOM 3189 C CA . GLU B 1 123 ? -5.184 22.438 5.734 1 68.62 123 GLU B CA 1
ATOM 3190 C C . GLU B 1 123 ? -4.488 21.656 6.844 1 68.62 123 GLU B C 1
ATOM 3192 O O . GLU B 1 123 ? -4.758 21.875 8.031 1 68.62 123 GLU B O 1
ATOM 3197 N N . SER B 1 124 ? -3.646 20.734 6.457 1 71.88 124 SER B N 1
ATOM 3198 C CA . SER B 1 124 ? -2.887 19.969 7.441 1 71.88 124 SER B CA 1
ATOM 3199 C C . SER B 1 124 ? -1.932 20.859 8.219 1 71.88 124 SER B C 1
ATOM 3201 O O . SER B 1 124 ? -1.732 20.672 9.422 1 71.88 124 SER B O 1
ATOM 3203 N N . CYS B 1 125 ? -1.376 21.812 7.508 1 83.88 125 CYS B N 1
ATOM 3204 C CA . CYS B 1 125 ? -0.507 22.781 8.164 1 83.88 125 CYS B CA 1
ATOM 3205 C C . CYS B 1 125 ? -0.453 24.078 7.375 1 83.88 125 CYS B C 1
ATOM 3207 O O . CYS B 1 125 ? -0.812 24.109 6.199 1 83.88 125 CYS B O 1
ATOM 3209 N N . ARG B 1 126 ? -0.175 25.125 8.078 1 85.94 126 ARG B N 1
ATOM 3210 C CA . ARG B 1 126 ? -0.089 26.469 7.5 1 85.94 126 ARG B CA 1
ATOM 3211 C C . ARG B 1 126 ? 1.037 27.266 8.141 1 85.94 126 ARG B C 1
ATOM 3213 O O . ARG B 1 126 ? 1.232 27.219 9.352 1 85.94 126 ARG B O 1
ATOM 3220 N N . PHE B 1 127 ? 1.832 27.984 7.289 1 92.81 127 PHE B N 1
ATOM 3221 C CA . PHE B 1 127 ? 2.893 28.859 7.762 1 92.81 127 PHE B CA 1
ATOM 3222 C C . PHE B 1 127 ? 2.699 30.281 7.227 1 92.81 127 PHE B C 1
ATOM 3224 O O . PHE B 1 127 ? 2.402 30.469 6.047 1 92.81 127 PHE B O 1
ATOM 3231 N N . THR B 1 128 ? 2.791 31.219 8.062 1 92.56 128 THR B N 1
ATOM 3232 C CA . THR B 1 128 ? 2.736 32.625 7.691 1 92.56 128 THR B CA 1
ATOM 3233 C C . THR B 1 128 ? 3.883 33.406 8.328 1 92.56 128 THR B C 1
ATOM 3235 O O . THR B 1 128 ? 4.203 33.188 9.5 1 92.56 128 THR B O 1
ATOM 3238 N N . ARG B 1 129 ? 4.52 34.219 7.539 1 92.31 129 ARG B N 1
ATOM 3239 C CA . ARG B 1 129 ? 5.633 35.031 8.023 1 92.31 129 ARG B CA 1
ATOM 3240 C C . ARG B 1 129 ? 5.523 36.469 7.543 1 92.31 129 ARG B C 1
ATOM 3242 O O . ARG B 1 129 ? 5.406 36.719 6.344 1 92.31 129 ARG B O 1
ATOM 3249 N N . GLN B 1 130 ? 5.422 37.344 8.438 1 89.88 130 GLN B N 1
ATOM 3250 C CA . GLN B 1 130 ? 5.41 38.781 8.125 1 89.88 130 GLN B CA 1
ATOM 3251 C C . GLN B 1 130 ? 6.723 39.438 8.539 1 89.88 130 GLN B C 1
ATOM 3253 O O . GLN B 1 130 ? 6.996 40.594 8.148 1 89.88 130 GLN B O 1
ATOM 3258 N N . GLY B 1 131 ? 7.637 38.812 9.305 1 86.38 131 GLY B N 1
ATOM 3259 C CA . GLY B 1 131 ? 8.914 39.312 9.797 1 86.38 131 GLY B CA 1
ATOM 3260 C C . GLY B 1 131 ? 9.719 38.25 10.516 1 86.38 131 GLY B C 1
ATOM 3261 O O . GLY B 1 131 ? 9.297 37.094 10.602 1 86.38 131 GLY B O 1
ATOM 3262 N N . ASP B 1 132 ? 10.82 38.562 10.93 1 82.81 132 ASP B N 1
ATOM 3263 C CA . ASP B 1 132 ? 11.719 37.594 11.578 1 82.81 132 ASP B CA 1
ATOM 3264 C C . ASP B 1 132 ? 11.117 37.094 12.883 1 82.81 132 ASP B C 1
ATOM 3266 O O . ASP B 1 132 ? 11.289 35.906 13.219 1 82.81 132 ASP B O 1
ATOM 3270 N N . ASN B 1 133 ? 10.469 37.969 13.523 1 88.25 133 ASN B N 1
ATOM 3271 C CA . ASN B 1 133 ? 9.844 37.594 14.781 1 88.25 133 ASN B CA 1
ATOM 3272 C C . ASN B 1 133 ? 8.32 37.625 14.688 1 88.25 133 ASN B C 1
ATOM 3274 O O . ASN B 1 133 ? 7.633 37.781 15.703 1 88.25 133 ASN B O 1
ATOM 3278 N N . ASP B 1 134 ? 7.887 37.688 13.469 1 92.31 134 ASP B N 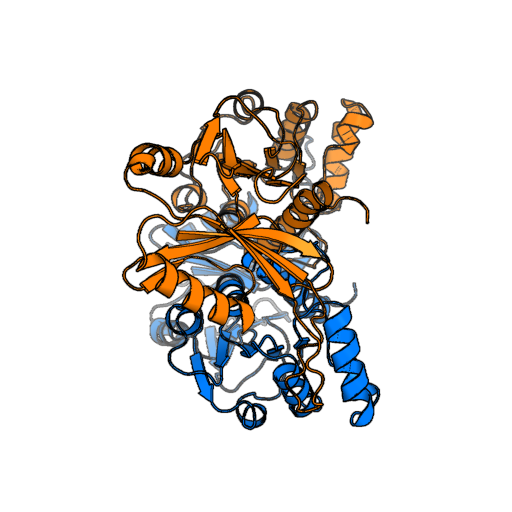1
ATOM 3279 C CA . ASP B 1 134 ? 6.449 37.688 13.219 1 92.31 134 ASP B CA 1
ATOM 3280 C C . ASP B 1 134 ? 6.043 36.594 12.242 1 92.31 134 ASP B C 1
ATOM 3282 O O . ASP B 1 134 ? 5.852 36.844 11.055 1 92.31 134 ASP B O 1
ATOM 3286 N N . TRP B 1 135 ? 5.973 35.438 12.719 1 93.38 135 TRP B N 1
ATOM 3287 C CA . TRP B 1 135 ? 5.562 34.281 11.953 1 93.38 135 TRP B CA 1
ATOM 3288 C C . TRP B 1 135 ? 4.793 33.281 12.82 1 93.38 135 TRP B C 1
ATOM 3290 O O . TRP B 1 135 ? 4.863 33.344 14.055 1 93.38 135 TRP B O 1
ATOM 3300 N N . TRP B 1 136 ? 3.955 32.5 12.266 1 93.81 136 TRP B N 1
ATOM 3301 C CA . TRP B 1 136 ? 3.318 31.375 12.977 1 93.81 136 TRP B CA 1
ATOM 3302 C C . TRP B 1 136 ? 3.221 30.141 12.086 1 93.81 136 TRP B C 1
ATOM 3304 O O . TRP B 1 136 ? 3.084 30.266 10.867 1 93.81 136 TRP B O 1
ATOM 3314 N N . TYR B 1 137 ? 3.439 29.047 12.68 1 95 137 TYR B N 1
ATOM 3315 C CA . TYR B 1 137 ? 3.174 27.734 12.102 1 95 137 TYR B CA 1
ATOM 3316 C C . TYR B 1 137 ? 2.014 27.047 12.812 1 95 137 TYR B C 1
ATOM 3318 O O . TYR B 1 137 ? 2.02 26.922 14.039 1 95 137 TYR B O 1
ATOM 3326 N N . LYS B 1 138 ? 0.998 26.656 12.023 1 92.56 138 LYS B N 1
ATOM 3327 C CA . LYS B 1 138 ? -0.14 25.906 12.562 1 92.56 138 LYS B CA 1
ATOM 3328 C C . LYS B 1 138 ? -0.263 24.547 11.906 1 92.56 138 LYS B C 1
ATOM 3330 O O . LYS B 1 138 ? -0.033 24.391 10.703 1 92.56 138 LYS B O 1
ATOM 3335 N N . GLU B 1 139 ? -0.585 23.516 12.688 1 88.81 139 GLU B N 1
ATOM 3336 C CA . GLU B 1 139 ? -0.784 22.172 12.156 1 88.81 139 GLU B CA 1
ATOM 3337 C C . GLU B 1 139 ? -1.954 21.484 12.844 1 88.81 139 GLU B C 1
ATOM 3339 O O . GLU B 1 139 ? -2.139 21.609 14.055 1 88.81 139 GLU B O 1
ATOM 3344 N N . SER B 1 140 ? -2.756 20.891 12.047 1 79.81 140 SER B N 1
ATOM 3345 C CA . SER B 1 140 ? -3.814 20.047 12.594 1 79.81 140 SER B CA 1
ATOM 3346 C C . SER B 1 140 ? -3.24 18.797 13.258 1 79.81 140 SER B C 1
ATOM 3348 O O . SER B 1 140 ? -2.512 18.031 12.625 1 79.81 140 SER B O 1
ATOM 3350 N N . VAL B 1 141 ? -3.389 18.812 14.539 1 75.5 141 VAL B N 1
ATOM 3351 C CA . VAL B 1 141 ? -2.949 17.641 15.305 1 75.5 141 VAL B CA 1
ATOM 3352 C C . VAL B 1 141 ? -4.137 16.719 15.578 1 75.5 141 VAL B C 1
ATOM 3354 O O . VAL B 1 141 ? -5.238 17.188 15.883 1 75.5 141 VAL B O 1
ATOM 3357 N N . GLY B 1 142 ? -3.891 15.547 15.508 1 64.62 142 GLY B N 1
ATOM 3358 C CA . GLY B 1 142 ? -4.914 14.578 15.867 1 64.62 142 GLY B CA 1
ATOM 3359 C C . GLY B 1 142 ? -5.883 14.297 14.734 1 64.62 142 GLY B C 1
ATOM 3360 O O . GLY B 1 142 ? -6.734 13.414 14.844 1 64.62 142 GLY B O 1
ATOM 3361 N N . TRP B 1 143 ? -5.742 15.219 13.688 1 59.88 143 TRP B N 1
ATOM 3362 C CA . TRP B 1 143 ? -6.703 14.984 12.617 1 59.88 143 TRP B CA 1
ATOM 3363 C C . TRP B 1 143 ? -6.25 13.828 11.727 1 59.88 143 TRP B C 1
ATOM 3365 O O . TRP B 1 143 ? -5.531 14.039 10.742 1 59.88 143 TRP B O 1
ATOM 3375 N N . SER B 1 144 ? -6.43 12.742 12.359 1 71 144 SER B N 1
ATOM 3376 C CA . SER B 1 144 ? -6.172 11.547 11.57 1 71 144 SER B CA 1
ATOM 3377 C C . SER B 1 144 ? -7.348 11.227 10.656 1 71 144 SER B C 1
ATOM 3379 O O . SER B 1 144 ? -8.492 11.57 10.961 1 71 144 SER B O 1
ATOM 3381 N N . LYS B 1 145 ? -7.066 11.055 9.391 1 86.5 145 LYS B N 1
ATOM 3382 C CA . LYS B 1 145 ? -8.094 10.477 8.523 1 86.5 145 LYS B CA 1
ATOM 3383 C C . LYS B 1 145 ? -8.797 9.305 9.211 1 86.5 145 LYS B C 1
ATOM 3385 O O . LYS B 1 145 ? -8.141 8.453 9.812 1 86.5 145 LYS B O 1
ATOM 3390 N N . GLN B 1 146 ? -10.102 9.438 9.312 1 90.56 146 GLN B N 1
ATOM 3391 C CA . GLN B 1 146 ? -10.883 8.352 9.906 1 90.56 146 GLN B CA 1
ATOM 3392 C C . GLN B 1 146 ? -11.438 7.418 8.828 1 90.56 146 GLN B C 1
ATOM 3394 O O . GLN B 1 146 ? -12.219 7.844 7.98 1 90.56 146 GLN B O 1
ATOM 3399 N N . ALA B 1 147 ? -10.992 6.207 8.859 1 97.12 147 ALA B N 1
ATOM 3400 C CA . ALA B 1 147 ? -11.492 5.199 7.922 1 97.12 147 ALA B CA 1
ATOM 3401 C C . ALA B 1 147 ? -12.508 4.281 8.594 1 97.12 147 ALA B C 1
ATOM 3403 O O . ALA B 1 147 ? -12.203 3.639 9.602 1 97.12 147 ALA B O 1
ATOM 3404 N N . TYR B 1 148 ? -13.695 4.328 8.117 1 97.94 148 TYR B N 1
ATOM 3405 C CA . TYR B 1 148 ? -14.727 3.375 8.516 1 97.94 148 TYR B CA 1
ATOM 3406 C C . TYR B 1 148 ? -14.867 2.262 7.484 1 97.94 148 TYR B C 1
ATOM 3408 O O . TYR B 1 148 ? -15.422 2.475 6.402 1 97.94 148 TYR B O 1
ATOM 3416 N N . ILE B 1 149 ? -14.367 1.094 7.812 1 98.62 149 ILE B N 1
ATOM 3417 C CA . ILE B 1 149 ? -14.43 -0.083 6.953 1 98.62 149 ILE B CA 1
ATOM 3418 C C . ILE B 1 149 ? -15.641 -0.935 7.328 1 98.62 149 ILE B C 1
ATOM 3420 O O . ILE B 1 149 ? -15.688 -1.51 8.422 1 98.62 149 ILE B O 1
ATOM 3424 N N . ILE B 1 150 ? -16.594 -0.958 6.453 1 98.56 150 ILE B N 1
ATOM 3425 C CA . ILE B 1 150 ? -17.797 -1.759 6.699 1 98.56 150 ILE B CA 1
ATOM 3426 C C . ILE B 1 150 ? -17.656 -3.123 6.027 1 98.56 150 ILE B C 1
ATOM 3428 O O . ILE B 1 150 ? -17.859 -3.252 4.82 1 98.56 150 ILE B O 1
ATOM 3432 N N . GLY B 1 151 ? -17.453 -4.156 6.809 1 96.62 151 GLY B N 1
ATOM 3433 C CA . GLY B 1 151 ? -17.047 -5.48 6.367 1 96.62 151 GLY B CA 1
ATOM 3434 C C . GLY B 1 151 ? -15.695 -5.902 6.906 1 96.62 151 GLY B C 1
ATOM 3435 O O . GLY B 1 151 ? -14.664 -5.363 6.5 1 96.62 151 GLY B O 1
ATOM 3436 N N . GLY B 1 152 ? -15.68 -6.883 7.754 1 93.75 152 GLY B N 1
ATOM 3437 C CA . GLY B 1 152 ? -14.461 -7.324 8.414 1 93.75 152 GLY B CA 1
ATOM 3438 C C . GLY B 1 152 ? -13.867 -8.578 7.793 1 93.75 152 GLY B C 1
ATOM 3439 O O . GLY B 1 152 ? -13.305 -9.414 8.5 1 93.75 152 GLY B O 1
ATOM 3440 N N . GLY B 1 153 ? -14.055 -8.727 6.492 1 89.69 153 GLY B N 1
ATOM 3441 C CA . GLY B 1 153 ? -13.531 -9.898 5.816 1 89.69 153 GLY B CA 1
ATOM 3442 C C . GLY B 1 153 ? -12.062 -9.766 5.453 1 89.69 153 GLY B C 1
ATOM 3443 O O . GLY B 1 153 ? -11.336 -8.969 6.055 1 89.69 153 GLY B O 1
ATOM 3444 N N . HIS B 1 154 ? -11.617 -10.562 4.488 1 83.88 154 HIS B N 1
ATOM 3445 C CA . HIS B 1 154 ? -10.211 -10.648 4.113 1 83.88 154 HIS B CA 1
ATOM 3446 C C . HIS B 1 154 ? -9.703 -9.328 3.553 1 83.88 154 HIS B C 1
ATOM 3448 O O . HIS B 1 154 ? -8.609 -8.875 3.9 1 83.88 154 HIS B O 1
ATOM 3454 N N . VAL B 1 155 ? -10.516 -8.711 2.713 1 92.88 155 VAL B N 1
ATOM 3455 C CA . VAL B 1 155 ? -10.094 -7.438 2.131 1 92.88 155 VAL B CA 1
ATOM 3456 C C . VAL B 1 155 ? -10.062 -6.359 3.211 1 92.88 155 VAL B C 1
ATOM 3458 O O . VAL B 1 155 ? -9.164 -5.52 3.234 1 92.88 155 VAL B O 1
ATOM 3461 N N . GLY B 1 156 ? -11.055 -6.363 4.109 1 96 156 GLY B N 1
ATOM 3462 C CA . GLY B 1 156 ? -11.047 -5.422 5.219 1 96 156 GLY B CA 1
ATOM 3463 C C . GLY B 1 156 ? -9.805 -5.52 6.078 1 96 156 GLY B C 1
ATOM 3464 O O . GLY B 1 156 ? -9.227 -4.5 6.461 1 96 156 GLY B O 1
ATOM 3465 N N . LEU B 1 157 ? -9.398 -6.742 6.379 1 91 157 LEU B N 1
ATOM 3466 C CA . LEU B 1 157 ? -8.195 -6.977 7.172 1 91 157 LEU B CA 1
ATOM 3467 C C . LEU B 1 157 ? -6.953 -6.473 6.441 1 91 157 LEU B C 1
ATOM 3469 O O . LEU B 1 157 ? -6.133 -5.762 7.023 1 91 157 LEU B O 1
ATOM 3473 N N . ALA B 1 158 ? -6.852 -6.848 5.184 1 93.25 158 ALA B N 1
ATOM 3474 C CA . ALA B 1 158 ? -5.711 -6.414 4.387 1 93.25 158 ALA B CA 1
ATOM 3475 C C . ALA B 1 158 ? -5.652 -4.895 4.289 1 93.25 158 ALA B C 1
ATOM 3477 O O . ALA B 1 158 ? -4.578 -4.297 4.383 1 93.25 158 ALA B O 1
ATOM 3478 N N . LEU B 1 159 ? -6.797 -4.258 4.105 1 98.25 159 LEU B N 1
ATOM 3479 C CA . LEU B 1 159 ? -6.859 -2.803 3.994 1 98.25 159 LEU B CA 1
ATOM 3480 C C . LEU B 1 159 ? -6.48 -2.141 5.312 1 98.25 159 LEU B C 1
ATOM 3482 O O . LEU B 1 159 ? -5.766 -1.137 5.328 1 98.25 159 LEU B O 1
ATOM 3486 N N . SER B 1 160 ? -6.973 -2.713 6.406 1 95.69 160 SER B N 1
ATOM 3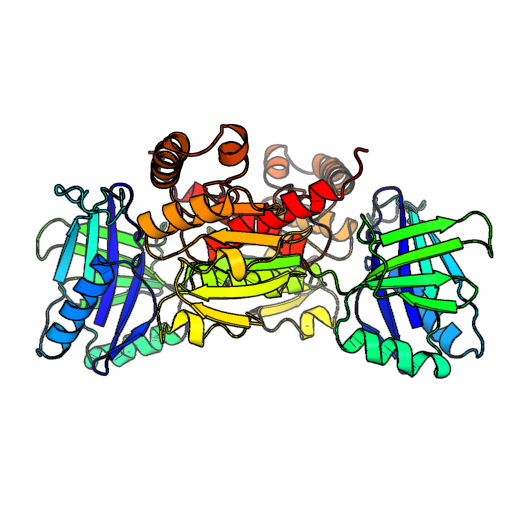487 C CA . SER B 1 160 ? -6.609 -2.191 7.719 1 95.69 160 SER B CA 1
ATOM 3488 C C . SER B 1 160 ? -5.094 -2.17 7.902 1 95.69 160 SER B C 1
ATOM 3490 O O . SER B 1 160 ? -4.539 -1.189 8.398 1 95.69 160 SER B O 1
ATOM 3492 N N . ARG B 1 161 ? -4.477 -3.234 7.5 1 93 161 ARG B N 1
ATOM 3493 C CA . ARG B 1 161 ? -3.027 -3.361 7.629 1 93 161 ARG B CA 1
ATOM 3494 C C . ARG B 1 161 ? -2.309 -2.248 6.875 1 93 161 ARG B C 1
ATOM 3496 O O . ARG B 1 161 ? -1.396 -1.615 7.41 1 93 161 ARG B O 1
ATOM 3503 N N . ILE B 1 162 ? -2.719 -1.955 5.672 1 97.12 162 ILE B N 1
ATOM 3504 C CA . ILE B 1 162 ? -2.064 -0.944 4.848 1 97.12 162 ILE B CA 1
ATOM 3505 C C . ILE B 1 162 ? -2.389 0.448 5.383 1 97.12 162 ILE B C 1
ATOM 3507 O O . ILE B 1 162 ? -1.499 1.289 5.523 1 97.12 162 ILE B O 1
ATOM 3511 N N . LEU B 1 163 ? -3.668 0.686 5.715 1 96.38 163 LEU B N 1
ATOM 3512 C CA . LEU B 1 163 ? -4.078 2.012 6.168 1 96.38 163 LEU B CA 1
ATOM 3513 C C . LEU B 1 163 ? -3.391 2.371 7.484 1 96.38 163 LEU B C 1
ATOM 3515 O O . LEU B 1 163 ? -3.137 3.547 7.754 1 96.38 163 LEU B O 1
ATOM 3519 N N . ALA B 1 164 ? -3.064 1.338 8.273 1 89.69 164 ALA B N 1
ATOM 3520 C CA . ALA B 1 164 ? -2.381 1.564 9.547 1 89.69 164 ALA B CA 1
ATOM 3521 C C . ALA B 1 164 ? -1.002 2.18 9.328 1 89.69 164 ALA B C 1
ATOM 3523 O O . ALA B 1 164 ? -0.445 2.809 10.234 1 89.69 164 ALA B O 1
ATOM 3524 N N . THR B 1 165 ? -0.44 1.917 8.141 1 88.69 165 THR B N 1
ATOM 3525 C CA . THR B 1 165 ? 0.864 2.494 7.84 1 88.69 165 THR B CA 1
ATOM 3526 C C . THR B 1 165 ? 0.716 3.932 7.344 1 88.69 165 THR B C 1
ATOM 3528 O O . THR B 1 165 ? 1.706 4.656 7.227 1 88.69 165 THR B O 1
ATOM 3531 N N . LEU B 1 166 ? -0.523 4.16 7.156 1 90.19 166 LEU B N 1
ATOM 3532 C CA . LEU B 1 166 ? -0.849 5.508 6.695 1 90.19 166 LEU B CA 1
ATOM 3533 C C . LEU B 1 166 ? -1.491 6.324 7.809 1 90.19 166 LEU B C 1
ATOM 3535 O O . LEU B 1 166 ? -1.656 5.832 8.93 1 90.19 166 LEU B O 1
ATOM 3539 N N . ASP B 1 167 ? -1.737 7.594 7.859 1 78.44 167 ASP B N 1
ATOM 3540 C CA . ASP B 1 167 ? -2.27 8.484 8.883 1 78.44 167 ASP B CA 1
ATOM 3541 C C . ASP B 1 167 ? -3.775 8.297 9.055 1 78.44 167 ASP B C 1
ATOM 3543 O O . ASP B 1 167 ? -4.527 9.266 9.094 1 78.44 167 ASP B O 1
ATOM 3547 N N . PHE B 1 168 ? -4.234 6.918 9.078 1 90.31 168 PHE B N 1
ATOM 3548 C CA . PHE B 1 168 ? -5.66 6.652 9.25 1 90.31 168 PHE B CA 1
ATOM 3549 C C . PHE B 1 168 ? -5.938 6.055 10.625 1 90.31 168 PHE B C 1
ATOM 3551 O O . PHE B 1 168 ? -5.184 5.199 11.094 1 90.31 168 PHE B O 1
ATOM 3558 N N . ASP B 1 169 ? -6.941 6.613 11.297 1 88.38 169 ASP B N 1
ATOM 3559 C CA . ASP B 1 169 ? -7.605 5.934 12.406 1 88.38 169 ASP B CA 1
ATOM 3560 C C . ASP B 1 169 ? -8.703 5 11.898 1 88.38 169 ASP B C 1
ATOM 3562 O O . ASP B 1 169 ? -9.625 5.438 11.211 1 88.38 169 ASP B O 1
ATOM 3566 N N . ILE B 1 170 ? -8.641 3.662 12.203 1 94.94 170 ILE B N 1
ATOM 3567 C CA . ILE B 1 170 ? -9.438 2.664 11.5 1 94.94 170 ILE B CA 1
ATOM 3568 C C . ILE B 1 170 ? -10.5 2.1 12.438 1 94.94 170 ILE B C 1
ATOM 3570 O O . ILE B 1 170 ? -10.195 1.65 13.539 1 94.94 170 ILE B O 1
ATOM 3574 N N . THR B 1 171 ? -11.711 2.211 12.039 1 95.62 171 THR B N 1
ATOM 3575 C CA . THR B 1 171 ? -12.836 1.514 12.656 1 95.62 171 THR B CA 1
ATOM 3576 C C . THR B 1 171 ? -13.43 0.488 11.695 1 95.62 171 THR B C 1
ATOM 3578 O O . THR B 1 171 ? -13.781 0.823 10.562 1 95.62 171 THR B O 1
ATOM 3581 N N . VAL B 1 172 ? -13.492 -0.771 12.125 1 97.56 172 VAL B N 1
ATOM 3582 C CA . VAL B 1 172 ? -14.102 -1.817 11.312 1 97.56 172 VAL B CA 1
ATOM 3583 C C . VAL B 1 172 ? -15.461 -2.199 11.883 1 97.56 172 VAL B C 1
ATOM 3585 O O . VAL B 1 172 ? -15.594 -2.404 13.094 1 97.56 172 VAL B O 1
ATOM 3588 N N . ILE B 1 173 ? -16.453 -2.221 11.023 1 97.69 173 ILE B N 1
ATOM 3589 C CA . ILE B 1 173 ? -17.812 -2.547 11.422 1 97.69 173 ILE B CA 1
ATOM 3590 C C . ILE B 1 173 ? -18.281 -3.799 10.68 1 97.69 173 ILE B C 1
ATOM 3592 O O . ILE B 1 173 ? -18.109 -3.904 9.461 1 97.69 173 ILE B O 1
ATOM 3596 N N . ASP B 1 174 ? -18.797 -4.719 11.359 1 96.94 174 ASP B N 1
ATOM 3597 C CA . ASP B 1 174 ? -19.422 -5.906 10.781 1 96.94 174 ASP B CA 1
ATOM 3598 C C . ASP B 1 174 ? -20.609 -6.363 11.609 1 96.94 174 ASP B C 1
ATOM 3600 O O . ASP B 1 174 ? -20.609 -6.227 12.836 1 96.94 174 ASP B O 1
ATOM 3604 N N . GLU B 1 175 ? -21.609 -6.871 10.914 1 96 175 GLU B N 1
ATOM 3605 C CA . GLU B 1 175 ? -22.766 -7.332 11.664 1 96 175 GLU B CA 1
ATOM 3606 C C . GLU B 1 175 ? -22.562 -8.75 12.195 1 96 175 GLU B C 1
ATOM 3608 O O . GLU B 1 175 ? -23.234 -9.172 13.133 1 96 175 GLU B O 1
ATOM 3613 N N . ARG B 1 176 ? -21.609 -9.477 11.57 1 91.38 176 ARG B N 1
ATOM 3614 C CA . ARG B 1 176 ? -21.344 -10.852 11.969 1 91.38 176 ARG B CA 1
ATOM 3615 C C . ARG B 1 176 ? -20.531 -10.906 13.258 1 91.38 176 ARG B C 1
ATOM 3617 O O . ARG B 1 176 ? -19.594 -10.125 13.43 1 91.38 176 ARG B O 1
ATOM 3624 N N . GLU B 1 177 ? -20.906 -11.891 14.047 1 88.38 177 GLU B N 1
ATOM 3625 C CA . GLU B 1 177 ? -20.156 -12.109 15.281 1 88.38 177 GLU B CA 1
ATOM 3626 C C . GLU B 1 177 ? -19.047 -13.133 15.086 1 88.38 177 GLU B C 1
ATOM 3628 O O . GLU B 1 177 ? -19.156 -14.023 14.234 1 88.38 177 GLU B O 1
ATOM 3633 N N . ASN B 1 178 ? -18.016 -12.977 15.828 1 84.06 178 ASN B N 1
ATOM 3634 C CA . ASN B 1 178 ? -16.922 -13.938 15.93 1 84.06 178 ASN B CA 1
ATOM 3635 C C . ASN B 1 178 ? -16.266 -14.195 14.57 1 84.06 178 ASN B C 1
ATOM 3637 O O . ASN B 1 178 ? -15.961 -15.336 14.227 1 84.06 178 ASN B O 1
ATOM 3641 N N . LEU B 1 179 ? -16.281 -13.203 13.742 1 82.75 179 LEU B N 1
ATOM 3642 C CA . LEU B 1 179 ? -15.562 -13.305 12.469 1 82.75 179 LEU B CA 1
ATOM 3643 C C . LEU B 1 179 ? -14.055 -13.359 12.695 1 82.75 179 LEU B C 1
ATOM 3645 O O . LEU B 1 179 ? -13.477 -12.422 13.258 1 82.75 179 LEU B O 1
ATOM 3649 N N . ASP B 1 180 ? -13.43 -14.406 12.32 1 78.19 180 ASP B N 1
ATOM 3650 C CA . ASP B 1 180 ? -12.016 -14.656 12.57 1 78.19 180 ASP B CA 1
ATOM 3651 C C . ASP B 1 180 ? -11.156 -13.508 12.047 1 78.19 180 ASP B C 1
ATOM 3653 O O . ASP B 1 180 ? -10.258 -13.031 12.742 1 78.19 180 ASP B O 1
ATOM 3657 N N . THR B 1 181 ? -11.383 -13.055 10.789 1 82.19 181 THR B N 1
ATOM 3658 C CA . THR B 1 181 ? -10.625 -11.969 10.188 1 82.19 181 THR B CA 1
ATOM 3659 C C . THR B 1 181 ? -10.734 -10.695 11.031 1 82.19 181 THR B C 1
ATOM 3661 O O . THR B 1 181 ? -9.758 -9.961 11.18 1 82.19 181 THR B O 1
ATOM 3664 N N . LEU B 1 182 ? -11.906 -10.461 11.617 1 88.69 182 LEU B N 1
ATOM 3665 C CA . LEU B 1 182 ? -12.109 -9.289 12.461 1 88.69 182 LEU B CA 1
ATOM 3666 C C . LEU B 1 182 ? -11.344 -9.422 13.773 1 88.69 182 LEU B C 1
ATOM 3668 O O . LEU B 1 182 ? -10.703 -8.469 14.227 1 88.69 182 LEU B O 1
ATOM 3672 N N . THR B 1 183 ? -11.414 -10.594 14.305 1 82.94 183 THR B N 1
ATOM 3673 C CA . THR B 1 183 ? -10.711 -10.852 15.555 1 82.94 183 THR B CA 1
ATOM 3674 C C . THR B 1 183 ? -9.211 -10.68 15.375 1 82.94 183 THR B C 1
ATOM 3676 O O . THR B 1 183 ? -8.531 -10.109 16.234 1 82.94 183 THR B O 1
ATOM 3679 N N . ARG B 1 184 ? -8.719 -11.047 14.258 1 80.62 184 ARG B N 1
ATOM 3680 C CA . ARG B 1 184 ? -7.289 -11.031 13.977 1 80.62 184 ARG B CA 1
ATOM 3681 C C . ARG B 1 184 ? -6.832 -9.633 13.555 1 80.62 184 ARG B C 1
ATOM 3683 O O . ARG B 1 184 ? -5.633 -9.375 13.445 1 80.62 184 ARG B O 1
ATOM 3690 N N . ASN B 1 185 ? -7.766 -8.75 13.312 1 91.06 185 ASN B N 1
ATOM 3691 C CA . ASN B 1 185 ? -7.422 -7.414 12.844 1 91.06 185 ASN B CA 1
ATOM 3692 C C . ASN B 1 185 ? -6.883 -6.543 13.977 1 91.06 185 ASN B C 1
ATOM 3694 O O . ASN B 1 185 ? -7.645 -5.82 14.625 1 91.06 185 ASN B O 1
ATOM 3698 N N . VAL B 1 186 ? -5.543 -6.535 14.195 1 88.88 186 VAL B N 1
ATOM 3699 C CA . VAL B 1 186 ? -4.902 -5.797 15.281 1 88.88 186 VAL B CA 1
ATOM 3700 C C . VAL B 1 186 ? -4.633 -4.359 14.844 1 88.88 186 VAL B C 1
ATOM 3702 O O . VAL B 1 186 ? -4.141 -3.547 15.625 1 88.88 186 VAL B O 1
ATOM 3705 N N . TYR B 1 187 ? -4.938 -4.023 13.586 1 87.19 187 TYR B N 1
ATOM 3706 C CA . TYR B 1 187 ? -4.625 -2.719 13.016 1 87.19 187 TYR B CA 1
ATOM 3707 C C . TYR B 1 187 ? -5.762 -1.73 13.258 1 87.19 187 TYR B C 1
ATOM 3709 O O . TYR B 1 187 ? -5.551 -0.516 13.227 1 87.19 187 TYR B O 1
ATOM 3717 N N . ALA B 1 188 ? -6.977 -2.258 13.438 1 91.12 188 ALA B N 1
ATOM 3718 C CA . ALA B 1 188 ? -8.141 -1.415 13.703 1 91.12 188 ALA B CA 1
ATOM 3719 C C . ALA B 1 188 ? -8.148 -0.92 15.148 1 91.12 188 ALA B C 1
ATOM 3721 O O . ALA B 1 188 ? -8.016 -1.714 16.078 1 91.12 188 ALA B O 1
ATOM 3722 N N . ARG B 1 189 ? -8.25 0.349 15.281 1 86.25 189 ARG B N 1
ATOM 3723 C CA . ARG B 1 189 ? -8.375 0.915 16.625 1 86.25 189 ARG B CA 1
ATOM 3724 C C . ARG B 1 189 ? -9.664 0.456 17.297 1 86.25 189 ARG B C 1
ATOM 3726 O O . ARG B 1 189 ? -9.68 0.161 18.484 1 86.25 189 ARG B O 1
ATOM 3733 N N . GLN B 1 190 ? -10.727 0.447 16.453 1 90.44 190 GLN B N 1
ATOM 3734 C CA . GLN B 1 190 ? -12.039 0.046 16.953 1 90.44 190 GLN B CA 1
ATOM 3735 C C . GLN B 1 190 ? -12.68 -0.999 16.047 1 90.44 190 GLN B C 1
ATOM 3737 O O . GLN B 1 190 ? -12.609 -0.895 14.82 1 90.44 190 GLN B O 1
ATOM 3742 N N . LYS B 1 191 ? -13.227 -1.992 16.641 1 94.31 191 LYS B N 1
ATOM 3743 C CA . LYS B 1 191 ? -14.031 -3.02 15.984 1 94.31 191 LYS B CA 1
ATOM 3744 C C . LYS B 1 191 ? -15.453 -3.049 16.547 1 94.31 191 LYS B C 1
ATOM 3746 O O . LYS B 1 191 ? -15.648 -3.277 17.75 1 94.31 191 LYS B O 1
ATOM 3751 N N . LEU B 1 192 ? -16.406 -2.771 15.711 1 94.25 192 LEU B N 1
ATOM 3752 C CA . LEU B 1 192 ? -17.797 -2.691 16.141 1 94.25 192 LEU B CA 1
ATOM 3753 C C . LEU B 1 192 ? -18.625 -3.803 15.508 1 94.25 192 LEU B C 1
ATOM 3755 O O . LEU B 1 192 ? -18.562 -4.02 14.297 1 94.25 192 LEU B O 1
ATOM 3759 N N . THR B 1 193 ? -19.312 -4.52 16.359 1 95.06 193 THR B N 1
ATOM 3760 C CA . THR B 1 193 ? -20.312 -5.469 15.883 1 95.06 193 THR B CA 1
ATOM 3761 C C . THR B 1 193 ? -21.719 -4.902 16.062 1 95.06 193 THR B C 1
ATOM 3763 O O . THR B 1 193 ? -22.219 -4.82 17.188 1 95.06 193 THR B O 1
ATOM 3766 N N . LEU B 1 194 ? -22.375 -4.484 14.977 1 93.56 194 LEU B N 1
ATOM 3767 C CA . LEU B 1 194 ? -23.719 -3.922 15.023 1 93.56 194 LEU B CA 1
ATOM 3768 C C . LEU B 1 194 ? -24.469 -4.199 13.719 1 93.56 194 LEU B C 1
ATOM 3770 O O . LEU B 1 194 ? -23.844 -4.375 12.672 1 93.56 194 LEU B O 1
ATOM 3774 N N . PRO B 1 195 ? -25.766 -4.195 13.875 1 95.62 195 PRO B N 1
ATOM 3775 C CA . PRO B 1 195 ? -26.547 -4.355 12.656 1 95.62 195 PRO B CA 1
ATOM 3776 C C . PRO B 1 195 ? -26.328 -3.225 11.656 1 95.62 195 PRO B C 1
ATOM 3778 O O . PRO B 1 195 ? -26.219 -2.061 12.047 1 95.62 195 PRO B O 1
ATOM 3781 N N . TYR B 1 196 ? -26.234 -3.588 10.344 1 95.38 196 TYR B N 1
ATOM 3782 C CA . TYR B 1 196 ? -25.938 -2.604 9.305 1 95.38 196 TYR B CA 1
ATOM 3783 C C . TYR B 1 196 ? -27.016 -1.524 9.258 1 95.38 196 TYR B C 1
ATOM 3785 O O . TYR B 1 196 ? -26.75 -0.406 8.805 1 95.38 196 TYR B O 1
ATOM 3793 N N . ARG B 1 197 ? -28.203 -1.837 9.766 1 93.31 197 ARG B N 1
ATOM 3794 C CA . ARG B 1 197 ? -29.266 -0.848 9.797 1 93.31 197 ARG B CA 1
ATOM 3795 C C . ARG B 1 197 ? -28.922 0.312 10.727 1 93.31 197 ARG B C 1
ATOM 3797 O O . ARG B 1 197 ? -29.516 1.392 10.617 1 93.31 197 ARG B O 1
ATOM 3804 N N . GLU B 1 198 ? -27.984 0.196 11.602 1 93.94 198 GLU B N 1
ATOM 3805 C CA . GLU B 1 198 ? -27.625 1.21 12.586 1 93.94 198 GLU B CA 1
ATOM 3806 C C . GLU B 1 198 ? -26.344 1.948 12.164 1 93.94 198 GLU B C 1
ATOM 3808 O O . GLU B 1 198 ? -25.844 2.785 12.914 1 93.94 198 GLU B O 1
ATOM 3813 N N . ILE B 1 199 ? -25.844 1.736 10.984 1 94.25 199 ILE B N 1
ATOM 3814 C CA . ILE B 1 199 ? -24.531 2.223 10.586 1 94.25 199 ILE B CA 1
ATOM 3815 C C . ILE B 1 199 ? -24.562 3.744 10.453 1 94.25 199 ILE B C 1
ATOM 3817 O O . ILE B 1 199 ? -23.547 4.418 10.703 1 94.25 199 ILE B O 1
ATOM 3821 N N . GLY B 1 200 ? -25.688 4.277 10.086 1 93.88 200 GLY B N 1
ATOM 3822 C CA . GLY B 1 200 ? -25.812 5.719 9.93 1 93.88 200 GLY B CA 1
ATOM 3823 C C . GLY B 1 200 ? -25.453 6.488 11.188 1 93.88 200 GLY B C 1
ATOM 3824 O O . GLY B 1 200 ? -24.812 7.543 11.109 1 93.88 200 GLY B O 1
ATOM 3825 N N . THR B 1 201 ? -25.781 5.941 12.32 1 91.94 201 THR B N 1
ATOM 3826 C CA . THR B 1 201 ? -25.531 6.602 13.594 1 91.94 201 THR B CA 1
ATOM 3827 C C . THR B 1 201 ? -24.094 6.355 14.055 1 91.94 201 THR B C 1
ATOM 3829 O O . THR B 1 201 ? -23.531 7.168 14.789 1 91.94 201 THR B O 1
ATOM 3832 N N . ALA B 1 202 ? -23.547 5.348 13.586 1 92.38 202 ALA B N 1
ATOM 3833 C CA . ALA B 1 202 ? -22.219 4.934 14.039 1 92.38 202 ALA B CA 1
ATOM 3834 C C . ALA B 1 202 ? -21.125 5.723 13.336 1 92.38 202 ALA B C 1
ATOM 3836 O O . ALA B 1 202 ? -19.984 5.801 13.82 1 92.38 202 ALA B O 1
ATOM 3837 N N . ILE B 1 203 ? -21.422 6.293 12.211 1 94.56 203 ILE B N 1
ATOM 3838 C CA . ILE B 1 203 ? -20.438 7.012 11.414 1 94.56 203 ILE B CA 1
ATOM 3839 C C . ILE B 1 203 ? -20.719 8.516 11.469 1 94.56 203 ILE B C 1
ATOM 3841 O O . ILE B 1 203 ? -21.797 8.961 11.078 1 94.56 203 ILE B O 1
ATOM 3845 N N . PRO B 1 204 ? -19.844 9.242 11.953 1 91.38 204 PRO B N 1
ATOM 3846 C CA . PRO B 1 204 ? -20.047 10.695 12 1 91.38 204 PRO B CA 1
ATOM 3847 C C . PRO B 1 204 ? -19.906 11.352 10.633 1 91.38 204 PRO B C 1
ATOM 3849 O O . PRO B 1 204 ? -19.422 10.734 9.688 1 91.38 204 PRO B O 1
ATOM 3852 N N . GLU B 1 205 ? -20.422 12.562 10.531 1 90.88 205 GLU B N 1
ATOM 3853 C CA . GLU B 1 205 ? -20.172 13.414 9.375 1 90.88 205 GLU B CA 1
ATOM 3854 C C . GLU B 1 205 ? -18.953 14.305 9.602 1 90.88 205 GLU B C 1
ATOM 3856 O O . GLU B 1 205 ? -18.547 14.539 10.742 1 90.88 205 GLU B O 1
ATOM 3861 N N . GLY B 1 206 ? -18.375 14.688 8.508 1 86.31 206 GLY B N 1
ATOM 3862 C CA . GLY B 1 206 ? -17.266 15.625 8.648 1 86.31 206 GLY B CA 1
ATOM 3863 C C . GLY B 1 206 ? -16.172 15.422 7.621 1 86.31 206 GLY B C 1
ATOM 3864 O O . GLY B 1 206 ? -16.25 14.508 6.797 1 86.31 206 GLY B O 1
ATOM 3865 N N . SER B 1 207 ? -15.258 16.297 7.723 1 83.81 207 SER B N 1
ATOM 3866 C CA . SER B 1 207 ? -14.062 16.188 6.895 1 83.81 207 SER B CA 1
ATOM 3867 C C . SER B 1 207 ? -13.164 15.047 7.379 1 83.81 207 SER B C 1
ATOM 3869 O O . SER B 1 207 ? -13.25 14.641 8.539 1 83.81 207 SER B O 1
ATOM 3871 N N . GLN B 1 208 ? -12.477 14.383 6.516 1 85.75 208 GLN B N 1
ATOM 3872 C CA . GLN B 1 208 ? -11.477 13.352 6.789 1 85.75 208 GLN B CA 1
ATOM 3873 C C . GLN B 1 208 ? -12.141 12.039 7.195 1 85.75 208 GLN B C 1
ATOM 3875 O O . GLN B 1 208 ? -11.555 11.234 7.918 1 85.75 208 GLN B O 1
ATOM 3880 N N . ILE B 1 209 ? -13.461 12 6.867 1 92.12 209 ILE B N 1
ATOM 3881 C CA . ILE B 1 209 ? -14.18 10.75 7.086 1 92.12 209 ILE B CA 1
ATOM 3882 C C . ILE B 1 209 ? -14.242 9.953 5.781 1 92.12 209 ILE B C 1
ATOM 3884 O O . ILE B 1 209 ? -14.75 10.445 4.77 1 92.12 209 ILE B O 1
ATOM 3888 N N . TYR B 1 210 ? -13.711 8.781 5.793 1 97.19 210 TYR B N 1
ATOM 3889 C CA . TYR B 1 210 ? -13.672 7.871 4.656 1 97.19 210 TYR B CA 1
ATOM 3890 C C . TYR B 1 210 ? -14.438 6.59 4.953 1 97.19 210 TYR B C 1
ATOM 3892 O O . TYR B 1 210 ? -14.086 5.848 5.871 1 97.19 210 TYR B O 1
ATOM 3900 N N . VAL B 1 211 ? -15.477 6.383 4.172 1 98.5 211 VAL B N 1
ATOM 3901 C CA . VAL B 1 211 ? -16.328 5.215 4.395 1 98.5 211 VAL B CA 1
ATOM 3902 C C . VAL B 1 211 ? -16.125 4.207 3.266 1 98.5 211 VAL B C 1
ATOM 3904 O O . VAL B 1 211 ? -16.297 4.539 2.09 1 98.5 211 VAL B O 1
ATOM 3907 N N . LEU B 1 212 ? -15.758 3.012 3.641 1 98.81 212 LEU B N 1
ATOM 3908 C CA . LEU B 1 212 ? -15.445 1.951 2.688 1 98.81 212 LEU B CA 1
ATOM 3909 C C . LEU B 1 212 ? -16.359 0.751 2.889 1 98.81 212 LEU B C 1
ATOM 3911 O O . LEU B 1 212 ? -16.219 0.013 3.865 1 98.81 212 LEU B O 1
ATOM 3915 N N . ILE B 1 213 ? -17.25 0.552 1.96 1 98.62 213 ILE B N 1
ATOM 3916 C CA . ILE B 1 213 ? -18.266 -0.498 2.064 1 98.62 213 ILE B CA 1
ATOM 3917 C C . ILE B 1 213 ? -17.781 -1.755 1.347 1 98.62 213 ILE B C 1
ATOM 3919 O O . ILE B 1 213 ? -17.562 -1.741 0.131 1 98.62 213 ILE B O 1
ATOM 3923 N N . MET B 1 214 ? -17.594 -2.822 2.09 1 97.06 214 MET B N 1
ATOM 3924 C CA . MET B 1 214 ? -17.047 -4.055 1.52 1 97.06 214 MET B CA 1
ATOM 3925 C C . MET B 1 214 ? -17.547 -5.273 2.295 1 97.06 214 MET B C 1
ATOM 3927 O O . MET B 1 214 ? -16.75 -6.094 2.746 1 97.06 214 MET B O 1
ATOM 3931 N N . THR B 1 215 ? -18.844 -5.363 2.422 1 94.81 215 THR B N 1
ATOM 3932 C CA . THR B 1 215 ? -19.422 -6.477 3.174 1 94.81 215 THR B CA 1
ATOM 3933 C C . THR B 1 215 ? -19.422 -7.75 2.338 1 94.81 215 THR B C 1
ATOM 3935 O O . THR B 1 215 ? -18.938 -7.758 1.203 1 94.81 215 THR B O 1
ATOM 3938 N N . HIS B 1 216 ? -19.938 -8.781 2.939 1 85.19 216 HIS B N 1
ATOM 3939 C CA . HIS B 1 216 ? -19.984 -10.086 2.279 1 85.19 216 HIS B CA 1
ATOM 3940 C C . HIS B 1 216 ? -21.219 -10.195 1.387 1 85.19 216 HIS B C 1
ATOM 3942 O O . HIS B 1 216 ? -21.391 -11.18 0.666 1 85.19 216 HIS B O 1
ATOM 3948 N N . SER B 1 217 ? -22.109 -9.109 1.366 1 88 217 SER B N 1
ATOM 3949 C CA . SER B 1 217 ? -23.391 -9.172 0.688 1 88 217 SER B CA 1
ATOM 3950 C C . SER B 1 217 ? -23.609 -7.961 -0.22 1 88 217 SER B C 1
ATOM 3952 O O . SER B 1 217 ? -23.562 -6.82 0.24 1 88 217 SER B O 1
ATOM 3954 N N . HIS B 1 218 ? -23.906 -8.289 -1.532 1 89.62 218 HIS B N 1
ATOM 3955 C CA . HIS B 1 218 ? -24.203 -7.207 -2.461 1 89.62 218 HIS B CA 1
ATOM 3956 C C . HIS B 1 218 ? -25.406 -6.402 -1.997 1 89.62 218 HIS B C 1
ATOM 3958 O O . HIS B 1 218 ? -25.438 -5.176 -2.131 1 89.62 218 HIS B O 1
ATOM 3964 N N . TYR B 1 219 ? -26.328 -7.141 -1.523 1 92.62 219 TYR B N 1
ATOM 3965 C CA . TYR B 1 219 ? -27.531 -6.496 -1.024 1 92.62 219 TYR B CA 1
ATOM 3966 C C . TYR B 1 219 ? -27.219 -5.582 0.153 1 92.62 219 TYR B C 1
ATOM 3968 O O . TYR B 1 219 ? -27.672 -4.438 0.2 1 92.62 219 TYR B O 1
ATOM 3976 N N . ALA B 1 220 ? -26.438 -6.078 1.079 1 95.38 220 ALA B N 1
ATOM 3977 C CA . ALA B 1 220 ? -26.047 -5.27 2.23 1 95.38 220 ALA B CA 1
ATOM 3978 C C . ALA B 1 220 ? -25.281 -4.027 1.791 1 95.38 220 ALA B C 1
ATOM 3980 O O . ALA B 1 220 ? -25.516 -2.93 2.297 1 95.38 220 ALA B O 1
ATOM 3981 N N . ASP B 1 221 ? -24.391 -4.242 0.853 1 97 221 ASP B N 1
ATOM 3982 C CA . ASP B 1 221 ? -23.625 -3.113 0.329 1 97 221 ASP B CA 1
ATOM 3983 C C . ASP B 1 221 ? -24.562 -2.037 -0.234 1 97 221 ASP B C 1
ATOM 3985 O O . ASP B 1 221 ? -24.375 -0.849 0.039 1 97 221 ASP B O 1
ATOM 3989 N N . GLN B 1 222 ? -25.531 -2.469 -0.982 1 97 222 GLN B N 1
ATOM 3990 C CA . GLN B 1 222 ? -26.484 -1.546 -1.591 1 97 222 GLN B CA 1
ATOM 3991 C C . GLN B 1 222 ? -27.25 -0.775 -0.526 1 97 222 GLN B C 1
ATOM 3993 O O . GLN B 1 222 ? -27.391 0.446 -0.615 1 97 222 GLN B O 1
ATOM 3998 N N . LYS B 1 223 ? -27.766 -1.447 0.414 1 97.19 223 LYS B N 1
ATOM 3999 C CA . LYS B 1 223 ? -28.578 -0.827 1.456 1 97.19 223 LYS B CA 1
ATOM 4000 C C . LYS B 1 223 ? -27.75 0.142 2.295 1 97.19 223 LYS B C 1
ATOM 4002 O O . LYS B 1 223 ? -28.234 1.213 2.672 1 97.19 223 LYS B O 1
ATOM 4007 N N . ILE B 1 224 ? -26.562 -0.234 2.617 1 97.94 224 ILE B N 1
ATOM 4008 C CA . ILE B 1 224 ? -25.672 0.618 3.395 1 97.94 224 ILE B CA 1
ATOM 4009 C C . ILE B 1 224 ? -25.359 1.892 2.611 1 97.94 224 ILE B C 1
ATOM 4011 O O . ILE B 1 224 ? -25.422 2.994 3.158 1 97.94 224 ILE B O 1
ATOM 4015 N N . ALA B 1 225 ? -25.016 1.701 1.336 1 98.06 225 ALA B N 1
ATOM 4016 C CA . ALA B 1 225 ? -24.75 2.855 0.481 1 98.06 225 ALA B CA 1
ATOM 4017 C C . ALA B 1 225 ? -25.938 3.801 0.45 1 98.06 225 ALA B C 1
ATOM 4019 O O . ALA B 1 225 ? -25.781 5.02 0.526 1 98.06 225 ALA B O 1
ATOM 4020 N N . GLU B 1 226 ? -27.094 3.211 0.382 1 97.06 226 GLU B N 1
ATOM 4021 C CA . GLU B 1 226 ? -28.312 3.996 0.362 1 97.06 226 GLU B CA 1
ATOM 4022 C C . GLU B 1 226 ? -28.484 4.805 1.647 1 97.06 226 GLU B C 1
ATOM 4024 O O . GLU B 1 226 ? -28.797 5.996 1.604 1 97.06 226 GLU B O 1
ATOM 4029 N N . ARG B 1 227 ? -28.25 4.215 2.697 1 96.38 227 ARG B N 1
ATOM 4030 C CA . ARG B 1 227 ? -28.406 4.832 4.008 1 96.38 227 ARG B CA 1
ATOM 4031 C C . ARG B 1 227 ? -27.422 5.965 4.215 1 96.38 227 ARG B C 1
ATOM 4033 O O . ARG B 1 227 ? -27.719 6.945 4.902 1 96.38 227 ARG B O 1
ATOM 4040 N N . LEU B 1 228 ? -26.25 5.867 3.607 1 97.44 228 LEU B N 1
ATOM 4041 C CA . LEU B 1 228 ? -25.172 6.809 3.877 1 97.44 228 LEU B CA 1
ATOM 4042 C C . LEU B 1 228 ? -25.062 7.848 2.768 1 97.44 228 LEU B C 1
ATOM 4044 O O . LEU B 1 228 ? -24.266 8.781 2.859 1 97.44 228 LEU B O 1
ATOM 4048 N N . ALA B 1 229 ? -25.859 7.715 1.745 1 95.94 229 ALA B N 1
ATOM 4049 C CA . ALA B 1 229 ? -25.766 8.531 0.539 1 95.94 229 ALA B CA 1
ATOM 4050 C C . ALA B 1 229 ? -25.875 10.016 0.874 1 95.94 229 ALA B C 1
ATOM 4052 O O . ALA B 1 229 ? -25.25 10.859 0.209 1 95.94 229 ALA B O 1
ATOM 4053 N N . GLY B 1 230 ? -26.562 10.375 1.859 1 93.19 230 GLY B N 1
ATOM 4054 C CA . GLY B 1 230 ? -26.766 11.766 2.215 1 93.19 230 GLY B CA 1
ATOM 4055 C C . GLY B 1 230 ? -25.766 12.273 3.238 1 93.19 230 GLY B C 1
ATOM 4056 O O . GLY B 1 230 ? -25.734 13.469 3.549 1 93.19 230 GLY B O 1
ATOM 4057 N N . LYS B 1 231 ? -24.953 11.461 3.732 1 94.31 231 LYS B N 1
ATOM 4058 C CA . LYS B 1 231 ? -24.016 11.828 4.781 1 94.31 231 LYS B CA 1
ATOM 4059 C C . LYS B 1 231 ? -22.828 12.602 4.203 1 94.31 231 LYS B C 1
ATOM 4061 O O . LYS B 1 231 ? -22.266 12.211 3.176 1 94.31 231 LYS B O 1
ATOM 4066 N N . LYS B 1 232 ? -22.531 13.664 4.82 1 94.19 232 LYS B N 1
ATOM 4067 C CA . LYS B 1 232 ? -21.406 14.484 4.371 1 94.19 232 LYS B CA 1
ATOM 4068 C C . LYS B 1 232 ? -20.078 13.883 4.832 1 94.19 232 LYS B C 1
ATOM 4070 O O . LYS B 1 232 ? -19.641 14.141 5.953 1 94.19 232 LYS B O 1
ATOM 4075 N N . VAL B 1 233 ? -19.422 13.188 3.959 1 94.62 233 VAL B N 1
ATOM 4076 C CA . VAL B 1 233 ? -18.125 12.578 4.207 1 94.62 233 VAL B CA 1
ATOM 4077 C C . VAL B 1 233 ? -17.203 12.836 3.02 1 94.62 233 VAL B C 1
ATOM 4079 O O . VAL B 1 233 ? -17.656 13.164 1.926 1 94.62 233 VAL B O 1
ATOM 4082 N N . ASP B 1 234 ? -15.969 12.688 3.213 1 93.62 234 ASP B N 1
ATOM 4083 C CA . ASP B 1 234 ? -15.008 12.992 2.156 1 93.62 234 ASP B CA 1
ATOM 4084 C C . ASP B 1 234 ? -14.953 11.867 1.127 1 93.62 234 ASP B C 1
ATOM 4086 O O . ASP B 1 234 ? -14.547 12.086 -0.017 1 93.62 234 ASP B O 1
ATOM 4090 N N . TYR B 1 235 ? -15.344 10.711 1.591 1 97.19 235 TYR B N 1
ATOM 4091 C CA . TYR B 1 235 ? -15.281 9.57 0.689 1 97.19 235 TYR B CA 1
ATOM 4092 C C . TYR B 1 235 ? -16.328 8.523 1.067 1 97.19 235 TYR B C 1
ATOM 4094 O O . TYR B 1 235 ? -16.484 8.188 2.244 1 97.19 235 TYR B O 1
ATOM 4102 N N . LEU B 1 236 ? -17.016 8.086 0.143 1 98.38 236 LEU B N 1
ATOM 4103 C CA . LEU B 1 236 ? -17.953 6.98 0.244 1 98.38 236 LEU B CA 1
ATOM 4104 C C . LEU B 1 236 ? -17.797 6.02 -0.932 1 98.38 236 LEU B C 1
ATOM 4106 O O . LEU B 1 236 ? -18.172 6.352 -2.061 1 98.38 236 LEU B O 1
ATOM 4110 N N . GLY B 1 237 ? -17.25 4.836 -0.651 1 98.44 237 GLY B N 1
ATOM 4111 C CA . GLY B 1 237 ? -16.953 3.9 -1.728 1 98.44 237 GLY B CA 1
ATOM 4112 C C . GLY B 1 237 ? -17.516 2.51 -1.473 1 98.44 237 GLY B C 1
ATOM 4113 O O . GLY B 1 237 ? -17.625 2.082 -0.322 1 98.44 237 GLY B O 1
ATOM 4114 N N . VAL B 1 238 ? -17.797 1.807 -2.564 1 98.44 238 VAL B N 1
ATOM 4115 C CA . VAL B 1 238 ? -18.281 0.433 -2.498 1 98.44 238 VAL B CA 1
ATOM 4116 C C . VAL B 1 238 ? -17.328 -0.491 -3.254 1 98.44 238 VAL B C 1
ATOM 4118 O O . VAL B 1 238 ? -16.953 -0.206 -4.395 1 98.44 238 VAL B O 1
ATOM 4121 N N . LEU B 1 239 ? -16.922 -1.531 -2.586 1 96.88 239 LEU B N 1
ATOM 4122 C CA . LEU B 1 239 ? -16.094 -2.543 -3.227 1 96.88 239 LEU B CA 1
ATOM 4123 C C . LEU B 1 239 ? -16.922 -3.424 -4.152 1 96.88 239 LEU B C 1
ATOM 4125 O O . LEU B 1 239 ? -18.062 -3.785 -3.824 1 96.88 239 LEU B O 1
ATOM 4129 N N . GLY B 1 240 ? -16.328 -3.762 -5.285 1 92.75 240 GLY B N 1
ATOM 4130 C CA . GLY B 1 240 ? -16.984 -4.703 -6.164 1 92.75 240 GLY B CA 1
ATOM 4131 C C . GLY B 1 240 ? -16.484 -4.641 -7.598 1 92.75 240 GLY B C 1
ATOM 4132 O O . GLY B 1 240 ? -15.797 -3.697 -7.973 1 92.75 240 GLY B O 1
ATOM 4133 N N . SER B 1 241 ? -16.906 -5.637 -8.328 1 86.5 241 SER B N 1
ATOM 4134 C CA . SER B 1 241 ? -16.641 -5.621 -9.766 1 86.5 241 SER B CA 1
ATOM 4135 C C . SER B 1 241 ? -17.422 -4.52 -10.469 1 86.5 241 SER B C 1
ATOM 4137 O O . SER B 1 241 ? -18.359 -3.959 -9.891 1 86.5 241 SER B O 1
ATOM 4139 N N . ARG B 1 242 ? -17 -4.211 -11.695 1 89.69 242 ARG B N 1
ATOM 4140 C CA . ARG B 1 242 ? -17.703 -3.213 -12.484 1 89.69 242 ARG B CA 1
ATOM 4141 C C . ARG B 1 242 ? -19.172 -3.596 -12.648 1 89.69 242 ARG B C 1
ATOM 4143 O O . ARG B 1 242 ? -20.062 -2.744 -12.547 1 89.69 242 ARG B O 1
ATOM 4150 N N . LYS B 1 243 ? -19.375 -4.836 -12.852 1 88.88 243 LYS B N 1
ATOM 4151 C CA . LYS B 1 243 ? -20.734 -5.324 -13.023 1 88.88 243 LYS B CA 1
ATOM 4152 C C . LYS B 1 243 ? -21.547 -5.172 -11.742 1 88.88 243 LYS B C 1
ATOM 4154 O O . LYS B 1 243 ? -22.672 -4.688 -11.766 1 88.88 243 LYS B O 1
ATOM 4159 N N . LYS B 1 244 ? -20.922 -5.598 -10.641 1 87.06 244 LYS B N 1
ATOM 4160 C CA . LYS B 1 244 ? -21.578 -5.457 -9.352 1 87.06 244 LYS B CA 1
ATOM 4161 C C . LYS B 1 244 ? -21.938 -3.998 -9.07 1 87.06 244 LYS B C 1
ATOM 4163 O O . LYS B 1 244 ? -23.047 -3.695 -8.641 1 87.06 244 LYS B O 1
ATOM 4168 N N . ILE B 1 245 ? -21.062 -3.119 -9.312 1 94.5 245 ILE B N 1
ATOM 4169 C CA . ILE B 1 245 ? -21.25 -1.704 -9.016 1 94.5 245 ILE B CA 1
ATOM 4170 C C . ILE B 1 245 ? -22.344 -1.128 -9.914 1 94.5 245 ILE B C 1
ATOM 4172 O O . ILE B 1 245 ? -23.188 -0.344 -9.453 1 94.5 245 ILE B O 1
ATOM 4176 N N . ALA B 1 246 ? -22.328 -1.548 -11.148 1 94.5 246 ALA B N 1
ATOM 4177 C CA . ALA B 1 246 ? -23.375 -1.089 -12.062 1 94.5 246 ALA B CA 1
ATOM 4178 C C . ALA B 1 246 ? -24.75 -1.49 -11.57 1 94.5 246 ALA B C 1
ATOM 4180 O O . ALA B 1 246 ? -25.688 -0.69 -11.609 1 94.5 246 ALA B O 1
ATOM 4181 N N . GLN B 1 247 ? -24.875 -2.633 -11.094 1 94.62 247 GLN B N 1
ATOM 4182 C CA . GLN B 1 247 ? -26.141 -3.123 -10.57 1 94.62 247 GLN B CA 1
ATOM 4183 C C . GLN B 1 247 ? -26.562 -2.348 -9.328 1 94.62 247 GLN B C 1
ATOM 4185 O O . GLN B 1 247 ? -27.719 -1.95 -9.195 1 94.62 247 GLN B O 1
ATOM 4190 N N . ILE B 1 248 ? -25.641 -2.156 -8.453 1 95.69 248 ILE B N 1
ATOM 4191 C CA . ILE B 1 248 ? -25.906 -1.417 -7.227 1 95.69 248 ILE B CA 1
ATOM 4192 C C . ILE B 1 248 ? -26.344 0.003 -7.566 1 95.69 248 ILE B C 1
ATOM 4194 O O . ILE B 1 248 ? -27.344 0.493 -7.027 1 95.69 248 ILE B O 1
ATOM 4198 N N . LYS B 1 249 ? -25.688 0.642 -8.438 1 96.25 249 LYS B N 1
ATOM 4199 C CA . LYS B 1 249 ? -26 2.018 -8.805 1 96.25 249 LYS B CA 1
ATOM 4200 C C . LYS B 1 249 ? -27.359 2.102 -9.492 1 96.25 249 LYS B C 1
ATOM 4202 O O . LYS B 1 249 ? -28.109 3.062 -9.289 1 96.25 249 LYS B O 1
ATOM 4207 N N . ALA B 1 250 ? -27.672 1.119 -10.312 1 96.56 250 ALA B N 1
ATOM 4208 C CA . ALA B 1 250 ? -28.984 1.081 -10.961 1 96.56 250 ALA B CA 1
ATOM 4209 C C . ALA B 1 250 ? -30.094 1.031 -9.93 1 96.56 250 ALA B C 1
ATOM 4211 O O . ALA B 1 250 ? -31.094 1.749 -10.047 1 96.56 250 ALA B O 1
ATOM 4212 N N . LYS B 1 251 ? -29.922 0.23 -8.977 1 96.75 251 LYS B N 1
ATOM 4213 C CA . LYS B 1 251 ? -30.922 0.105 -7.922 1 96.75 251 LYS B CA 1
ATOM 4214 C C . LYS B 1 251 ? -31.016 1.383 -7.094 1 96.75 251 LYS B C 1
ATOM 4216 O O . LYS B 1 251 ? -32.094 1.83 -6.746 1 96.75 251 LYS B O 1
ATOM 4221 N N . LEU B 1 252 ? -29.938 1.918 -6.805 1 97.44 252 LEU B N 1
ATOM 4222 C CA . LEU B 1 252 ? -29.875 3.127 -5.992 1 97.44 252 LEU B CA 1
ATOM 4223 C C . LEU B 1 252 ? -30.5 4.305 -6.73 1 97.44 252 LEU B C 1
ATOM 4225 O O . LEU B 1 252 ? -31.047 5.219 -6.105 1 97.44 252 LEU B O 1
ATOM 4229 N N . ALA B 1 253 ? -30.391 4.301 -8.055 1 96.88 253 ALA B N 1
ATOM 4230 C CA . ALA B 1 253 ? -30.922 5.383 -8.875 1 96.88 253 ALA B CA 1
ATOM 4231 C C . ALA B 1 253 ? -32.438 5.477 -8.734 1 96.88 253 ALA B C 1
ATOM 4233 O O . ALA B 1 253 ? -33.031 6.508 -9.047 1 96.88 253 ALA B O 1
ATOM 4234 N N . GLU B 1 254 ? -33 4.43 -8.273 1 96.56 254 GLU B N 1
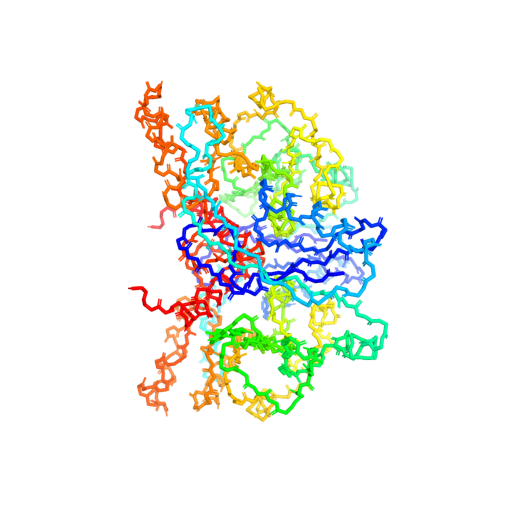ATOM 4235 C CA . GLU B 1 254 ? -34.438 4.402 -8.086 1 96.56 254 GLU B CA 1
ATOM 4236 C C . GLU B 1 254 ? -34.875 5.25 -6.887 1 96.56 254 GLU B C 1
ATOM 4238 O O . GLU B 1 254 ? -36 5.688 -6.797 1 96.56 254 GLU B O 1
ATOM 4243 N N . THR B 1 255 ? -34.031 5.453 -6 1 95.81 255 THR B N 1
ATOM 4244 C CA . THR B 1 255 ? -34.406 6.082 -4.746 1 95.81 255 THR B CA 1
ATOM 4245 C C . THR B 1 255 ? -33.594 7.324 -4.473 1 95.81 255 THR B C 1
ATOM 4247 O O . THR B 1 255 ? -33.969 8.18 -3.682 1 95.81 255 THR B O 1
ATOM 4250 N N . LEU B 1 256 ? -32.469 7.5 -5.055 1 97.12 256 LEU B N 1
ATOM 4251 C CA . LEU B 1 256 ? -31.547 8.594 -4.75 1 97.12 256 LEU B CA 1
ATOM 4252 C C . LEU B 1 256 ? -31.562 9.641 -5.859 1 97.12 256 LEU B C 1
ATOM 4254 O O . LEU B 1 256 ? -31.828 9.312 -7.02 1 97.12 256 LEU B O 1
ATOM 4258 N N . SER B 1 257 ? -31.203 10.812 -5.449 1 96.56 257 SER B N 1
ATOM 4259 C CA . SER B 1 257 ? -30.984 11.859 -6.441 1 96.56 257 SER B CA 1
ATOM 4260 C C . SER B 1 257 ? -29.703 11.625 -7.215 1 96.56 257 SER B C 1
ATOM 4262 O O . SER B 1 257 ? -28.844 10.844 -6.793 1 96.56 257 SER B O 1
ATOM 4264 N N . ALA B 1 258 ? -29.547 12.305 -8.32 1 95.06 258 ALA B N 1
ATOM 4265 C CA . ALA B 1 258 ? -28.344 12.195 -9.141 1 95.06 258 ALA B CA 1
ATOM 4266 C C . ALA B 1 258 ? -27.109 12.625 -8.359 1 95.06 258 ALA B C 1
ATOM 4268 O O . ALA B 1 258 ? -26.047 12.016 -8.484 1 95.06 258 ALA B O 1
ATOM 4269 N N . ASP B 1 259 ? -27.359 13.625 -7.566 1 95.06 259 ASP B N 1
ATOM 4270 C CA . ASP B 1 259 ? -26.25 14.141 -6.777 1 95.06 259 ASP B CA 1
ATOM 4271 C C . ASP B 1 259 ? -25.781 13.125 -5.734 1 95.06 259 ASP B C 1
ATOM 4273 O O . ASP B 1 259 ? -24.594 12.914 -5.551 1 95.06 259 ASP B O 1
ATOM 4277 N N . GLU B 1 260 ? -26.719 12.555 -5.078 1 95.38 260 GLU B N 1
ATOM 4278 C CA . GLU B 1 260 ? -26.406 11.539 -4.078 1 95.38 260 GLU B CA 1
ATOM 4279 C C . GLU B 1 260 ? -25.703 10.336 -4.711 1 95.38 260 GLU B C 1
ATOM 4281 O O . GLU B 1 260 ? -24.75 9.805 -4.148 1 95.38 260 GLU B O 1
ATOM 4286 N N . LEU B 1 261 ? -26.156 9.977 -5.84 1 96.56 261 LEU B N 1
ATOM 4287 C CA . LEU B 1 261 ? -25.609 8.828 -6.547 1 96.56 261 LEU B CA 1
ATOM 4288 C C . LEU B 1 261 ? -24.172 9.078 -6.969 1 96.56 261 LEU B C 1
ATOM 4290 O O . LEU B 1 261 ? -23.328 8.188 -6.879 1 96.56 261 LEU B O 1
ATOM 4294 N N . GLN B 1 262 ? -23.922 10.258 -7.41 1 94.56 262 GLN B N 1
ATOM 4295 C CA . GLN B 1 262 ? -22.594 10.633 -7.891 1 94.56 262 GLN B CA 1
ATOM 4296 C C . GLN B 1 262 ? -21.562 10.594 -6.762 1 94.56 262 GLN B C 1
ATOM 4298 O O . GLN B 1 262 ? -20.375 10.391 -7.004 1 94.56 262 GLN B O 1
ATOM 4303 N N . ARG B 1 263 ? -22.031 10.727 -5.562 1 95 263 ARG B N 1
ATOM 4304 C CA . ARG B 1 263 ? -21.141 10.758 -4.406 1 95 263 ARG B CA 1
ATOM 4305 C C . ARG B 1 263 ? -20.672 9.352 -4.039 1 95 263 ARG B C 1
ATOM 4307 O O . ARG B 1 263 ? -19.688 9.18 -3.314 1 95 263 ARG B O 1
ATOM 4314 N N . ILE B 1 264 ? -21.438 8.422 -4.441 1 97.44 264 ILE B N 1
ATOM 4315 C CA . ILE B 1 264 ? -21.094 7.035 -4.156 1 97.44 264 ILE B CA 1
ATOM 4316 C C . ILE B 1 264 ? -20.078 6.535 -5.188 1 97.44 264 ILE B C 1
ATOM 4318 O O . ILE B 1 264 ? -20.406 6.395 -6.371 1 97.44 264 ILE B O 1
ATOM 4322 N N . ARG B 1 265 ? -18.891 6.285 -4.77 1 96.94 265 ARG B N 1
ATOM 4323 C CA . ARG B 1 265 ? -17.828 5.801 -5.645 1 96.94 265 ARG B CA 1
ATOM 4324 C C . ARG B 1 265 ? -17.844 4.281 -5.727 1 96.94 265 ARG B C 1
ATOM 4326 O O . ARG B 1 265 ? -18.141 3.604 -4.738 1 96.94 265 ARG B O 1
ATOM 4333 N N . GLY B 1 266 ? -17.453 3.77 -6.938 1 95.44 266 GLY B N 1
ATOM 4334 C CA . GLY B 1 266 ? -17.312 2.344 -7.184 1 95.44 266 GLY B CA 1
ATOM 4335 C C . GLY B 1 266 ? -16.984 2.02 -8.625 1 95.44 266 GLY B C 1
ATOM 4336 O O . GLY B 1 266 ? -17.406 2.727 -9.547 1 95.44 266 GLY B O 1
ATOM 4337 N N . PRO B 1 267 ? -16.281 0.995 -8.805 1 96 267 PRO B N 1
ATOM 4338 C CA . PRO B 1 267 ? -15.539 0.145 -7.871 1 96 267 PRO B CA 1
ATOM 4339 C C . PRO B 1 267 ? -14.461 0.909 -7.109 1 96 267 PRO B C 1
ATOM 4341 O O . PRO B 1 267 ? -13.805 1.786 -7.676 1 96 267 PRO B O 1
ATOM 4344 N N . MET B 1 268 ? -14.289 0.613 -5.859 1 96.38 268 MET B N 1
ATOM 4345 C CA . MET B 1 268 ? -13.266 1.235 -5.027 1 96.38 268 MET B CA 1
ATOM 4346 C C . MET B 1 268 ? -11.867 0.806 -5.473 1 96.38 268 MET B C 1
ATOM 4348 O O . MET B 1 268 ? -11.641 -0.368 -5.773 1 96.38 268 MET B O 1
ATOM 4352 N N . GLY B 1 269 ? -10.977 1.814 -5.477 1 97.56 269 GLY B N 1
ATOM 4353 C CA . GLY B 1 269 ? -9.586 1.525 -5.781 1 97.56 269 GLY B CA 1
ATOM 4354 C C . GLY B 1 269 ? -9.188 1.933 -7.184 1 97.56 269 GLY B C 1
ATOM 4355 O O . GLY B 1 269 ? -10.039 2.088 -8.062 1 97.56 269 GLY B O 1
ATOM 4356 N N . LEU B 1 270 ? -7.934 2.104 -7.449 1 97.5 270 LEU B N 1
ATOM 4357 C CA . LEU B 1 270 ? -7.414 2.377 -8.789 1 97.5 270 LEU B CA 1
ATOM 4358 C C . LEU B 1 270 ? -7.422 1.114 -9.641 1 97.5 270 LEU B C 1
ATOM 4360 O O . LEU B 1 270 ? -7.328 0.003 -9.117 1 97.5 270 LEU B O 1
ATOM 4364 N N . PRO B 1 271 ? -7.574 1.255 -10.953 1 95.56 271 PRO B N 1
ATOM 4365 C CA . PRO B 1 271 ? -7.617 0.096 -11.844 1 95.56 271 PRO B CA 1
ATOM 4366 C C . PRO B 1 271 ? -6.23 -0.49 -12.117 1 95.56 271 PRO B C 1
ATOM 4368 O O . PRO B 1 271 ? -5.699 -0.34 -13.219 1 95.56 271 PRO B O 1
ATOM 4371 N N . ILE B 1 272 ? -5.719 -1.279 -11.195 1 95.38 272 ILE B N 1
ATOM 4372 C CA . ILE B 1 272 ? -4.355 -1.784 -11.312 1 95.38 272 ILE B CA 1
ATOM 4373 C C . ILE B 1 272 ? -4.379 -3.301 -11.492 1 95.38 272 ILE B C 1
ATOM 4375 O O . ILE B 1 272 ? -3.381 -3.977 -11.25 1 95.38 272 ILE B O 1
ATOM 4379 N N . HIS B 1 273 ? -5.551 -3.809 -11.812 1 91.75 273 HIS B N 1
ATOM 4380 C CA . HIS B 1 273 ? -5.73 -5.234 -12.062 1 91.75 273 HIS B CA 1
ATOM 4381 C C . HIS B 1 273 ? -5.422 -6.055 -10.812 1 91.75 273 HIS B C 1
ATOM 4383 O O . HIS B 1 273 ? -4.695 -7.047 -10.883 1 91.75 273 HIS B O 1
ATOM 4389 N N . SER B 1 274 ? -5.906 -5.586 -9.719 1 90.5 274 SER B N 1
ATOM 4390 C CA . SER B 1 274 ? -5.699 -6.273 -8.445 1 90.5 274 SER B CA 1
ATOM 4391 C C . SER B 1 274 ? -6.582 -7.516 -8.336 1 90.5 274 SER B C 1
ATOM 4393 O O . SER B 1 274 ? -7.73 -7.508 -8.789 1 90.5 274 SER B O 1
ATOM 4395 N N . HIS B 1 275 ? -6.02 -8.555 -7.664 1 80.56 275 HIS B N 1
ATOM 4396 C CA . HIS B 1 275 ? -6.75 -9.812 -7.57 1 80.56 275 HIS B CA 1
ATOM 4397 C C . HIS B 1 275 ? -6.855 -10.281 -6.125 1 80.56 275 HIS B C 1
ATOM 4399 O O . HIS B 1 275 ? -7.926 -10.711 -5.684 1 80.56 275 HIS B O 1
ATOM 4405 N N . THR B 1 276 ? -5.805 -10.242 -5.406 1 82.5 276 THR B N 1
ATOM 4406 C CA . THR B 1 276 ? -5.777 -10.734 -4.035 1 82.5 276 THR B CA 1
ATOM 4407 C C . THR B 1 276 ? -6.254 -9.664 -3.064 1 82.5 276 THR B C 1
ATOM 4409 O O . THR B 1 276 ? -6.25 -8.477 -3.391 1 82.5 276 THR B O 1
ATOM 4412 N N . PRO B 1 277 ? -6.68 -10.031 -1.854 1 88.38 277 PRO B N 1
ATOM 4413 C CA . PRO B 1 277 ? -7.07 -9.039 -0.844 1 88.38 277 PRO B CA 1
ATOM 4414 C C . PRO B 1 277 ? -6.008 -7.973 -0.619 1 88.38 277 PRO B C 1
ATOM 4416 O O . PRO B 1 277 ? -6.332 -6.785 -0.507 1 88.38 277 PRO B O 1
ATOM 4419 N N . GLU B 1 278 ? -4.73 -8.406 -0.669 1 91.62 278 GLU B N 1
ATOM 4420 C CA . GLU B 1 278 ? -3.623 -7.484 -0.437 1 91.62 278 GLU B CA 1
ATOM 4421 C C . GLU B 1 278 ? -3.459 -6.516 -1.603 1 91.62 278 GLU B C 1
ATOM 4423 O O . GLU B 1 278 ? -3.211 -5.324 -1.396 1 91.62 278 GLU B O 1
ATOM 4428 N N . GLU B 1 279 ? -3.607 -7.039 -2.803 1 94.31 279 GLU B N 1
ATOM 4429 C CA . GLU B 1 279 ? -3.525 -6.172 -3.975 1 94.31 279 GLU B CA 1
ATOM 4430 C C . GLU B 1 279 ? -4.688 -5.184 -4.016 1 94.31 279 GLU B C 1
ATOM 4432 O O . GLU B 1 279 ? -4.5 -4.008 -4.336 1 94.31 279 GLU B O 1
ATOM 4437 N N . ILE B 1 280 ? -5.844 -5.664 -3.693 1 95.19 280 ILE B N 1
ATOM 4438 C CA . ILE B 1 280 ? -7.027 -4.812 -3.646 1 95.19 280 ILE B CA 1
ATOM 4439 C C . ILE B 1 280 ? -6.836 -3.719 -2.598 1 95.19 280 ILE B C 1
ATOM 4441 O 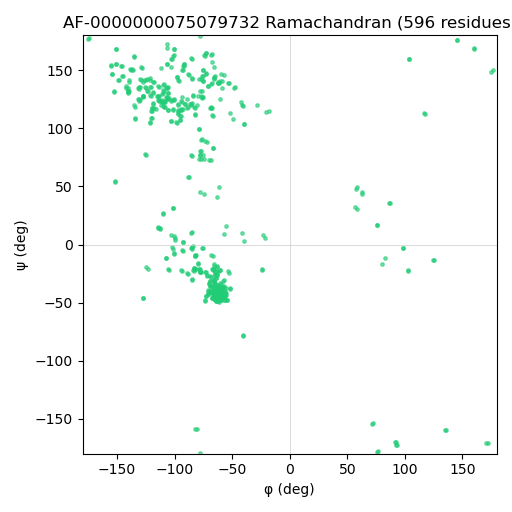O . ILE B 1 280 ? -7.184 -2.557 -2.834 1 95.19 280 ILE B O 1
ATOM 4445 N N . ALA B 1 281 ? -6.277 -4.078 -1.434 1 97.69 281 ALA B N 1
ATOM 4446 C CA . ALA B 1 281 ? -5.996 -3.113 -0.371 1 97.69 281 ALA B CA 1
ATOM 4447 C C . ALA B 1 281 ? -5.074 -2.006 -0.866 1 97.69 281 ALA B C 1
ATOM 4449 O O . ALA B 1 281 ? -5.301 -0.827 -0.583 1 97.69 281 ALA B O 1
ATOM 4450 N N . VAL B 1 282 ? -4.035 -2.389 -1.636 1 98.31 282 VAL B N 1
ATOM 4451 C CA . VAL B 1 282 ? -3.115 -1.402 -2.191 1 98.31 282 VAL B CA 1
ATOM 4452 C C . VAL B 1 282 ? -3.863 -0.484 -3.156 1 98.31 282 VAL B C 1
ATOM 4454 O O . VAL B 1 282 ? -3.664 0.733 -3.143 1 98.31 282 VAL B O 1
ATOM 4457 N N . SER B 1 283 ? -4.695 -1.056 -3.98 1 98.44 283 SER B N 1
ATOM 4458 C CA . SER B 1 283 ? -5.504 -0.304 -4.938 1 98.44 283 SER B CA 1
ATOM 4459 C C . SER B 1 283 ? -6.367 0.737 -4.234 1 98.44 283 SER B C 1
ATOM 4461 O O . SER B 1 283 ? -6.379 1.906 -4.625 1 98.44 283 SER B O 1
ATOM 4463 N N . ILE B 1 284 ? -7.031 0.335 -3.195 1 98.69 284 ILE B N 1
ATOM 4464 C CA . ILE B 1 284 ? -7.93 1.213 -2.451 1 98.69 284 ILE B CA 1
ATOM 4465 C C . ILE B 1 284 ? -7.117 2.295 -1.74 1 98.69 284 ILE B C 1
ATOM 4467 O O . ILE B 1 284 ? -7.469 3.477 -1.793 1 98.69 284 ILE B O 1
ATOM 4471 N N . ALA B 1 285 ? -6.043 1.888 -1.105 1 98.56 285 ALA B N 1
ATOM 4472 C CA . ALA B 1 285 ? -5.195 2.854 -0.414 1 98.56 285 ALA B CA 1
ATOM 4473 C C . ALA B 1 285 ? -4.668 3.912 -1.379 1 98.56 285 ALA B C 1
ATOM 4475 O O . ALA B 1 285 ? -4.613 5.098 -1.041 1 98.56 285 ALA B O 1
ATOM 4476 N N . ALA B 1 286 ? -4.27 3.477 -2.562 1 98.44 286 ALA B N 1
ATOM 4477 C CA . ALA B 1 286 ? -3.77 4.41 -3.57 1 98.44 286 ALA B CA 1
ATOM 4478 C C . ALA B 1 286 ? -4.828 5.445 -3.934 1 98.44 286 ALA B C 1
ATOM 4480 O O . ALA B 1 286 ? -4.527 6.637 -4.051 1 98.44 286 ALA B O 1
ATOM 4481 N N . GLU B 1 287 ? -6.035 5.027 -4.121 1 98.19 287 GLU B N 1
ATOM 4482 C CA . GLU B 1 287 ? -7.121 5.949 -4.422 1 98.19 287 GLU B CA 1
ATOM 4483 C C . GLU B 1 287 ? -7.344 6.934 -3.275 1 98.19 287 GLU B C 1
ATOM 4485 O O . GLU B 1 287 ? -7.535 8.133 -3.506 1 98.19 287 GLU B O 1
ATOM 4490 N N . LEU B 1 288 ? -7.352 6.438 -2.055 1 97.5 288 LEU B N 1
ATOM 4491 C CA . LEU B 1 288 ? -7.578 7.289 -0.894 1 97.5 288 LEU B CA 1
ATOM 4492 C C . LEU B 1 288 ? -6.492 8.352 -0.778 1 97.5 288 LEU B C 1
ATOM 4494 O O . LEU B 1 288 ? -6.781 9.508 -0.455 1 97.5 288 LEU B O 1
ATOM 4498 N N . ILE B 1 289 ? -5.23 7.93 -1.019 1 95.31 289 ILE B N 1
ATOM 4499 C CA . ILE B 1 289 ? -4.125 8.883 -1.009 1 95.31 289 ILE B CA 1
ATOM 4500 C C . ILE B 1 289 ? -4.363 9.961 -2.062 1 95.31 289 ILE B C 1
ATOM 4502 O O . ILE B 1 289 ? -4.223 11.156 -1.784 1 95.31 289 ILE B O 1
ATOM 4506 N N . GLN B 1 290 ? -4.73 9.539 -3.287 1 96.06 290 GLN B N 1
ATOM 4507 C CA . GLN B 1 290 ? -4.973 10.453 -4.398 1 96.06 290 GLN B CA 1
ATOM 4508 C C . GLN B 1 290 ? -6.051 11.477 -4.043 1 96.06 290 GLN B C 1
ATOM 4510 O O . GLN B 1 290 ? -5.875 12.672 -4.27 1 96.06 290 GLN B O 1
ATOM 4515 N N . ILE B 1 291 ? -7.086 11.039 -3.428 1 93.25 291 ILE B N 1
ATOM 4516 C CA . ILE B 1 291 ? -8.219 11.898 -3.092 1 93.25 291 ILE B CA 1
ATOM 4517 C C . ILE B 1 291 ? -7.836 12.828 -1.94 1 93.25 291 ILE B C 1
ATOM 4519 O O . ILE B 1 291 ? -8.102 14.031 -1.991 1 93.25 291 ILE B O 1
ATOM 4523 N N . SER B 1 292 ? -7.262 12.242 -0.914 1 88.38 292 SER B N 1
ATOM 4524 C CA . SER B 1 292 ? -6.906 13.023 0.269 1 88.38 292 SER B CA 1
ATOM 4525 C C . SER B 1 292 ? -5.902 14.117 -0.071 1 88.38 292 SER B C 1
ATOM 4527 O O . SER B 1 292 ? -5.98 15.227 0.461 1 88.38 292 SER B O 1
ATOM 4529 N N . ASN B 1 293 ? -4.941 13.805 -0.94 1 85.25 293 ASN B N 1
ATOM 4530 C CA . ASN B 1 293 ? -3.867 14.742 -1.239 1 85.25 293 ASN B CA 1
ATOM 4531 C C . ASN B 1 293 ? -4.273 15.727 -2.33 1 85.25 293 ASN B C 1
ATOM 4533 O O . ASN B 1 293 ? -3.652 16.781 -2.482 1 85.25 293 ASN B O 1
ATOM 4537 N N . SER B 1 294 ? -5.141 15.312 -3.24 1 78.94 294 SER B N 1
ATOM 4538 C CA . SER B 1 294 ? -5.652 16.266 -4.227 1 78.94 294 SER B CA 1
ATOM 4539 C C . SER B 1 294 ? -6.457 17.375 -3.559 1 78.94 294 SER B C 1
ATOM 4541 O O . SER B 1 294 ? -6.484 18.5 -4.047 1 78.94 294 SER B O 1
ATOM 4543 N N . ALA B 1 295 ? -7.105 16.969 -2.545 1 62.09 295 ALA B N 1
ATOM 4544 C CA . ALA B 1 295 ? -7.871 17.969 -1.799 1 62.09 295 ALA B CA 1
ATOM 4545 C C . ALA B 1 295 ? -6.953 19 -1.158 1 62.09 295 ALA B C 1
ATOM 4547 O O . ALA B 1 295 ? -7.332 20.156 -0.991 1 62.09 295 ALA B O 1
ATOM 4548 N N . ASN B 1 296 ? -5.727 18.547 -0.918 1 52.62 296 ASN B N 1
ATOM 4549 C CA . ASN B 1 296 ? -4.773 19.422 -0.249 1 52.62 296 ASN B CA 1
ATOM 4550 C C . ASN B 1 296 ? -3.9 20.172 -1.252 1 52.62 296 ASN B C 1
ATOM 4552 O O . ASN B 1 296 ? -3.074 21 -0.867 1 52.62 296 ASN B O 1
ATOM 4556 N N . SER B 1 297 ? -3.723 19.703 -2.531 1 49.88 297 SER B N 1
ATOM 4557 C CA . SER B 1 297 ? -2.867 20.344 -3.521 1 49.88 297 SER B CA 1
ATOM 4558 C C . SER B 1 297 ? -3.498 21.625 -4.047 1 49.88 297 SER B C 1
ATOM 4560 O O . SER B 1 297 ? -4.645 21.625 -4.5 1 49.88 297 SER B O 1
ATOM 4562 N N . THR B 1 298 ? -3.229 22.688 -3.402 1 36.69 298 THR B N 1
ATOM 4563 C CA . THR B 1 298 ? -3.492 23.984 -4.043 1 36.69 298 THR B CA 1
ATOM 4564 C C . THR B 1 298 ? -3.086 23.938 -5.516 1 36.69 298 THR B C 1
ATOM 4566 O O . THR B 1 298 ? -2.006 23.453 -5.852 1 36.69 298 THR B O 1
ATOM 4569 N N . PRO B 1 299 ? -4.141 24.172 -6.465 1 32.78 299 PRO B N 1
ATOM 4570 C CA . PRO B 1 299 ? -3.73 24.312 -7.859 1 32.78 299 PRO B CA 1
ATOM 4571 C C . PRO B 1 299 ? -2.439 25.109 -8.016 1 32.78 299 PRO B C 1
ATOM 4573 O O . PRO B 1 299 ? -2.27 26.156 -7.363 1 32.78 299 PRO B O 1
ATOM 4576 N N . GLU B 1 300 ? -1.323 24.391 -8.281 1 29.86 300 GLU B N 1
ATOM 4577 C CA . GLU B 1 300 ? -0.376 25.344 -8.867 1 29.86 300 GLU B CA 1
ATOM 4578 C C . GLU B 1 300 ? -0.926 25.953 -10.156 1 29.86 300 GLU B C 1
ATOM 4580 O O . GLU B 1 300 ? -1.597 25.266 -10.93 1 29.86 300 GLU B O 1
#

Nearest PDB structures (foldseek):
  3on5-assembly1_A  TM=7.841E-01  e=4.896E-20  Halalkalibacterium halodurans
  2we8-assembly1_A-2  TM=7.064E-01  e=3.437E-19  Mycolicibacterium smegmatis MC2 155
  2we7-assembly1_A-3  TM=7.057E-01  e=1.395E-18  Mycolicibacterium smegmatis MC2 155
  2we8-assembly2_B-3  TM=6.680E-01  e=1.106E-17  Mycolicibacterium smegmatis MC2 155
  3on5-assembly1_B  TM=6.815E-01  e=2.624E-16  Halalkalibacterium halodurans

Secondary structure (DSSP, 8-state):
-EEEEEEEESS-SS-TT-EEEE-TTS-EEE-SS-HHHHHHHHHHHHHHHHSS-PPPEEEEEE----SS----------EEEEEEEPPPGGGHHHHHHHHT---EEEEEETTEEEEETT---SSSEEEEEEETTEEEEEEEES--EEEEEE--SHHHHHHHHHHTTTTEEEEEEESSSS-HHHHT-TT-SEEEE--GGGHHHHS--STTEEEEE--S-HHHHHHHHHHHTTS--SEEEE---HHHHHHHHHHHTTTS-HHHHHHSB-S-S-SS---SHHHHHHHHHHHHHHHHHHHH----/-EEEEEEEESS-SS-TT-EEEE-TTS-EEE-SS-HHHHHHHHHHHHHHHHSS-PPPEEEEEE----SS-SS-------EEEEEEEPPPGGGHHHHHHHHT---EEEEEETTEEEEETT---SSSEEEEEEETTEEEEEEEES--EEEEEE--SHHHHHHHHHHTTTTEEEEEEESSSS-HHHHT-TT-SEEEE--GGGHHHHS--EEEEEEEE--S-HHHHHHHHHHHTTS-EEEEEE---HHHHHHHHHHHTTTS-HHHHHHSB-S-S--S---SHHHHHHHHHHHHHHHHHHHH----

InterPro domains:
  IPR003777 XdhC- CoxI [PF02625] (2-53)
  IPR027051 XdhC Rossmann domain [PF13478] (148-288)
  IPR052698 Molybdenum Cofactor Utilization and Processing [PTHR30388] (2-297)

Radius of gyration: 26.66 Å; Cα contacts (8 Å, |Δi|>4): 1193; chains: 2; bounding box: 68×81×58 Å

pLDDT: mean 84.63, std 14.99, range [28.22, 98.81]

Sequence (600 aa):
MLMIVVESHGSSPGKPGAKMAVTSHGECFGTIGGGALESALLKEARSALQEDGLEPRLRRLQHHPTRDGEASGMICGGEQTVLLYTCRQDQSALFRSLADNPQGVLTLSPAGIAFDDAQTLPESCRFTRQGDNDWWYKESVGWSKQAYIIGGGHVGLALSRILATLDFDITVIDERENLDTLTRNVYARQKLTLPYREIGTAIPEGSQIYVLIMTHSHYADQKIAERLAGKKVDYLGVLGSRKKIAQIKAKLAETLSADELQRIRGPMGLPIHSHTPEEIAVSIAAELIQISNSANSTPEMLMIVVESHGSSPGKPGAKMAVTSHGECFGTIGGGALESALLKEARSALQEDGLEPRLRRLQHHPTRDGEASGMICGGEQTVLLYTCRQDQSALFRSLADNPQGVLTLSPAGIAFDDAQTLPESCRFTRQGDNDWWYKESVGWSKQAYIIGGGHVGLALSRILATLDFDITVIDERENLDTLTRNVYARQKLTLPYREIGTAIPEGSQIYVLIMTHSHYADQKIAERLAGKKVDYLGVLGSRKKIAQIKAKLAETLSADELQRIRGPMGLPIHSHTPEEIAVSIAAELIQISNSANSTPE

Solvent-accessible surface area (backbone atoms only — not comparable to full-atom values): 31794 Å² total; per-residue (Å²): 60,38,35,31,23,55,38,55,40,76,59,39,73,24,50,58,68,25,38,26,38,40,42,92,88,65,53,73,46,79,48,54,44,53,61,68,64,44,51,52,47,48,53,50,49,54,55,46,63,71,43,83,84,60,67,61,41,80,42,78,44,71,39,60,54,70,83,66,78,69,70,73,42,53,72,38,61,9,34,30,31,32,36,39,37,60,75,51,76,91,44,44,65,59,53,54,51,51,69,68,54,45,51,21,25,37,36,40,38,74,91,42,76,47,76,37,69,86,46,82,55,99,49,66,52,49,61,48,73,84,49,96,81,38,41,42,38,37,30,40,33,51,66,39,38,32,35,39,32,35,17,39,41,66,42,40,35,35,28,34,53,55,41,51,67,42,71,42,44,34,35,34,32,27,61,65,75,88,42,64,46,44,72,66,38,80,52,37,80,39,76,44,76,46,60,69,89,52,44,63,78,72,49,77,70,39,82,53,28,33,38,40,36,46,48,95,36,46,31,57,39,41,53,46,49,61,67,44,42,82,56,56,47,70,37,40,30,33,58,50,50,66,67,49,34,51,53,42,50,56,59,45,57,74,76,42,52,71,69,38,51,68,56,54,39,61,41,56,36,50,94,34,68,58,81,48,43,49,43,41,23,37,23,34,51,37,39,49,43,28,51,60,36,54,72,65,52,69,84,124,60,39,36,29,22,55,36,55,40,78,60,40,73,25,50,57,70,25,39,25,37,40,43,92,87,66,52,74,47,76,48,54,43,54,60,69,67,45,51,51,49,48,53,51,49,54,56,46,63,72,43,83,83,60,69,60,41,80,42,77,43,70,38,59,52,70,81,69,77,68,72,72,41,48,67,39,60,7,33,32,31,32,37,40,38,59,74,49,76,91,45,45,66,60,54,55,50,52,69,70,55,43,51,20,26,37,36,41,36,75,90,43,77,49,75,37,69,85,45,82,57,98,48,67,53,48,62,50,72,84,48,94,82,39,43,41,38,37,31,45,34,50,71,46,34,33,35,39,33,34,18,41,41,65,43,40,35,36,29,33,53,55,39,51,68,41,73,42,45,34,34,34,33,27,60,64,77,90,42,63,48,45,71,67,37,82,51,39,79,39,79,44,74,46,60,69,87,53,44,66,78,73,49,79,70,37,83,51,28,35,37,40,36,47,48,94,36,50,43,56,40,41,53,48,4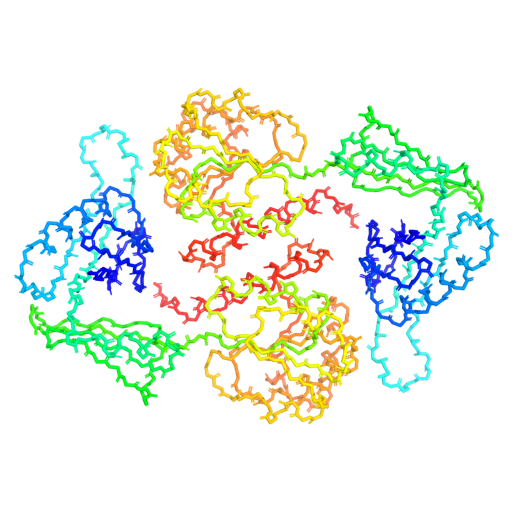9,60,66,44,42,79,57,56,48,70,36,40,32,33,59,51,51,67,66,54,36,51,53,42,51,57,59,45,57,74,77,43,52,71,67,39,51,69,56,52,40,61,42,54,36,51,94,32,68,56,82,50,43,50,45,41,21,38,22,33,50,38,40,51,43,26,53,61,38,54,72,65,51,68,83,125

Foldseek 3Di:
DKKFFCDKFAQAQFDGGFMWDADLVGDIDGDRRDDDQRVVVSVVLNVVVVPPDDFKAKDKDADDPDPPPPPPPPPRRMIIIMIDDDDDPVCVVVVVVLVVQQWFKWKQASVGIDTDSPDDDPDQKHWDDPDRRRIMIIGTTSPALEEEAEAQDLLVLLLLVVCLVPSYAYEYEYQDPPDVSQVPRPSHPYYYHDDLVCVLVVAAADESHEYEYEHPDLVSSLVSLLSCLPGHYLAAEYADDPVSLVVSLVVSVVPDDPNSSVRYHPNAFAPPVADGSNSRSVRNVVVVCVSVVVVVDDDD/DKKFFCDKFAQAQAHGGWMWDADLVGDIDGDRRDDDQRVVVSVVLNVVNVPPDDFKAKDKDADDPDPPPPPPPPPRRMIIIMIDDDDDPVCVVVVVVLVVLQWFKWKQASVGIDTDSPDDDPAQKHKDDPDRRRIMIMGTTSPQQEEEEEAQDLLVLLLLVVCLVPSYAYEYEYQDPPDVSQVPRPSHPYYYHDDLVCVLVVAAADESYEYEYEHPDLVSSLVSLLSCLPGHYLAAEYADDPVSLVVSLVVSVVPDDPNSSVRYDPNAFAPPVADGSNSRSVRNVVVVCVSVVVSNDDDD